Protein 9LFJ (pdb70)

Solvent-accessible surface area: 15894 Å² total; per-residue (Å²): 136,36,78,0,48,0,27,5,12,12,36,62,26,16,6,113,48,0,75,120,4,1,101,74,8,22,79,89,47,86,109,7,89,2,38,34,46,120,71,12,42,22,31,92,0,9,79,30,1,86,72,13,42,226,67,119,130,8,0,6,0,1,0,1,4,12,9,1,3,7,35,4,28,50,31,122,64,28,10,30,25,0,63,116,0,0,118,76,29,65,41,90,49,91,17,126,44,11,12,102,30,0,25,43,4,4,38,17,111,151,49,62,3,12,4,2,5,10,0,0,1,0,0,0,0,0,29,6,64,71,14,1,78,73,18,54,14,87,48,2,86,25,13,91,67,0,108,98,8,0,78,97,0,32,109,86,63,31,97,2,0,1,0,1,0,46,0,1,10,3,4,0,2,0,7,1,2,6,9,62,40,19,1,6,50,88,84,2,7,28,62,23,103,77,5,90,9,38,0,56,46,157,25,0,5,59,42,0,55,24,1,26,70,9,43,153,45,82,10,3,101,54,18,17,61,64,22,98,0,24,64,14,0,8,104,24,48,0,0,0,0,2,0,9,3,7,34,13,5,13,0,108,91,84,18,175,32,106,40,10,17,32,48,10,4,19,3,65,94,47,23,143,67,37,23,4,1,5,3,0,10,0,0,0,2,0,6,24,53,40,81,145,82,42,23,85,0,0,0,50,0,0,54,37,6,41,33,48,110,22,11,1,78,5,5,30,60,0,11,12,2,0,4,6,70,51,0,40,65,40,0,95,137,105,22,26,24,152,79,30,111,20,13,31,12,5,24,87,0,8,78,66,69,120,86,43,64,44,3,81,0,14,26,4,4,32,4,10,81,0,15,54,10,0,14,71,9,0,51,18,4,28,70,66,114,80,54,0,73,83,0,1,66,26,0,3,127,94,0,36,68,31,4,72,93,22,37,152,96,34,201

Radius of gyration: 20.93 Å; Cα contacts (8 Å, |Δi|>4): 834; chains: 1; bounding box: 36×60×50 Å

B-factor: mean 19.2, std 7.67, range [2.85, 53.82]

Structure (mmCIF, N/CA/C/O backbone):
data_9LFJ
#
_entry.id   9LFJ
#
_cell.length_a   74.450
_cell.length_b   115.080
_cell.length_c   46.300
_cell.angle_alpha   90.00
_cell.angle_beta   90.00
_cell.angle_gamma   90.00
#
_symmetry.space_group_name_H-M   'P 21 21 2'
#
loop_
_entity.id
_entity.type
_entity.pdbx_description
1 polymer 'SN-glycerol-3-phophate ABC transporter, periplasmic SN-glycerol-3-phosphate-binding protein'
2 non-polymer SN-GLYCEROL-3-PHOSPHATE
3 water water
#
loop_
_atom_site.group_PDB
_atom_site.id
_atom_site.type_symbol
_atom_site.label_atom_id
_atom_site.label_alt_id
_atom_site.label_comp_id
_atom_site.label_asym_id
_atom_site.label_entity_id
_atom_site.label_seq_id
_atom_site.pdbx_PDB_ins_code
_atom_site.Cartn_x
_atom_site.Cartn_y
_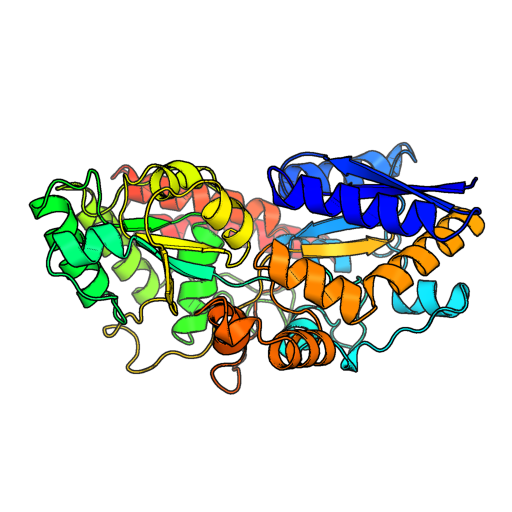atom_site.Cartn_z
_atom_site.occupancy
_atom_site.B_iso_or_equiv
_atom_site.auth_seq_id
_atom_site.auth_comp_id
_atom_site.auth_asym_id
_atom_site.auth_atom_id
_atom_site.pdbx_PDB_model_num
ATOM 1 N N . GLU A 1 43 ? 0.563 27.161 9.339 1.00 28.96 23 GLU A N 1
ATOM 2 C CA . GLU A 1 43 ? 1.686 26.314 9.759 1.00 27.16 23 GLU A CA 1
ATOM 3 C C . GLU A 1 43 ? 2.289 25.486 8.638 1.00 26.16 23 GLU A C 1
ATOM 4 O O . GLU A 1 43 ? 1.591 25.004 7.745 1.00 31.36 23 GLU A O 1
ATOM 10 N N . THR A 1 44 ? 3.602 25.308 8.715 1.00 22.40 24 THR A N 1
ATOM 11 C CA . THR A 1 44 ? 4.329 24.463 7.783 1.00 19.38 24 THR A CA 1
ATOM 12 C C . THR A 1 44 ? 4.398 23.049 8.343 1.00 18.69 24 THR A C 1
ATOM 13 O O . THR A 1 44 ? 4.803 22.844 9.496 1.00 18.26 24 THR A O 1
ATOM 17 N N . GLU A 1 45 ? 3.971 22.085 7.536 1.00 18.33 25 GLU A N 1
ATOM 18 C CA . GLU A 1 45 ? 3.923 20.694 7.961 1.00 17.11 25 GLU A CA 1
ATOM 19 C C . GLU A 1 45 ? 5.247 19.993 7.702 1.00 16.44 25 GLU A C 1
ATOM 20 O O . GLU A 1 45 ? 5.916 20.233 6.690 1.00 16.96 25 GLU A O 1
ATOM 26 N N . VAL A 1 46 ? 5.620 19.131 8.643 1.00 14.13 26 VAL A N 1
ATOM 27 C CA . VAL A 1 46 ? 6.808 18.299 8.547 1.00 13.90 26 VAL A CA 1
ATOM 28 C C . VAL A 1 46 ? 6.308 16.865 8.595 1.00 12.45 26 VAL A C 1
ATOM 29 O O . VAL A 1 46 ? 5.862 16.396 9.649 1.00 13.84 26 VAL A O 1
ATOM 33 N N . GLN A 1 47 ? 6.342 16.183 7.452 1.00 12.71 27 GLN A N 1
ATOM 34 C CA . GLN A 1 47 ? 5.913 14.789 7.388 1.00 13.22 27 GLN A CA 1
ATOM 35 C C . GLN A 1 47 ? 7.025 13.865 7.854 1.00 10.90 27 GLN A C 1
ATOM 36 O O . GLN A 1 47 ? 8.159 13.956 7.376 1.00 12.69 27 GLN A O 1
ATOM 42 N N . TRP A 1 48 ? 6.683 12.960 8.765 1.00 10.89 28 TRP A N 1
ATOM 43 C CA . TRP A 1 48 ? 7.625 12.002 9.335 1.00 10.39 28 TRP A CA 1
ATOM 44 C C . TRP A 1 48 ? 7.054 10.608 9.126 1.00 10.60 28 TRP A C 1
ATOM 45 O O . TRP A 1 48 ? 6.108 10.211 9.812 1.00 11.82 28 TRP A O 1
ATOM 56 N N . TRP A 1 49 ? 7.628 9.862 8.182 1.00 10.69 29 TRP A N 1
ATOM 57 C CA . TRP A 1 49 ? 7.191 8.500 7.917 1.00 10.00 29 TRP A CA 1
ATOM 58 C C . TRP A 1 49 ? 8.007 7.549 8.775 1.00 10.50 29 TRP A C 1
ATOM 59 O O . TRP A 1 49 ? 9.243 7.626 8.800 1.00 11.64 29 TRP A O 1
ATOM 70 N N . HIS A 1 50 ? 7.317 6.662 9.479 1.00 10.10 30 HIS A N 1
ATOM 71 C CA . HIS A 1 50 ? 7.993 5.809 10.442 1.00 10.69 30 HIS A CA 1
ATOM 72 C C . HIS A 1 50 ? 7.332 4.441 10.491 1.00 11.40 30 HIS A C 1
ATOM 73 O O . HIS A 1 50 ? 6.248 4.216 9.938 1.00 10.71 30 HIS A O 1
ATOM 80 N N . ALA A 1 51 ? 8.009 3.521 11.172 1.00 11.94 31 ALA A N 1
ATOM 81 C CA . ALA A 1 51 ? 7.606 2.122 11.230 1.00 11.50 31 ALA A CA 1
ATOM 82 C C . ALA A 1 51 ? 7.263 1.685 12.644 1.00 12.29 31 ALA A C 1
ATOM 83 O O . ALA A 1 51 ? 7.290 0.484 12.943 1.00 13.77 31 ALA A O 1
ATOM 85 N N . MET A 1 52 ? 6.981 2.631 13.535 1.00 12.10 32 MET A N 1
ATOM 86 C CA . MET A 1 52 ? 6.697 2.314 14.929 1.00 11.49 32 MET A CA 1
ATOM 87 C C . MET A 1 52 ? 5.226 1.968 15.067 1.00 12.26 32 MET A C 1
ATOM 88 O O . MET A 1 52 ? 4.361 2.836 14.927 1.00 13.51 32 MET A O 1
ATOM 93 N N . GLY A 1 53 ? 4.943 0.699 15.362 1.00 13.85 33 GLY A N 1
ATOM 94 C CA . GLY A 1 53 ? 3.590 0.250 15.588 1.00 15.35 33 GLY A CA 1
ATOM 95 C C . GLY A 1 53 ? 3.319 0.025 17.070 1.00 17.52 33 GLY A C 1
ATOM 96 O O . GLY A 1 53 ? 4.169 0.238 17.928 1.00 15.14 33 GLY A O 1
ATOM 97 N N . GLY A 1 54 ? 2.097 -0.428 17.347 1.00 18.34 34 GLY A N 1
ATOM 98 C CA . GLY A 1 54 ? 1.729 -0.821 18.700 1.00 17.83 34 GLY A CA 1
ATOM 99 C C . GLY A 1 54 ? 1.951 0.292 19.702 1.00 17.24 34 GLY A C 1
ATOM 100 O O . GLY A 1 54 ? 1.749 1.478 19.414 1.00 18.65 34 GLY A O 1
ATOM 101 N N . ALA A 1 55 ? 2.413 -0.099 20.895 1.00 18.59 35 ALA A N 1
ATOM 102 C CA . ALA A 1 55 ? 2.613 0.861 21.975 1.00 19.58 35 ALA A CA 1
ATOM 103 C C . ALA A 1 55 ? 3.636 1.925 21.599 1.00 18.02 35 ALA A C 1
ATOM 104 O O . ALA A 1 55 ? 3.416 3.115 21.846 1.00 17.31 35 ALA A O 1
ATOM 106 N N . ASN A 1 56 ? 4.762 1.522 20.996 1.00 15.94 36 ASN A N 1
ATOM 107 C CA . ASN A 1 56 ? 5.787 2.506 20.661 1.00 15.24 36 ASN A CA 1
ATOM 108 C C . ASN A 1 56 ? 5.285 3.522 19.641 1.00 14.32 36 ASN A C 1
ATOM 109 O O . ASN A 1 56 ? 5.721 4.675 19.653 1.00 13.79 36 ASN A O 1
ATOM 114 N N . GLY A 1 57 ? 4.393 3.147 18.763 1.00 14.19 37 GLY A N 1
ATOM 115 C CA . GLY A 1 57 ? 3.809 4.078 17.810 1.00 13.97 37 GLY A CA 1
ATOM 116 C C . GLY A 1 57 ? 2.949 5.141 18.458 1.00 14.83 37 GLY A C 1
ATOM 117 O O . GLY A 1 57 ? 2.950 6.277 18.043 1.00 15.28 37 GLY A O 1
ATOM 118 N N . GLU A 1 58 ? 2.260 4.758 19.514 1.00 14.42 38 GLU A N 1
ATOM 119 C CA . GLU A 1 58 ? 1.483 5.748 20.251 1.00 16.12 38 GLU A CA 1
ATOM 120 C C . GLU A 1 58 ? 2.428 6.751 20.907 1.00 15.03 38 GLU A C 1
ATOM 121 O O . GLU A 1 58 ? 2.107 7.904 20.992 1.00 15.51 38 GLU A O 1
ATOM 127 N N . ARG A 1 59 ? 3.585 6.309 21.320 1.00 15.40 39 ARG A N 1
ATOM 128 C CA . ARG A 1 59 ? 4.561 7.211 21.882 1.00 14.49 39 ARG A CA 1
ATOM 129 C C . ARG A 1 59 ? 5.118 8.175 20.825 1.00 13.52 39 ARG A C 1
ATOM 130 O O . ARG A 1 59 ? 5.347 9.308 21.125 1.00 14.22 39 ARG A O 1
ATOM 138 N N . VAL A 1 60 ? 5.337 7.688 19.594 1.00 14.00 40 VAL A N 1
ATOM 139 C CA . VAL A 1 60 ? 5.757 8.587 18.517 1.00 12.53 40 VAL A CA 1
ATOM 140 C C . VAL A 1 60 ? 4.744 9.716 18.352 1.00 12.84 40 VAL A C 1
ATOM 141 O O . VAL A 1 60 ? 5.105 10.892 18.221 1.00 13.49 40 VAL A O 1
ATOM 145 N N . ASN A 1 61 ? 3.458 9.369 18.350 1.00 13.67 41 ASN A N 1
ATOM 146 C CA . ASN A 1 61 ? 2.435 10.391 18.162 1.00 13.98 41 ASN A CA 1
ATOM 147 C C . ASN A 1 61 ? 2.405 11.372 19.328 1.00 14.35 41 ASN A C 1
ATOM 148 O O . ASN A 1 61 ? 2.143 12.563 19.126 1.00 13.88 41 ASN A O 1
ATOM 153 N N . LYS A 1 62 ? 2.683 10.898 20.542 1.00 14.01 42 LYS A N 1
ATOM 154 C CA . LYS A 1 62 ? 2.755 11.801 21.687 1.00 13.47 42 LYS A CA 1
ATOM 155 C C . LYS A 1 62 ? 3.928 12.766 21.565 1.00 14.73 42 LYS A C 1
ATOM 156 O O . LYS A 1 62 ? 3.785 13.962 21.844 1.00 14.36 42 LYS A O 1
ATOM 162 N N . ILE A 1 63 ? 5.090 12.274 21.119 1.00 14.29 43 ILE A N 1
ATOM 163 C CA . ILE A 1 63 ? 6.264 13.130 20.944 1.00 14.73 43 ILE A CA 1
ATOM 164 C C . ILE A 1 63 ? 6.000 14.213 19.900 1.00 14.40 43 ILE A C 1
ATOM 165 O O . ILE A 1 63 ? 6.305 15.395 20.110 1.00 15.35 43 ILE A O 1
ATOM 170 N N . ALA A 1 64 ? 5.461 13.822 18.742 1.00 14.05 44 ALA A N 1
ATOM 171 C CA . ALA A 1 64 ? 5.187 14.799 17.693 1.00 13.98 44 ALA A CA 1
ATOM 172 C C . ALA A 1 64 ? 4.217 15.858 18.189 1.00 14.03 44 ALA A C 1
ATOM 173 O O . ALA A 1 64 ? 4.420 17.057 17.959 1.00 13.85 44 ALA A O 1
ATOM 175 N N . GLU A 1 65 ? 3.146 15.430 18.864 1.00 14.16 45 GLU A N 1
ATOM 176 C CA . GLU A 1 65 ? 2.138 16.394 19.312 1.00 13.85 45 GLU A CA 1
ATOM 177 C C . GLU A 1 65 ? 2.663 17.301 20.421 1.00 16.67 45 GLU A C 1
ATOM 178 O O . GLU A 1 65 ? 2.336 18.492 20.454 1.00 15.23 45 GLU A O 1
ATOM 184 N N . ASP A 1 66 ? 3.488 16.770 21.323 1.00 15.74 46 ASP A N 1
ATOM 185 C CA . ASP A 1 66 ? 4.127 17.628 22.318 1.00 15.50 46 ASP A CA 1
ATOM 186 C C . ASP A 1 66 ? 4.945 18.731 21.655 1.00 17.80 46 ASP A C 1
ATOM 187 O O . ASP A 1 66 ? 4.842 19.901 22.033 1.00 17.70 46 ASP A O 1
ATOM 192 N N . PHE A 1 67 ? 5.770 18.383 20.659 1.00 15.36 47 PHE A N 1
ATOM 193 C CA . PHE A 1 67 ? 6.480 19.419 19.910 1.00 14.05 47 PHE A CA 1
ATOM 194 C C . PHE A 1 67 ? 5.509 20.400 19.255 1.00 16.04 47 PHE A C 1
ATOM 195 O O . PHE A 1 67 ? 5.721 21.624 19.295 1.00 16.80 47 PHE A O 1
ATOM 203 N N . ASN A 1 68 ? 4.446 19.885 18.628 1.00 15.27 48 ASN A N 1
ATOM 204 C CA . ASN A 1 68 ? 3.464 20.763 17.992 1.00 16.18 48 ASN A CA 1
ATOM 205 C C . ASN A 1 68 ? 2.824 21.730 18.978 1.00 18.51 48 ASN A C 1
ATOM 206 O O . ASN A 1 68 ? 2.444 22.841 18.590 1.00 19.01 48 ASN A O 1
ATOM 211 N N . ALA A 1 69 ? 2.681 21.331 20.240 1.00 16.72 49 ALA A N 1
ATOM 212 C CA . ALA A 1 69 ? 2.043 22.205 21.213 1.00 19.21 49 ALA A CA 1
ATOM 213 C C . ALA A 1 69 ? 2.990 23.258 21.778 1.00 22.35 49 ALA A C 1
ATOM 214 O O . ALA A 1 69 ? 2.506 24.229 22.371 1.00 23.64 49 ALA A O 1
ATOM 216 N N . THR A 1 70 ? 4.312 23.117 21.585 1.00 20.89 50 THR A N 1
ATOM 217 C CA . THR A 1 70 ? 5.296 24.035 22.167 1.00 21.89 50 THR A CA 1
ATOM 218 C C . THR A 1 70 ? 5.548 25.284 21.335 1.00 23.76 50 THR A C 1
ATOM 219 O O . THR A 1 70 ? 6.165 26.227 21.842 1.00 28.16 50 THR A O 1
ATOM 223 N N . GLN A 1 71 ? 5.124 25.310 20.077 1.00 20.85 51 GLN A N 1
ATOM 224 C CA . GLN A 1 71 ? 5.342 26.451 19.204 1.00 22.01 51 GLN A CA 1
ATOM 225 C C . GLN A 1 71 ? 4.230 26.455 18.169 1.00 22.30 51 GLN A C 1
ATOM 226 O O . GLN A 1 71 ? 3.469 25.494 18.047 1.00 24.22 51 GLN A O 1
ATOM 232 N N . SER A 1 72 ? 4.133 27.547 17.417 1.00 22.96 52 SER A N 1
ATOM 233 C CA . SER A 1 72 ? 2.976 27.762 16.560 1.00 23.88 52 SER A CA 1
ATOM 234 C C . SER A 1 72 ? 3.346 27.886 15.084 1.00 25.95 52 SER A C 1
ATOM 235 O O . SER A 1 72 ? 2.525 28.355 14.289 1.00 28.11 52 SER A O 1
ATOM 238 N N . GLU A 1 73 ? 4.558 27.472 14.689 1.00 21.53 53 GLU A N 1
ATOM 239 C CA . GLU A 1 73 ? 5.025 27.645 13.314 1.00 22.49 53 GLU A CA 1
ATOM 240 C C . GLU A 1 73 ? 5.085 26.347 12.513 1.00 20.33 53 GLU A C 1
ATOM 241 O O . GLU A 1 73 ? 4.848 26.366 11.299 1.00 19.78 53 GLU A O 1
ATOM 247 N N . TYR A 1 74 ? 5.375 25.223 13.166 1.00 18.64 54 TYR A N 1
ATOM 248 C CA . TYR A 1 74 ? 5.602 23.943 12.505 1.00 17.73 54 TYR A CA 1
ATOM 249 C C . TYR A 1 74 ? 4.724 22.861 13.103 1.00 16.35 54 TYR A C 1
ATOM 250 O O . TYR A 1 74 ? 4.538 22.804 14.320 1.00 17.40 54 TYR A O 1
ATOM 259 N N . LYS A 1 75 ? 4.173 22.012 12.235 1.00 15.19 55 LYS A N 1
ATOM 260 C CA . LYS A 1 75 ? 3.346 20.885 12.643 1.00 16.54 55 LYS A CA 1
ATOM 261 C C . LYS A 1 75 ? 3.985 19.614 12.101 1.00 15.07 55 LYS A C 1
ATOM 262 O O . LYS A 1 75 ? 4.020 19.400 10.886 1.00 15.35 55 LYS A O 1
ATOM 268 N N . VAL A 1 76 ? 4.476 18.779 13.005 1.00 14.08 56 VAL A N 1
ATOM 269 C CA . VAL A 1 76 ? 4.980 17.462 12.633 1.00 13.09 56 VAL A CA 1
ATOM 270 C C . VAL A 1 76 ? 3.808 16.499 12.504 1.00 13.15 56 VAL A C 1
ATOM 271 O O . VAL A 1 76 ? 2.968 16.390 13.407 1.00 14.45 56 VAL A O 1
ATOM 275 N N . VAL A 1 77 ? 3.756 15.802 11.376 1.00 12.13 57 VAL A N 1
ATOM 276 C CA . VAL A 1 77 ? 2.706 14.842 11.071 1.00 13.38 57 VAL A CA 1
ATOM 277 C C . VAL A 1 77 ? 3.356 13.473 10.934 1.00 12.76 57 VAL A C 1
ATOM 278 O O . VAL A 1 77 ? 3.968 13.163 9.909 1.00 12.93 57 VAL A O 1
ATOM 282 N N . PRO A 1 78 ? 3.301 12.648 11.972 1.00 13.18 58 PRO A N 1
ATOM 283 C CA . PRO A 1 78 ? 3.820 11.282 11.857 1.00 11.56 58 PRO A CA 1
ATOM 284 C C . PRO A 1 78 ? 2.853 10.416 11.074 1.00 14.26 58 PRO A C 1
ATOM 285 O O . PRO A 1 78 ? 1.638 10.455 11.281 1.00 15.07 58 PRO A O 1
ATOM 289 N N . VAL A 1 79 ? 3.406 9.608 10.177 1.00 12.50 59 VAL A N 1
ATOM 290 C CA . VAL A 1 79 ? 2.611 8.722 9.330 1.00 12.85 59 VAL A CA 1
ATOM 291 C C . VAL A 1 79 ? 3.219 7.333 9.405 1.00 12.11 59 VAL A C 1
ATOM 292 O O . VAL A 1 79 ? 4.378 7.143 9.018 1.00 12.70 59 VAL A O 1
ATOM 296 N N . TYR A 1 80 ? 2.442 6.369 9.883 1.00 11.99 60 TYR A N 1
ATOM 297 C CA . TYR A 1 80 ? 2.885 4.981 9.950 1.00 12.56 60 TYR A CA 1
ATOM 298 C C . TYR A 1 80 ? 2.827 4.375 8.553 1.00 12.69 60 TYR A C 1
ATOM 299 O O . TYR A 1 80 ? 1.791 4.431 7.883 1.00 13.60 60 TYR A O 1
ATOM 308 N N . LYS A 1 81 ? 3.941 3.794 8.110 1.00 11.70 61 LYS A N 1
ATOM 309 C CA . LYS A 1 81 ? 4.035 3.262 6.755 1.00 12.64 61 LYS A CA 1
ATOM 310 C C . LYS A 1 81 ? 4.254 1.756 6.717 1.00 12.91 61 LYS A C 1
ATOM 311 O O . LYS A 1 81 ? 4.561 1.220 5.646 1.00 15.61 61 LYS A O 1
ATOM 317 N N . GLY A 1 82 ? 4.085 1.060 7.833 1.00 11.70 62 GLY A N 1
ATOM 318 C CA . GLY A 1 82 ? 4.261 -0.381 7.873 1.00 13.11 62 GLY A CA 1
ATOM 319 C C . GLY A 1 82 ? 5.502 -0.796 8.639 1.00 12.27 62 GLY A C 1
ATOM 320 O O . GLY A 1 82 ? 6.063 -0.038 9.439 1.00 14.15 62 GLY A O 1
ATOM 321 N N . ASN A 1 83 ? 5.946 -2.029 8.388 1.00 12.35 63 ASN A N 1
ATOM 322 C CA . ASN A 1 83 ? 7.180 -2.473 9.022 1.00 11.96 63 ASN A CA 1
ATOM 323 C C . ASN A 1 83 ? 8.365 -1.695 8.442 1.00 11.54 63 ASN A C 1
ATOM 324 O O . ASN A 1 83 ? 8.222 -0.853 7.542 1.00 10.89 63 ASN A O 1
ATOM 329 N N . TYR A 1 84 ? 9.562 -1.984 8.956 1.00 10.52 64 TYR A N 1
ATOM 330 C CA . TYR A 1 84 ? 10.723 -1.196 8.565 1.00 10.57 64 TYR A CA 1
ATOM 331 C C . TYR A 1 84 ? 10.973 -1.285 7.066 1.00 10.84 64 TYR A C 1
ATOM 332 O O . TYR A 1 84 ? 11.321 -0.287 6.429 1.00 9.21 64 TYR A O 1
ATOM 341 N N . THR A 1 85 ? 10.810 -2.474 6.491 1.00 11.38 65 THR A N 1
ATOM 342 C CA . THR A 1 85 ? 11.055 -2.615 5.059 1.00 11.15 65 THR A CA 1
ATOM 343 C C . THR A 1 85 ? 10.021 -1.851 4.252 1.00 10.84 65 THR A C 1
ATOM 344 O O . THR A 1 85 ? 10.375 -1.113 3.323 1.00 12.54 65 THR A O 1
ATOM 348 N N . GLU A 1 86 ? 8.744 -1.978 4.626 1.00 10.61 66 GLU A N 1
ATOM 349 C CA . GLU A 1 86 ? 7.683 -1.250 3.935 1.00 11.57 66 GLU A CA 1
ATOM 350 C C . GLU A 1 86 ? 7.880 0.261 4.038 1.00 11.55 66 GLU A C 1
ATOM 351 O O . GLU A 1 86 ? 7.640 0.999 3.072 1.00 12.05 66 GLU A O 1
ATOM 357 N N . THR A 1 87 ? 8.317 0.744 5.204 1.00 10.45 67 THR A N 1
ATOM 358 C CA . THR A 1 87 ? 8.479 2.180 5.410 1.00 10.92 67 THR A CA 1
ATOM 359 C C . THR A 1 87 ? 9.622 2.722 4.565 1.00 10.91 67 THR A C 1
ATOM 360 O O . THR A 1 87 ? 9.482 3.758 3.896 1.00 11.57 67 THR A O 1
ATOM 364 N N . MET A 1 88 ? 10.757 2.025 4.572 1.00 11.06 68 MET A N 1
ATOM 365 C CA . MET A 1 88 ? 11.876 2.472 3.752 1.00 11.69 68 MET A CA 1
ATOM 366 C C . MET A 1 88 ? 11.513 2.414 2.276 1.00 12.52 68 MET A C 1
ATOM 367 O O . MET A 1 88 ? 11.761 3.374 1.534 1.00 14.28 68 MET A O 1
ATOM 372 N N . THR A 1 89 ? 10.875 1.321 1.852 1.00 12.59 69 THR A N 1
ATOM 373 C CA . THR A 1 89 ? 10.464 1.185 0.453 1.00 12.61 69 THR A CA 1
ATOM 374 C C . THR A 1 89 ? 9.523 2.310 0.050 1.00 13.11 69 THR A C 1
ATOM 375 O O . THR A 1 89 ? 9.673 2.904 -1.027 1.00 13.46 69 THR A O 1
ATOM 379 N N . ALA A 1 90 ? 8.550 2.623 0.908 1.00 12.35 70 ALA A N 1
ATOM 380 C CA . ALA A 1 90 ? 7.580 3.660 0.576 1.00 12.87 70 ALA A CA 1
ATOM 381 C C . ALA A 1 90 ? 8.250 5.012 0.413 1.00 13.17 70 ALA A C 1
ATOM 382 O O . ALA A 1 90 ? 7.941 5.757 -0.522 1.00 14.28 70 ALA A O 1
ATOM 384 N N . ALA A 1 91 ? 9.175 5.352 1.308 1.00 12.94 71 ALA A N 1
ATOM 385 C CA . ALA A 1 91 ? 9.778 6.673 1.225 1.00 12.58 71 ALA A CA 1
ATOM 386 C C . ALA A 1 91 ? 10.621 6.808 -0.035 1.00 14.27 71 ALA A C 1
ATOM 387 O O . ALA A 1 91 ? 10.596 7.859 -0.696 1.00 16.52 71 ALA A O 1
ATOM 389 N N . ILE A 1 92 ? 11.377 5.761 -0.375 1.00 15.11 72 ILE A N 1
ATOM 390 C CA . ILE A 1 92 ? 12.208 5.807 -1.574 1.00 17.38 72 ILE A CA 1
ATOM 391 C C . ILE A 1 92 ? 11.341 5.863 -2.823 1.00 16.49 72 ILE A C 1
ATOM 392 O O . ILE A 1 92 ? 11.634 6.621 -3.756 1.00 18.42 72 ILE A O 1
ATOM 397 N N . ALA A 1 93 ? 10.241 5.100 -2.845 1.00 15.33 73 ALA A N 1
ATOM 398 C CA . ALA A 1 93 ? 9.358 5.096 -4.012 1.00 16.68 73 ALA A CA 1
ATOM 399 C C . ALA A 1 93 ? 8.660 6.436 -4.203 1.00 19.11 73 ALA A C 1
ATOM 400 O O . ALA A 1 93 ? 8.342 6.808 -5.340 1.00 21.00 73 ALA A O 1
ATOM 402 N N . ALA A 1 94 ? 8.404 7.166 -3.119 1.00 17.17 74 ALA A N 1
ATOM 403 C CA . ALA A 1 94 ? 7.700 8.435 -3.202 1.00 18.73 74 ALA A CA 1
ATOM 404 C C . ALA A 1 94 ? 8.566 9.552 -3.764 1.00 22.24 74 ALA A C 1
ATOM 405 O O . ALA A 1 94 ? 8.024 10.583 -4.181 1.00 24.06 74 ALA A O 1
ATOM 407 N N . PHE A 1 95 ? 9.887 9.355 -3.796 1.00 22.81 75 PHE A N 1
ATOM 408 C CA . PHE A 1 95 ? 10.823 10.412 -4.167 1.00 28.02 75 PHE A CA 1
ATOM 409 C C . PHE A 1 95 ? 10.656 10.830 -5.619 1.00 30.37 75 PHE A C 1
ATOM 410 O O . PHE A 1 95 ? 10.858 12.003 -5.952 1.00 33.39 75 PHE A O 1
ATOM 418 N N . ARG A 1 96 ? 10.279 9.895 -6.494 1.00 32.51 76 ARG A N 1
ATOM 419 C CA . ARG A 1 96 ? 10.056 10.229 -7.898 1.00 35.88 76 ARG A CA 1
ATOM 420 C C . ARG A 1 96 ? 8.871 11.175 -8.060 1.00 34.94 76 ARG A C 1
ATOM 421 O O . ARG A 1 96 ? 8.994 12.241 -8.674 1.00 38.14 76 ARG A O 1
ATOM 429 N N . ALA A 1 97 ? 7.712 10.802 -7.508 1.00 34.39 77 ALA A N 1
ATOM 430 C CA . ALA A 1 97 ? 6.511 11.628 -7.589 1.00 31.94 77 ALA A CA 1
ATOM 431 C C . ALA A 1 97 ? 6.565 12.869 -6.703 1.00 32.33 77 ALA A C 1
ATOM 432 O O . ALA A 1 97 ? 5.559 13.587 -6.625 1.00 33.32 77 ALA A O 1
ATOM 434 N N . LYS A 1 98 ? 7.697 13.137 -6.045 1.00 30.54 78 LYS A N 1
ATOM 435 C CA . LYS A 1 98 ? 7.830 14.278 -5.133 1.00 29.19 78 LYS A CA 1
ATOM 436 C C . LYS A 1 98 ? 6.744 14.279 -4.059 1.00 29.22 78 LYS A C 1
ATOM 437 O O . LYS A 1 98 ? 6.257 15.328 -3.624 1.00 29.70 78 LYS A O 1
ATOM 443 N N . GLU A 1 99 ? 6.373 13.081 -3.615 1.00 26.80 79 GLU A N 1
ATOM 444 C CA . GLU A 1 99 ? 5.414 12.888 -2.536 1.00 24.72 79 GLU A CA 1
ATOM 445 C C . GLU A 1 99 ? 6.093 12.359 -1.280 1.00 23.84 79 GLU A C 1
ATOM 446 O O . GLU A 1 99 ? 5.415 11.911 -0.352 1.00 23.21 79 GLU A O 1
ATOM 452 N N . HIS A 1 100 ? 7.408 12.412 -1.235 1.00 20.52 80 HIS A N 1
ATOM 453 C CA . HIS A 1 100 ? 8.225 11.876 -0.164 1.00 18.99 80 HIS A CA 1
ATOM 454 C C . HIS A 1 100 ? 8.218 12.784 1.070 1.00 16.20 80 HIS A C 1
ATOM 455 O O . HIS A 1 100 ? 8.031 14.002 0.970 1.00 17.08 80 HIS A O 1
ATOM 462 N N . PRO A 1 101 ? 8.398 12.205 2.246 1.00 15.09 81 PRO A N 1
ATOM 463 C CA . PRO A 1 101 ? 8.362 12.987 3.484 1.00 13.14 81 PRO A CA 1
ATOM 464 C C . PRO A 1 101 ? 9.629 13.812 3.691 1.00 12.35 81 PRO A C 1
ATOM 465 O O . PRO A 1 101 ? 10.623 13.687 2.974 1.00 14.44 81 PRO A O 1
ATOM 469 N N . GLN A 1 102 ? 9.573 14.660 4.721 1.00 11.86 82 GLN A N 1
ATOM 470 C CA . GLN A 1 102 ? 10.769 15.371 5.165 1.00 12.35 82 GLN A CA 1
ATOM 471 C C . GLN A 1 102 ? 11.693 14.433 5.930 1.00 11.32 82 GLN A C 1
ATOM 472 O O . GLN A 1 102 ? 12.917 14.484 5.760 1.00 11.81 82 GLN A O 1
ATOM 478 N N . ILE A 1 103 ? 11.128 13.577 6.779 1.00 10.88 83 ILE A N 1
ATOM 479 C CA . ILE A 1 103 ? 11.886 12.655 7.622 1.00 10.67 83 ILE A CA 1
ATOM 480 C C . ILE A 1 103 ? 11.379 11.248 7.373 1.00 9.56 83 ILE A C 1
ATOM 481 O O . ILE A 1 103 ? 10.166 11.012 7.351 1.00 11.97 83 ILE A O 1
ATOM 486 N N . VAL A 1 104 ? 12.299 10.290 7.244 1.00 10.41 84 VAL A N 1
ATOM 487 C CA . VAL A 1 104 ? 11.921 8.881 7.201 1.00 10.22 84 VAL A CA 1
ATOM 488 C C . VAL A 1 104 ? 12.766 8.098 8.200 1.00 10.70 84 VAL A C 1
ATOM 489 O O . VAL A 1 104 ? 13.991 8.256 8.251 1.00 10.20 84 VAL A O 1
ATOM 493 N N . GLN A 1 105 ? 12.110 7.254 8.988 1.00 10.09 85 GLN A N 1
ATOM 494 C CA . GLN A 1 105 ? 12.797 6.319 9.863 1.00 10.30 85 GLN A CA 1
ATOM 495 C C . GLN A 1 105 ? 13.259 5.114 9.052 1.00 10.66 85 GLN A C 1
ATOM 496 O O . GLN A 1 105 ? 12.428 4.373 8.517 1.00 11.05 85 GLN A O 1
ATOM 502 N N . VAL A 1 106 ? 14.575 4.905 8.969 1.00 10.19 86 VAL A N 1
ATOM 503 C CA . VAL A 1 106 ? 15.159 3.769 8.247 1.00 10.66 86 VAL A CA 1
ATOM 504 C C . VAL A 1 106 ? 15.909 2.877 9.231 1.00 10.64 86 VAL A C 1
ATOM 505 O O . VAL A 1 106 ? 16.835 3.335 9.919 1.00 12.44 86 VAL A O 1
ATOM 509 N N . PHE A 1 107 ? 15.534 1.607 9.275 1.00 10.36 87 PHE A N 1
ATOM 510 C CA . PHE A 1 107 ? 16.222 0.683 10.168 1.00 10.99 87 PHE A CA 1
ATOM 511 C C . PHE A 1 107 ? 17.713 0.539 9.870 1.00 10.25 87 PHE A C 1
ATOM 512 O O . PHE A 1 107 ? 18.208 0.874 8.787 1.00 11.90 87 PHE A O 1
ATOM 520 N N . GLU A 1 108 ? 18.426 0.062 10.902 1.00 10.53 88 GLU A N 1
ATOM 521 C CA . GLU A 1 108 ? 19.877 -0.092 10.846 1.00 10.63 88 GLU A CA 1
ATOM 522 C C . GLU A 1 108 ? 20.312 -0.852 9.596 1.00 11.04 88 GLU A C 1
ATOM 523 O O . GLU A 1 108 ? 21.303 -0.481 8.954 1.00 12.14 88 GLU A O 1
ATOM 529 N N . VAL A 1 109 ? 19.528 -1.865 9.214 1.00 11.49 89 VAL A N 1
ATOM 530 C CA . VAL A 1 109 ? 19.754 -2.685 8.023 1.00 12.22 89 VAL A CA 1
ATOM 531 C C . VAL A 1 109 ? 19.940 -1.849 6.764 1.00 11.14 89 VAL A C 1
ATOM 532 O O . VAL A 1 109 ? 20.741 -2.195 5.883 1.00 13.05 89 VAL A O 1
ATOM 536 N N . GLY A 1 110 ? 19.188 -0.755 6.645 1.00 10.95 90 GLY A N 1
ATOM 537 C CA . GLY A 1 110 ? 19.163 0.044 5.434 1.00 11.37 90 GLY A CA 1
ATOM 538 C C . GLY A 1 110 ? 20.242 1.096 5.329 1.00 10.64 90 GLY A C 1
ATOM 539 O O . GLY A 1 110 ? 20.263 1.859 4.358 1.00 11.92 90 GLY A O 1
ATOM 540 N N . THR A 1 111 ? 21.161 1.145 6.298 1.00 11.83 91 THR A N 1
ATOM 541 C CA . THR A 1 111 ? 22.080 2.278 6.407 1.00 10.93 91 THR A CA 1
ATOM 542 C C . THR A 1 111 ? 23.027 2.378 5.218 1.00 12.04 91 THR A C 1
ATOM 543 O O . THR A 1 111 ? 23.226 3.469 4.671 1.00 12.52 91 THR A O 1
ATOM 547 N N . ALA A 1 112 ? 23.639 1.259 4.810 1.00 12.05 92 ALA A N 1
ATOM 548 C CA . ALA A 1 112 ? 24.571 1.334 3.690 1.00 12.74 92 ALA A CA 1
ATOM 549 C C . ALA A 1 112 ? 23.864 1.817 2.428 1.00 12.76 92 ALA A C 1
ATOM 550 O O . ALA A 1 112 ? 24.397 2.643 1.675 1.00 13.71 92 ALA A O 1
ATOM 552 N N . THR A 1 113 ? 22.650 1.318 2.193 1.00 13.03 93 THR A N 1
ATOM 553 C CA . THR A 1 113 ? 21.878 1.771 1.042 1.00 13.15 93 THR A CA 1
ATOM 554 C C . THR A 1 113 ? 21.571 3.270 1.119 1.00 12.58 93 THR A C 1
ATOM 555 O O . THR A 1 113 ? 21.680 3.986 0.111 1.00 15.23 93 THR A O 1
ATOM 559 N N . MET A 1 114 ? 21.216 3.780 2.311 1.00 13.36 94 MET A N 1
ATOM 560 C CA . MET A 1 114 ? 20.928 5.210 2.417 1.00 13.34 94 MET A CA 1
ATOM 561 C C . MET A 1 114 ? 22.189 6.048 2.252 1.00 13.53 94 MET A C 1
ATOM 562 O O . MET A 1 114 ? 22.154 7.131 1.654 1.00 14.91 94 MET A O 1
ATOM 567 N N . MET A 1 115 ? 23.319 5.555 2.757 1.00 13.41 95 MET A N 1
ATOM 568 C CA . MET A 1 115 ? 24.571 6.282 2.590 1.00 14.82 95 MET A CA 1
ATOM 569 C C . MET A 1 115 ? 24.982 6.377 1.132 1.00 17.23 95 MET A C 1
ATOM 570 O O . MET A 1 115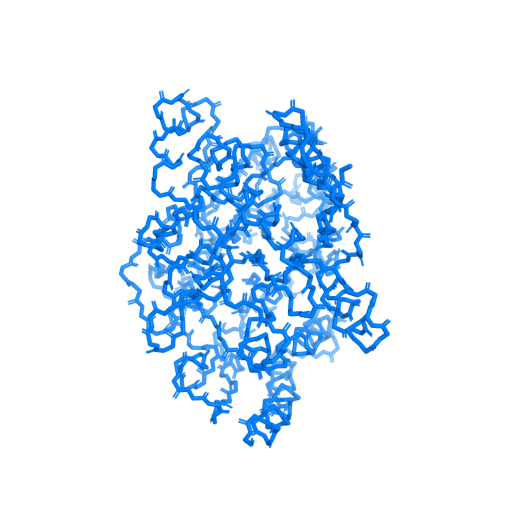 ? 25.592 7.375 0.731 1.00 18.95 95 MET A O 1
ATOM 575 N N . ALA A 1 116 ? 24.660 5.360 0.325 1.00 15.90 96 ALA A N 1
ATOM 576 C CA . ALA A 1 116 ? 24.977 5.385 -1.096 1.00 19.11 96 ALA A CA 1
ATOM 577 C C . ALA A 1 116 ? 23.993 6.216 -1.905 1.00 20.60 96 ALA A C 1
ATOM 578 O O . ALA A 1 116 ? 24.260 6.486 -3.082 1.00 23.15 96 ALA A O 1
ATOM 580 N N . ALA A 1 117 ? 22.881 6.630 -1.304 1.00 20.84 97 ALA A N 1
ATOM 581 C CA . ALA A 1 117 ? 21.842 7.411 -1.978 1.00 20.28 97 ALA A CA 1
ATOM 582 C C . ALA A 1 117 ? 22.135 8.900 -1.900 1.00 24.72 97 ALA A C 1
ATOM 583 O O . ALA A 1 117 ? 21.322 9.699 -1.429 1.00 24.93 97 ALA A O 1
ATOM 585 N N . LYS A 1 118 ? 23.330 9.271 -2.341 1.00 26.88 98 LYS A N 1
ATOM 586 C CA . LYS A 1 118 ? 23.708 10.673 -2.363 1.00 30.36 98 LYS A CA 1
ATOM 587 C C . LYS A 1 118 ? 22.846 11.401 -3.386 1.00 30.74 98 LYS A C 1
ATOM 588 O O . LYS A 1 118 ? 22.603 10.903 -4.491 1.00 34.03 98 LYS A O 1
ATOM 594 N N . GLY A 1 119 ? 22.360 12.570 -3.004 1.00 31.09 99 GLY A N 1
ATOM 595 C CA . GLY A 1 119 ? 21.380 13.283 -3.784 1.00 29.67 99 GLY A CA 1
ATOM 596 C C . GLY A 1 119 ? 19.950 13.063 -3.336 1.00 26.64 99 GLY A C 1
ATOM 597 O O . GLY A 1 119 ? 19.090 13.899 -3.629 1.00 31.19 99 GLY A O 1
ATOM 598 N N . ALA A 1 120 ? 19.671 11.964 -2.639 1.00 21.97 100 ALA A N 1
ATOM 599 C CA . ALA A 1 120 ? 18.353 11.759 -2.059 1.00 22.34 100 ALA A CA 1
ATOM 600 C C . ALA A 1 120 ? 18.257 12.260 -0.623 1.00 20.04 100 ALA A C 1
ATOM 601 O O . ALA A 1 120 ? 17.147 12.472 -0.123 1.00 20.59 100 ALA A O 1
ATOM 603 N N . ILE A 1 121 ? 19.382 12.464 0.052 1.00 17.81 101 ILE A N 1
ATOM 604 C CA . ILE A 1 121 ? 19.342 12.826 1.461 1.00 16.14 101 ILE A CA 1
ATOM 605 C C . ILE A 1 121 ? 19.962 14.197 1.684 1.00 16.80 101 ILE A C 1
ATOM 606 O O . ILE A 1 121 ? 20.807 14.672 0.917 1.00 17.46 101 ILE A O 1
ATOM 611 N N . TYR A 1 122 ? 19.516 14.835 2.758 1.00 15.65 102 TYR A N 1
ATOM 612 C CA . TYR A 1 122 ? 20.052 16.103 3.235 1.00 15.43 102 TYR A CA 1
ATOM 613 C C . TYR A 1 122 ? 20.834 15.735 4.488 1.00 14.58 102 TYR A C 1
ATOM 614 O O . TYR A 1 122 ? 20.215 15.401 5.515 1.00 14.90 102 TYR A O 1
ATOM 623 N N . PRO A 1 123 ? 22.169 15.735 4.458 1.00 14.32 103 PRO A N 1
ATOM 624 C CA . PRO A 1 123 ? 22.929 15.292 5.637 1.00 15.23 103 PRO A CA 1
ATOM 625 C C . PRO A 1 123 ? 22.575 16.126 6.863 1.00 14.47 103 PRO A C 1
ATOM 626 O O . PRO A 1 123 ? 22.515 17.360 6.796 1.00 13.61 103 PRO A O 1
ATOM 630 N N . VAL A 1 124 ? 22.337 15.440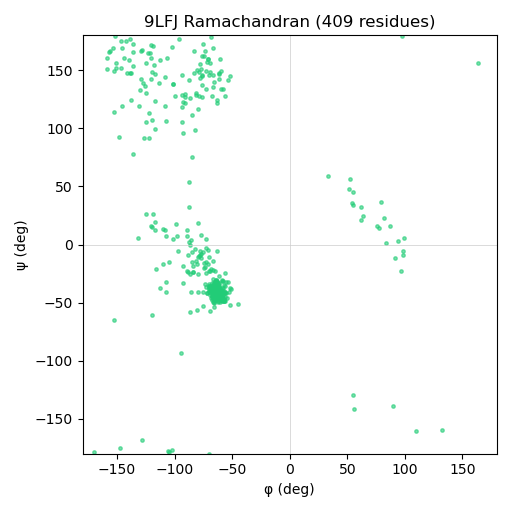 7.987 1.00 13.21 104 VAL A N 1
ATOM 631 C CA . VAL A 1 124 ? 21.760 16.095 9.161 1.00 14.78 104 VAL A CA 1
ATOM 632 C C . VAL A 1 124 ? 22.658 17.212 9.693 1.00 14.48 104 VAL A C 1
ATOM 633 O O . VAL A 1 124 ? 22.164 18.253 10.141 1.00 14.37 104 VAL A O 1
ATOM 637 N N . GLU A 1 125 ? 23.985 17.034 9.646 1.00 16.02 105 GLU A N 1
ATOM 638 C CA . GLU A 1 125 ? 24.861 18.091 10.147 1.00 15.06 105 GLU A CA 1
ATOM 639 C C . GLU A 1 125 ? 24.721 19.362 9.324 1.00 16.48 105 GLU A C 1
ATOM 640 O O . GLU A 1 125 ? 24.770 20.475 9.869 1.00 17.00 105 GLU A O 1
ATOM 646 N N . LYS A 1 126 ? 24.533 19.219 8.013 1.00 15.50 106 LYS A N 1
ATOM 647 C CA . LYS A 1 126 ? 24.345 20.379 7.151 1.00 16.17 106 LYS A CA 1
ATOM 648 C C . LYS A 1 126 ? 22.976 21.011 7.378 1.00 16.45 106 LYS A C 1
ATOM 649 O O . LYS A 1 126 ? 22.860 22.239 7.472 1.00 16.93 106 LYS A O 1
ATOM 655 N N . LEU A 1 127 ? 21.936 20.184 7.516 1.00 15.05 107 LEU A N 1
ATOM 656 C CA . LEU A 1 127 ? 20.602 20.698 7.807 1.00 13.92 107 LEU A CA 1
ATOM 657 C C . LEU A 1 127 ? 20.611 21.523 9.086 1.00 15.09 107 LEU A C 1
ATOM 658 O O . LEU A 1 127 ? 20.106 22.651 9.119 1.00 14.80 107 LEU A O 1
ATOM 663 N N . MET A 1 128 ? 21.198 20.978 10.152 1.00 14.78 108 MET A N 1
ATOM 664 C CA . MET A 1 128 ? 21.164 21.688 11.424 1.00 14.46 108 MET A CA 1
ATOM 665 C C . MET A 1 128 ? 21.942 23.001 11.350 1.00 15.90 108 MET A C 1
ATOM 666 O O . MET A 1 128 ? 21.452 24.042 11.804 1.00 15.98 108 MET A O 1
ATOM 671 N N . ASN A 1 129 ? 23.124 22.991 10.733 1.00 16.04 109 ASN A N 1
ATOM 672 C CA . ASN A 1 129 ? 23.870 24.242 10.595 1.00 16.56 109 ASN A CA 1
ATOM 673 C C . ASN A 1 129 ? 23.118 25.249 9.728 1.00 18.62 109 ASN A C 1
ATOM 674 O O . ASN A 1 129 ? 23.065 26.447 10.055 1.00 18.81 109 ASN A O 1
ATOM 679 N N . ASP A 1 130 ? 22.500 24.781 8.637 1.00 16.99 110 ASP A N 1
ATOM 680 C CA . ASP A 1 130 ? 21.760 25.681 7.748 1.00 19.25 110 ASP A CA 1
ATOM 681 C C . ASP A 1 130 ? 20.581 26.334 8.463 1.00 18.34 110 ASP A C 1
ATOM 682 O O . ASP A 1 130 ? 20.249 27.495 8.191 1.00 19.40 110 ASP A O 1
ATOM 687 N N . ALA A 1 131 ? 19.931 25.610 9.366 1.00 16.11 111 ALA A N 1
ATOM 688 C CA . ALA A 1 131 ? 18.765 26.118 10.069 1.00 17.22 111 ALA A CA 1
ATOM 689 C C . ALA A 1 131 ? 19.107 26.866 11.354 1.00 18.43 111 ALA A C 1
ATOM 690 O O . ALA A 1 131 ? 18.207 27.466 11.955 1.00 18.94 111 ALA A O 1
ATOM 692 N N . GLY A 1 132 ? 20.360 26.820 11.798 1.00 16.19 112 GLY A N 1
ATOM 693 C CA . GLY A 1 132 ? 20.729 27.424 13.070 1.00 17.22 112 GLY A CA 1
ATOM 694 C C . GLY A 1 132 ? 20.377 26.593 14.282 1.00 17.16 112 GLY A C 1
ATOM 695 O O . GLY A 1 132 ? 19.974 27.137 15.319 1.00 16.73 112 GLY A O 1
ATOM 696 N N . GLU A 1 133 ? 20.491 25.274 14.179 1.00 15.93 113 GLU A N 1
ATOM 697 C CA . GLU A 1 133 ? 20.267 24.371 15.293 1.00 14.47 113 GLU A CA 1
ATOM 698 C C . GLU A 1 133 ? 21.566 23.635 15.608 1.00 15.44 113 GLU A C 1
ATOM 699 O O . GLU A 1 133 ? 22.371 23.354 14.711 1.00 17.27 113 GLU A O 1
ATOM 705 N N . ALA A 1 134 ? 21.776 23.333 16.885 1.00 15.72 114 ALA A N 1
ATOM 706 C CA . ALA A 1 134 ? 22.998 22.657 17.291 1.00 16.81 114 ALA A CA 1
ATOM 707 C C . ALA A 1 134 ? 22.983 21.196 16.862 1.00 17.37 114 ALA A C 1
ATOM 708 O O . ALA A 1 134 ? 21.933 20.551 16.798 1.00 17.24 114 ALA A O 1
ATOM 710 N N . PHE A 1 135 ? 24.173 20.663 16.597 1.00 18.07 115 PHE A N 1
ATOM 711 C CA . PHE A 1 135 ? 24.339 19.226 16.400 1.00 17.07 115 PHE A CA 1
ATOM 712 C C . PHE A 1 135 ? 25.698 18.820 16.949 1.00 19.38 115 PHE A C 1
ATOM 713 O O . PHE A 1 135 ? 26.731 19.315 16.490 1.00 24.25 115 PHE A O 1
ATOM 721 N N . ASP A 1 136 ? 25.689 17.934 17.939 1.00 19.66 116 ASP A N 1
ATOM 722 C CA . ASP A 1 136 ? 26.898 17.438 18.600 1.00 21.59 116 ASP A CA 1
ATOM 723 C C . ASP A 1 136 ? 26.868 15.915 18.542 1.00 21.05 116 ASP A C 1
ATOM 724 O O . ASP A 1 136 ? 26.319 15.269 19.437 1.00 19.85 116 ASP A O 1
ATOM 729 N N . GLY A 1 137 ? 27.462 15.355 17.490 1.00 22.41 117 GLY A N 1
ATOM 730 C CA . GLY A 1 137 ? 27.481 13.908 17.345 1.00 24.97 117 GLY A CA 1
ATOM 731 C C . GLY A 1 137 ? 28.135 13.188 18.511 1.00 24.08 117 GLY A C 1
ATOM 732 O O . GLY A 1 137 ? 27.729 12.077 18.867 1.00 22.54 117 GLY A O 1
ATOM 733 N N . ASP A 1 138 ? 29.127 13.821 19.145 1.00 25.46 118 ASP A N 1
ATOM 734 C CA . ASP A 1 138 ? 29.859 13.172 20.224 1.00 24.77 118 ASP A CA 1
ATOM 735 C C . ASP A 1 138 ? 28.995 12.923 21.450 1.00 23.61 118 ASP A C 1
ATOM 736 O O . ASP A 1 138 ? 29.408 12.174 22.340 1.00 24.15 118 ASP A O 1
ATOM 741 N N . ALA A 1 139 ? 27.817 13.543 21.531 1.00 20.29 119 ALA A N 1
ATOM 742 C CA . ALA A 1 139 ? 26.936 13.304 22.667 1.00 21.07 119 ALA A CA 1
ATOM 743 C C . ALA A 1 139 ? 26.290 11.929 22.627 1.00 17.76 119 ALA A C 1
ATOM 744 O O . ALA A 1 139 ? 25.903 11.416 23.676 1.00 19.94 119 ALA A O 1
ATOM 746 N N . PHE A 1 140 ? 26.156 11.329 21.444 1.00 17.61 120 PHE A N 1
ATOM 747 C CA . PHE A 1 140 ? 25.508 10.033 21.315 1.00 15.14 120 PHE A CA 1
ATOM 748 C C . PHE A 1 140 ? 26.418 8.949 21.885 1.00 18.64 120 PHE A C 1
ATOM 749 O O . PHE A 1 140 ? 27.633 9.132 22.002 1.00 17.72 120 PHE A O 1
ATOM 757 N N . LEU A 1 141 ? 25.817 7.829 22.264 1.00 17.28 121 LEU A N 1
ATOM 758 C CA . LEU A 1 141 ? 26.616 6.721 22.779 1.00 16.54 121 LEU A CA 1
ATOM 759 C C . LEU A 1 141 ? 27.722 6.356 21.792 1.00 18.77 121 LEU A C 1
ATOM 760 O O . LEU A 1 141 ? 27.502 6.377 20.575 1.00 18.06 121 LEU A O 1
ATOM 765 N N . PRO A 1 142 ? 28.914 6.014 22.276 1.00 18.24 122 PRO A N 1
ATOM 766 C CA . PRO A 1 142 ? 30.000 5.634 21.360 1.00 18.74 122 PRO A CA 1
ATOM 767 C C . PRO A 1 142 ? 29.612 4.543 20.376 1.00 16.93 122 PRO A C 1
ATOM 768 O O . PRO A 1 142 ? 29.988 4.640 19.204 1.00 18.61 122 PRO A O 1
ATOM 772 N N . ALA A 1 143 ? 28.867 3.523 20.820 1.00 19.37 123 ALA A N 1
ATOM 773 C CA . ALA A 1 143 ? 28.452 2.446 19.922 1.00 19.84 123 ALA A CA 1
ATOM 774 C C . ALA A 1 143 ? 27.580 2.977 18.792 1.00 18.91 123 ALA A C 1
ATOM 775 O O . ALA A 1 143 ? 27.699 2.532 17.644 1.00 19.05 123 ALA A O 1
ATOM 777 N N . VAL A 1 144 ? 26.692 3.930 19.106 1.00 16.70 124 VAL A N 1
ATOM 778 C CA . VAL A 1 144 ? 25.840 4.549 18.090 1.00 16.14 124 VAL A CA 1
ATOM 779 C C . VAL A 1 144 ? 26.691 5.317 17.086 1.00 16.22 124 VAL A C 1
ATOM 780 O O . VAL A 1 144 ? 26.513 5.191 15.869 1.00 15.65 124 VAL A O 1
ATOM 784 N N . VAL A 1 145 ? 27.634 6.123 17.580 1.00 15.84 125 VAL A N 1
ATOM 785 C CA . VAL A 1 145 ? 28.504 6.901 16.699 1.00 15.27 125 VAL A CA 1
ATOM 786 C C . VAL A 1 145 ? 29.322 5.997 15.782 1.00 16.26 125 VAL A C 1
ATOM 787 O O . VAL A 1 145 ? 29.416 6.241 14.572 1.00 16.45 125 VAL A O 1
ATOM 791 N N . SER A 1 146 ? 29.980 4.979 16.358 1.00 17.42 126 SER A N 1
ATOM 792 C CA . SER A 1 146 ? 30.820 4.087 15.562 1.00 18.51 126 SER A CA 1
ATOM 793 C C . SER A 1 146 ? 30.003 3.313 14.537 1.00 16.99 126 SER A C 1
ATOM 794 O O . SER A 1 146 ? 30.511 3.000 13.453 1.00 19.00 126 SER A O 1
ATOM 797 N N . TYR A 1 147 ? 28.745 3.000 14.865 1.00 15.45 127 TYR A N 1
ATOM 798 C CA . TYR A 1 147 ? 27.896 2.230 13.959 1.00 15.48 127 TYR A CA 1
ATOM 799 C C . TYR A 1 147 ? 27.481 3.059 12.755 1.00 16.56 127 TYR A C 1
ATOM 800 O O . TYR A 1 147 ? 27.465 2.562 11.621 1.00 15.95 127 TYR A O 1
ATOM 809 N N . TYR A 1 148 ? 27.139 4.331 12.979 1.00 15.48 128 TYR A N 1
ATOM 810 C CA . TYR A 1 148 ? 26.456 5.126 11.968 1.00 14.99 128 TYR A CA 1
ATOM 811 C C . TYR A 1 148 ? 27.340 6.150 11.272 1.00 15.46 128 TYR A C 1
ATOM 812 O O . TYR A 1 148 ? 26.936 6.677 10.232 1.00 16.68 128 TYR A O 1
ATOM 821 N N . GLU A 1 149 ? 28.517 6.466 11.810 1.00 16.32 129 GLU A N 1
ATOM 822 C CA . GLU A 1 149 ? 29.336 7.494 11.178 1.00 16.72 129 GLU A CA 1
ATOM 823 C C . GLU A 1 149 ? 29.912 7.022 9.845 1.00 16.95 129 GLU A C 1
ATOM 824 O O . GLU A 1 149 ? 30.267 5.850 9.666 1.00 16.72 129 GLU A O 1
ATOM 830 N N . THR A 1 150 ? 30.027 7.960 8.910 1.00 16.27 130 THR A N 1
ATOM 831 C CA . THR A 1 150 ? 30.671 7.685 7.641 1.00 17.32 130 THR A CA 1
ATOM 832 C C . THR A 1 150 ? 32.154 7.428 7.897 1.00 18.16 130 THR A C 1
ATOM 833 O O . THR A 1 150 ? 32.662 7.695 8.984 1.00 18.87 130 THR A O 1
ATOM 837 N N . PRO A 1 151 ? 32.890 6.929 6.895 1.00 18.45 131 PRO A N 1
ATOM 838 C CA . PRO A 1 151 ? 34.336 6.725 7.080 1.00 20.47 131 PRO A CA 1
ATOM 839 C C . PRO A 1 151 ? 35.115 8.005 7.334 1.00 22.05 131 PRO A C 1
ATOM 840 O O . PRO A 1 151 ? 36.319 7.936 7.613 1.00 21.13 131 PRO A O 1
ATOM 844 N N . GLU A 1 152 ? 34.467 9.168 7.258 1.00 21.44 132 GLU A N 1
ATOM 845 C CA . GLU A 1 152 ? 35.097 10.448 7.549 1.00 22.16 132 GLU A CA 1
ATOM 846 C C . GLU A 1 152 ? 34.611 11.033 8.868 1.00 21.99 132 GLU A C 1
ATOM 847 O O . GLU A 1 152 ? 34.940 12.182 9.187 1.00 26.80 132 GLU A O 1
ATOM 853 N N . GLY A 1 153 ? 33.826 10.280 9.632 1.00 21.52 133 GLY A N 1
ATOM 854 C CA . GLY A 1 153 ? 33.403 10.689 10.954 1.00 22.37 133 GLY A CA 1
ATOM 855 C C . GLY A 1 153 ? 32.144 11.526 11.019 1.00 21.44 133 GLY A C 1
ATOM 856 O O . GLY A 1 153 ? 31.891 12.144 12.062 1.00 25.78 133 GLY A O 1
ATOM 857 N N . GLU A 1 154 ? 31.344 11.562 9.958 1.00 21.25 134 GLU A N 1
ATOM 858 C CA . GLU A 1 154 ? 30.139 12.384 9.921 1.00 20.40 134 GLU A CA 1
ATOM 859 C C . GLU A 1 154 ? 28.924 11.499 10.177 1.00 19.86 134 GLU A C 1
ATOM 860 O O . GLU A 1 154 ? 28.855 10.371 9.686 1.00 17.84 134 GLU A O 1
ATOM 866 N N . LEU A 1 155 ? 27.976 11.988 10.975 1.00 18.21 135 LEU A N 1
ATOM 867 C CA . LEU A 1 155 ? 26.667 11.350 11.067 1.00 16.30 135 LEU A CA 1
ATOM 868 C C . LEU A 1 155 ? 25.753 11.997 10.035 1.00 16.45 135 LEU A C 1
ATOM 869 O O . LEU A 1 155 ? 25.544 13.215 10.072 1.00 17.37 135 LEU A O 1
ATOM 874 N N . LEU A 1 156 ? 25.210 11.191 9.114 1.00 14.25 136 LEU A N 1
ATOM 875 C CA . LEU A 1 156 ? 24.316 11.709 8.077 1.00 13.55 136 LEU A CA 1
ATOM 876 C C . LEU A 1 156 ? 22.861 11.719 8.516 1.00 13.53 136 LEU A C 1
ATOM 877 O O . LEU A 1 156 ? 22.060 12.493 7.970 1.00 14.16 136 LEU A O 1
ATOM 882 N N . SER A 1 157 ? 22.511 10.895 9.488 1.00 12.92 137 SER A N 1
ATOM 883 C CA . SER A 1 157 ? 21.150 10.753 9.961 1.00 12.40 137 SER A CA 1
ATOM 884 C C . SER A 1 157 ? 21.118 11.035 11.456 1.00 13.72 137 SER A C 1
ATOM 885 O O . SER A 1 157 ? 22.160 11.051 12.124 1.00 14.35 137 SER A O 1
ATOM 888 N N . MET A 1 158 ? 19.906 11.257 11.976 1.00 12.23 138 MET A N 1
ATOM 889 C CA . MET A 1 158 ? 19.704 11.598 13.379 1.00 12.63 138 MET A CA 1
ATOM 890 C C . MET A 1 158 ? 19.418 10.344 14.183 1.00 12.79 138 MET A C 1
ATOM 891 O O . MET A 1 158 ? 18.411 9.673 13.927 1.00 11.58 138 MET A O 1
ATOM 896 N N . PRO A 1 159 ? 20.248 9.996 15.162 1.00 12.79 139 PRO A N 1
ATOM 897 C CA . PRO A 1 159 ? 19.909 8.879 16.045 1.00 12.84 139 PRO A CA 1
ATOM 898 C C . PRO A 1 159 ? 18.613 9.167 16.798 1.00 12.59 139 PRO A C 1
ATOM 899 O O . PRO A 1 159 ? 18.295 10.318 17.121 1.00 13.59 139 PRO A O 1
ATOM 903 N N . PHE A 1 160 ? 17.859 8.107 17.073 1.00 12.22 140 PHE A N 1
ATOM 904 C CA . PHE A 1 160 ? 16.566 8.209 17.734 1.00 11.02 140 PHE A CA 1
ATOM 905 C C . PHE A 1 160 ? 16.232 6.935 18.507 1.00 11.88 140 PHE A C 1
ATOM 906 O O . PHE A 1 160 ? 16.141 6.943 19.741 1.00 12.98 140 PHE A O 1
ATOM 914 N N . ASN A 1 161 ? 16.057 5.822 17.809 1.00 11.81 141 ASN A N 1
ATOM 915 C CA . ASN A 1 161 ? 15.636 4.566 18.433 1.00 11.25 141 ASN A CA 1
ATOM 916 C C . ASN A 1 161 ? 16.667 3.476 18.155 1.00 11.57 141 ASN A C 1
ATOM 917 O O . ASN A 1 161 ? 16.593 2.776 17.142 1.00 11.88 141 ASN A O 1
ATOM 922 N N . SER A 1 162 ? 17.640 3.332 19.057 1.00 11.30 142 SER A N 1
ATOM 923 C CA . SER A 1 162 ? 18.621 2.260 18.961 1.00 11.43 142 SER A CA 1
ATOM 924 C C . SER A 1 162 ? 18.345 1.233 20.040 1.00 12.16 142 SER A C 1
ATOM 925 O O . SER A 1 162 ? 17.941 1.578 21.156 1.00 13.31 142 SER A O 1
ATOM 928 N N . SER A 1 163 ? 18.573 -0.027 19.694 1.00 11.29 143 SER A N 1
ATOM 929 C CA . SER A 1 163 ? 18.253 -1.142 20.559 1.00 11.56 143 SER A CA 1
ATOM 930 C C . SER A 1 163 ? 19.371 -2.162 20.493 1.00 10.09 143 SER A C 1
ATOM 931 O O . SER A 1 163 ? 20.329 -2.023 19.728 1.00 12.25 143 SER A O 1
ATOM 934 N N . THR A 1 164 ? 19.218 -3.204 21.302 1.00 10.96 144 THR A N 1
ATOM 935 C CA . THR A 1 164 ? 19.986 -4.431 21.143 1.00 11.03 144 THR A CA 1
ATOM 936 C C . THR A 1 164 ? 19.108 -5.561 21.679 1.00 10.94 144 THR A C 1
ATOM 937 O O . THR A 1 164 ? 18.184 -5.311 22.453 1.00 12.34 144 THR A O 1
ATOM 941 N N . PRO A 1 165 ? 19.326 -6.802 21.243 1.00 11.36 145 PRO A N 1
ATOM 942 C CA . PRO A 1 165 ? 18.455 -7.874 21.744 1.00 12.63 145 PRO A CA 1
ATOM 943 C C . PRO A 1 165 ? 18.820 -8.268 23.167 1.00 11.51 145 PRO A C 1
ATOM 944 O O . PRO A 1 165 ? 19.983 -8.233 23.565 1.00 13.52 145 PRO A O 1
ATOM 948 N N . VAL A 1 166 ? 17.795 -8.634 23.937 1.00 11.24 146 VAL A N 1
ATOM 949 C CA . VAL A 1 166 ? 17.976 -9.142 25.297 1.00 11.75 146 VAL A CA 1
ATOM 950 C C . VAL A 1 166 ? 17.210 -10.454 25.426 1.00 13.99 146 VAL A C 1
ATOM 951 O O . VAL A 1 166 ? 16.379 -10.807 24.581 1.00 12.29 146 VAL A O 1
ATOM 955 N N . MET A 1 167 ? 17.500 -11.186 26.510 1.00 13.98 147 MET A N 1
ATOM 956 C CA . MET A 1 167 ? 16.750 -12.389 26.852 1.00 14.30 147 MET A CA 1
ATOM 957 C C . MET A 1 167 ? 15.640 -11.976 27.818 1.00 14.51 147 MET A C 1
ATOM 958 O O . MET A 1 167 ? 15.910 -11.657 28.985 1.00 15.49 147 MET A O 1
ATOM 963 N N . TRP A 1 168 ? 14.402 -11.935 27.327 1.00 13.64 148 TRP A N 1
ATOM 964 C CA . TRP A 1 168 ? 13.240 -11.694 28.170 1.00 12.84 148 TRP A CA 1
ATOM 965 C C . TRP A 1 168 ? 12.825 -13.008 28.815 1.00 14.59 148 TRP A C 1
ATOM 966 O O . TRP A 1 168 ? 12.969 -14.078 28.225 1.00 14.93 148 TRP A O 1
ATOM 977 N N . TYR A 1 169 ? 12.297 -12.929 30.034 1.00 14.72 149 TYR A N 1
ATOM 978 C CA . TYR A 1 169 ? 11.887 -14.157 30.700 1.00 14.59 149 TYR A CA 1
ATOM 979 C C . TYR A 1 169 ? 10.673 -13.912 31.583 1.00 13.78 149 TYR A C 1
ATOM 980 O O . TYR A 1 169 ? 10.445 -12.804 32.077 1.00 15.71 149 TYR A O 1
ATOM 989 N N . ASN A 1 170 ? 9.892 -14.968 31.744 1.00 15.50 150 ASN A N 1
ATOM 990 C CA . ASN A 1 170 ? 8.709 -14.993 32.598 1.00 15.65 150 ASN A CA 1
ATOM 991 C C . ASN A 1 170 ? 9.171 -15.514 33.957 1.00 16.59 150 ASN A C 1
ATOM 992 O O . ASN A 1 170 ? 9.271 -16.728 34.172 1.00 17.31 150 ASN A O 1
ATOM 997 N N . LYS A 1 171 ? 9.465 -14.583 34.871 1.00 17.99 151 LYS A N 1
ATOM 998 C CA . LYS A 1 171 ? 9.976 -14.952 36.190 1.00 18.18 151 LYS A CA 1
ATOM 999 C C . LYS A 1 171 ? 8.973 -15.799 36.958 1.00 21.84 151 LYS A C 1
ATOM 1000 O O . LYS A 1 171 ? 9.358 -16.737 37.665 1.00 20.92 151 LYS A O 1
ATOM 1006 N N . THR A 1 172 ? 7.682 -15.491 36.828 1.00 18.70 152 THR A N 1
ATOM 1007 C CA . THR A 1 172 ? 6.658 -16.298 37.487 1.00 19.99 152 THR A CA 1
ATOM 1008 C C . THR A 1 172 ? 6.740 -17.752 37.042 1.00 21.51 152 THR A C 1
ATOM 1009 O O . THR A 1 172 ? 6.715 -18.674 37.869 1.00 21.99 152 THR A O 1
ATOM 1013 N N . ALA A 1 173 ? 6.873 -17.976 35.735 1.00 19.42 153 ALA A N 1
ATOM 1014 C CA . ALA A 1 173 ? 6.919 -19.336 35.212 1.00 20.34 153 ALA A CA 1
ATOM 1015 C C . ALA A 1 173 ? 8.217 -20.034 35.597 1.00 20.42 153 ALA A C 1
ATOM 1016 O O . ALA A 1 173 ? 8.213 -21.229 35.921 1.00 20.54 153 ALA A O 1
ATOM 1018 N N . LEU A 1 174 ? 9.339 -19.311 35.562 1.00 20.29 154 LEU A N 1
ATOM 1019 C CA . LEU A 1 174 ? 10.605 -19.899 35.991 1.00 21.54 154 LEU A CA 1
ATOM 1020 C C . LEU A 1 174 ? 10.517 -20.371 37.433 1.00 22.39 154 LEU A C 1
ATOM 1021 O O . LEU A 1 174 ? 10.905 -21.501 37.752 1.00 21.84 154 LEU A O 1
ATOM 1026 N N . ASP A 1 175 ? 10.013 -19.506 38.318 1.00 21.64 155 ASP A N 1
ATOM 1027 C CA . ASP A 1 175 ? 9.868 -19.864 39.730 1.00 22.99 155 ASP A CA 1
ATOM 1028 C C . ASP A 1 175 ? 9.015 -21.111 39.909 1.00 25.37 155 ASP A C 1
ATOM 1029 O O . ASP A 1 175 ? 9.372 -22.015 40.675 1.00 26.75 155 ASP A O 1
ATOM 1034 N N . ALA A 1 176 ? 7.872 -21.173 39.224 1.00 24.34 156 ALA A N 1
ATOM 1035 C CA . ALA A 1 176 ? 6.994 -22.329 39.366 1.00 22.83 156 ALA A CA 1
ATOM 1036 C C . ALA A 1 176 ? 7.653 -23.607 38.868 1.00 24.66 156 ALA A C 1
ATOM 1037 O O . ALA A 1 176 ? 7.360 -24.695 39.379 1.00 26.62 156 ALA A O 1
ATOM 1039 N N . ALA A 1 177 ? 8.541 -23.504 37.884 1.00 22.76 157 ALA A N 1
ATOM 1040 C CA . ALA A 1 177 ? 9.235 -24.659 37.336 1.00 23.33 157 ALA A CA 1
ATOM 1041 C C . ALA A 1 177 ? 10.496 -25.009 38.112 1.00 23.78 157 ALA A C 1
ATOM 1042 O O . ALA A 1 177 ? 11.173 -25.980 37.756 1.00 26.45 157 ALA A O 1
ATOM 1044 N N . GLY A 1 178 ? 10.818 -24.252 39.159 1.00 24.12 158 GLY A N 1
ATOM 1045 C CA . GLY A 1 178 ? 12.075 -24.440 39.863 1.00 24.85 158 GLY A CA 1
ATOM 1046 C C . GLY A 1 178 ? 13.289 -24.191 39.000 1.00 26.30 158 GLY A C 1
ATOM 1047 O O . GLY A 1 178 ? 14.325 -24.835 39.189 1.00 25.94 158 GLY A O 1
ATOM 1048 N N . ALA A 1 179 ? 13.184 -23.272 38.042 1.00 24.72 159 ALA A N 1
ATOM 1049 C CA . ALA A 1 179 ? 14.261 -22.969 37.114 1.00 21.91 159 ALA A CA 1
ATOM 1050 C C . ALA A 1 179 ? 14.892 -21.630 37.466 1.00 23.25 159 ALA A C 1
ATOM 1051 O O . ALA A 1 179 ? 14.307 -20.813 38.181 1.00 26.06 159 ALA A O 1
ATOM 1053 N N . SER A 1 180 ? 16.108 -21.424 36.970 1.00 22.88 160 SER A N 1
ATOM 1054 C CA . SER A 1 180 ? 16.859 -20.196 37.183 1.00 23.72 160 SER A CA 1
ATOM 1055 C C . SER A 1 180 ? 17.011 -19.446 35.866 1.00 22.70 160 SER A C 1
ATOM 1056 O O . SER A 1 180 ? 16.908 -20.022 34.782 1.00 22.55 160 SER A O 1
ATOM 1059 N N . VAL A 1 181 ? 17.263 -18.144 35.977 1.00 21.07 161 VAL A N 1
ATOM 1060 C CA . VAL A 1 181 ? 17.533 -17.298 34.815 1.00 18.93 161 VAL A CA 1
ATOM 1061 C C . VAL A 1 181 ? 18.816 -17.765 34.134 1.00 20.26 161 VAL A C 1
ATOM 1062 O O . VAL A 1 181 ? 19.875 -17.822 34.776 1.00 20.80 161 VAL A O 1
ATOM 1066 N N . PRO A 1 182 ? 18.785 -18.085 32.845 1.00 18.58 162 PRO A N 1
ATOM 1067 C CA . PRO A 1 182 ? 19.968 -18.658 32.199 1.00 18.49 162 PRO A CA 1
ATOM 1068 C C . PRO A 1 182 ? 20.995 -17.607 31.814 1.00 19.60 162 PRO A C 1
ATOM 1069 O O . PRO A 1 182 ? 20.662 -16.457 31.513 1.00 18.66 162 PRO A O 1
ATOM 1073 N N . THR A 1 183 ? 22.268 -18.029 31.822 1.00 18.77 163 THR A N 1
ATOM 1074 C CA . THR A 1 183 ? 23.376 -17.250 31.285 1.00 18.95 163 THR A CA 1
ATOM 1075 C C . THR A 1 183 ? 24.046 -17.915 30.090 1.00 16.77 163 THR A C 1
ATOM 1076 O O . THR A 1 183 ? 24.730 -17.226 29.326 1.00 16.53 163 THR A O 1
ATOM 1080 N N . THR A 1 184 ? 23.898 -19.229 29.925 1.00 16.08 164 THR A N 1
ATOM 1081 C CA . THR A 1 184 ? 24.513 -19.969 28.835 1.00 16.72 164 THR A CA 1
ATOM 1082 C C . THR A 1 184 ? 23.439 -20.668 28.017 1.00 14.44 164 THR A C 1
ATOM 1083 O O . THR A 1 184 ? 22.297 -20.834 28.461 1.00 15.53 164 THR A O 1
ATOM 1087 N N . TRP A 1 185 ? 23.841 -21.103 26.822 1.00 14.94 165 TRP A N 1
ATOM 1088 C CA . TRP A 1 185 ? 22.934 -21.859 25.968 1.00 14.37 165 TRP A CA 1
ATOM 1089 C C . TRP A 1 185 ? 22.569 -23.212 26.569 1.00 15.92 165 TRP A C 1
ATOM 1090 O O . TRP A 1 185 ? 21.422 -23.646 26.433 1.00 15.57 165 TRP A O 1
ATOM 1101 N N . ASP A 1 186 ? 23.506 -23.881 27.262 1.00 16.19 166 ASP A N 1
ATOM 1102 C CA . ASP A 1 186 ? 23.135 -25.108 27.969 1.00 17.02 166 ASP A CA 1
ATOM 1103 C C . ASP A 1 186 ? 22.047 -24.820 28.987 1.00 15.23 166 ASP A C 1
ATOM 1104 O O . ASP A 1 186 ? 21.080 -25.576 29.105 1.00 14.98 166 ASP A O 1
ATOM 1109 N N . GLU A 1 187 ? 22.173 -23.706 29.707 1.00 16.09 167 GLU A N 1
ATOM 1110 C CA . GLU A 1 187 ? 21.153 -23.333 30.675 1.00 14.98 167 GLU A CA 1
ATOM 1111 C C . GLU A 1 187 ? 19.832 -22.967 30.003 1.00 15.76 167 GLU A C 1
ATOM 1112 O O . GLU A 1 187 ? 18.767 -23.214 30.574 1.00 15.71 167 GLU A O 1
ATOM 1118 N N . VAL A 1 188 ? 19.870 -22.374 28.805 1.00 15.76 168 VAL A N 1
ATOM 1119 C CA . VAL A 1 188 ? 18.620 -22.109 28.095 1.00 16.00 168 VAL A CA 1
ATOM 1120 C C . VAL A 1 188 ? 17.868 -23.410 27.850 1.00 13.96 168 VAL A C 1
ATOM 1121 O O . VAL A 1 188 ? 16.660 -23.506 28.096 1.00 14.67 168 VAL A O 1
ATOM 1125 N N . LYS A 1 189 ? 18.576 -24.433 27.364 1.00 14.58 169 LYS A N 1
ATOM 1126 C CA . LYS A 1 189 ? 17.925 -25.702 27.057 1.00 15.97 169 LYS A CA 1
ATOM 1127 C C . LYS A 1 189 ? 17.400 -26.373 28.320 1.00 14.41 169 LYS A C 1
ATOM 1128 O O . LYS A 1 189 ? 16.269 -26.869 28.337 1.00 15.24 169 LYS A O 1
ATOM 1134 N N . GLU A 1 190 ? 18.188 -26.342 29.400 1.00 14.28 170 GLU A N 1
ATOM 1135 C CA . GLU A 1 190 ? 17.764 -26.953 30.657 1.00 15.57 170 GLU A CA 1
ATOM 1136 C C . GLU A 1 190 ? 16.552 -26.234 31.238 1.00 16.69 170 GLU A C 1
ATOM 1137 O O . GLU A 1 190 ? 15.603 -26.873 31.712 1.00 16.05 170 GLU A O 1
ATOM 1143 N N . THR A 1 191 ? 16.569 -24.901 31.203 1.00 16.32 171 THR A N 1
ATOM 1144 C CA . THR A 1 191 ? 15.424 -24.129 31.678 1.00 17.65 171 THR A CA 1
ATOM 1145 C C . THR A 1 191 ? 14.190 -24.385 30.819 1.00 15.45 171 THR A C 1
ATOM 1146 O O . THR A 1 191 ? 13.074 -24.507 31.337 1.00 16.04 171 THR A O 1
ATOM 1150 N N . ALA A 1 192 ? 14.373 -24.469 29.501 1.00 14.86 172 ALA A N 1
ATOM 1151 C CA . ALA A 1 192 ? 13.245 -24.780 28.629 1.00 16.41 172 ALA A CA 1
ATOM 1152 C C . ALA A 1 192 ? 12.649 -26.134 28.980 1.00 16.39 172 ALA A C 1
ATOM 1153 O O . ALA A 1 192 ? 11.423 -26.303 29.000 1.00 16.01 172 ALA A O 1
ATOM 1155 N N . GLN A 1 193 ? 13.511 -27.111 29.279 1.00 17.04 173 GLN A N 1
ATOM 1156 C CA . GLN A 1 193 ? 13.026 -28.430 29.659 1.00 17.45 173 GLN A CA 1
ATOM 1157 C C . GLN A 1 193 ? 12.200 -28.363 30.937 1.00 15.68 173 GLN A C 1
ATOM 1158 O O . GLN A 1 193 ? 11.119 -28.955 31.017 1.00 17.25 173 GLN A O 1
ATOM 1164 N N . LYS A 1 194 ? 12.680 -27.622 31.933 1.00 16.44 174 LYS A N 1
ATOM 1165 C CA . LYS A 1 194 ? 11.937 -27.492 33.184 1.00 18.35 174 LYS A CA 1
ATOM 1166 C C . LYS A 1 194 ? 10.595 -26.805 32.969 1.00 19.27 174 LYS A C 1
ATOM 1167 O O . LYS A 1 194 ? 9.586 -27.195 33.564 1.00 19.29 174 LYS A O 1
ATOM 1173 N N . LEU A 1 195 ? 10.566 -25.762 32.136 1.00 18.24 175 LEU A N 1
ATOM 1174 C CA . LEU A 1 195 ? 9.313 -25.057 31.881 1.00 18.91 175 LEU A CA 1
ATOM 1175 C C . LEU A 1 195 ? 8.285 -25.980 31.238 1.00 17.16 175 LEU A C 1
ATOM 1176 O O . LEU A 1 195 ? 7.136 -26.063 31.686 1.00 18.53 175 LEU A O 1
ATOM 1181 N N . VAL A 1 196 ? 8.684 -26.695 30.188 1.00 18.13 176 VAL A N 1
ATOM 1182 C CA . VAL A 1 196 ? 7.740 -27.566 29.500 1.00 19.19 176 VAL A CA 1
ATOM 1183 C C . VAL A 1 196 ? 7.331 -28.741 30.384 1.00 21.39 176 VAL A C 1
ATOM 1184 O O . VAL A 1 196 ? 6.171 -29.171 30.358 1.00 21.86 176 VAL A O 1
ATOM 1188 N N . ASP A 1 197 ? 8.271 -29.281 31.176 1.00 20.50 177 ASP A N 1
ATOM 1189 C CA . ASP A 1 197 ? 7.916 -30.333 32.133 1.00 19.60 177 ASP A CA 1
ATOM 1190 C C . ASP A 1 197 ? 6.854 -29.856 33.117 1.00 21.32 177 ASP A C 1
ATOM 1191 O O . ASP A 1 197 ? 6.041 -30.660 33.596 1.00 21.88 177 ASP A O 1
ATOM 1196 N N . ASN A 1 198 ? 6.847 -28.564 33.434 1.00 17.72 178 ASN A N 1
ATOM 1197 C CA . ASN A 1 198 ? 5.874 -27.962 34.336 1.00 20.61 178 ASN A CA 1
ATOM 1198 C C . ASN A 1 198 ? 4.626 -27.462 33.610 1.00 19.09 178 ASN A C 1
ATOM 1199 O O . ASN A 1 198 ? 3.833 -26.722 34.205 1.00 24.63 178 ASN A O 1
ATOM 1204 N N . GLY A 1 199 ? 4.447 -27.833 32.346 1.00 20.26 179 GLY A N 1
ATOM 1205 C CA . GLY A 1 199 ? 3.234 -27.538 31.610 1.00 20.75 179 GLY A CA 1
ATOM 1206 C C . GLY A 1 199 ? 3.239 -26.275 30.770 1.00 21.08 179 GLY A C 1
ATOM 1207 O O . GLY A 1 199 ? 2.193 -25.944 30.197 1.00 25.14 179 GLY A O 1
ATOM 1208 N N . MET A 1 200 ? 4.353 -25.542 30.697 1.00 19.79 180 MET A N 1
ATOM 1209 C CA . MET A 1 200 ? 4.428 -24.420 29.759 1.00 18.53 180 MET A CA 1
ATOM 1210 C C . MET A 1 200 ? 4.261 -24.919 28.330 1.00 21.12 180 MET A C 1
ATOM 1211 O O . MET A 1 200 ? 4.759 -25.985 27.964 1.00 21.10 180 MET A O 1
ATOM 1216 N N . ASP A 1 201 ? 3.567 -24.127 27.505 1.00 19.58 181 ASP A N 1
ATOM 1217 C CA . ASP A 1 201 ? 3.375 -24.521 26.114 1.00 19.43 181 ASP A CA 1
ATOM 1218 C C . ASP A 1 201 ? 4.708 -24.704 25.404 1.00 18.86 181 ASP A C 1
ATOM 1219 O O . ASP A 1 201 ? 4.873 -25.631 24.602 1.00 21.66 181 ASP A O 1
ATOM 1224 N N . CYS A 1 202 ? 5.671 -23.831 25.684 1.00 17.51 182 CYS A N 1
ATOM 1225 C CA . CYS A 1 202 ? 6.983 -23.953 25.070 1.00 18.95 182 CYS A CA 1
ATOM 1226 C C . CYS A 1 202 ? 8.015 -23.205 25.901 1.00 15.64 182 CYS A C 1
ATOM 1227 O O . CYS A 1 202 ? 7.684 -22.347 26.721 1.00 17.81 182 CYS A O 1
ATOM 1230 N N . GLY A 1 203 ? 9.278 -23.560 25.686 1.00 16.78 183 GLY A N 1
ATOM 1231 C CA . GLY A 1 203 ? 10.345 -23.047 26.519 1.00 15.81 183 GLY A CA 1
ATOM 1232 C C . GLY A 1 203 ? 10.902 -21.715 26.054 1.00 16.00 183 GLY A C 1
ATOM 1233 O O . GLY A 1 203 ? 10.905 -20.749 26.817 1.00 15.90 183 GLY A O 1
ATOM 1234 N N . VAL A 1 204 ? 11.405 -21.655 24.824 1.00 14.95 184 VAL A N 1
ATOM 1235 C CA . VAL A 1 204 ? 12.077 -20.465 24.312 1.00 15.03 184 VAL A CA 1
ATOM 1236 C C . VAL A 1 204 ? 11.656 -20.209 22.875 1.00 13.90 184 VAL A C 1
ATOM 1237 O O . VAL A 1 204 ? 11.359 -21.135 22.112 1.00 15.18 184 VAL A O 1
ATOM 1241 N N . SER A 1 205 ? 11.617 -18.925 22.513 1.00 13.78 185 SER A N 1
ATOM 1242 C CA . SER A 1 205 ? 11.508 -18.518 21.121 1.00 13.99 185 SER A CA 1
ATOM 1243 C C . SER A 1 205 ? 12.272 -17.210 20.963 1.00 13.53 185 SER A C 1
ATOM 1244 O O . SER A 1 205 ? 12.900 -16.719 21.908 1.00 14.07 185 SER A O 1
ATOM 1247 N N . PHE A 1 206 ? 12.201 -16.631 19.763 1.00 13.35 186 PHE A N 1
ATOM 1248 C CA . PHE A 1 206 ? 12.884 -15.369 19.505 1.00 12.90 186 PHE A CA 1
ATOM 1249 C C . PHE A 1 206 ? 12.236 -14.690 18.312 1.00 13.03 186 PHE A C 1
ATOM 1250 O O . PHE A 1 206 ? 11.682 -15.346 17.429 1.00 14.42 186 PHE A O 1
ATOM 1258 N N . GLY A 1 207 ? 12.297 -13.363 18.313 1.00 12.86 187 GLY A N 1
ATOM 1259 C CA . GLY A 1 207 ? 11.908 -12.579 17.165 1.00 12.73 187 GLY A CA 1
ATOM 1260 C C . GLY A 1 207 ? 13.133 -12.098 16.410 1.00 13.14 187 GLY A C 1
ATOM 1261 O O . GLY A 1 207 ? 14.268 -12.404 16.762 1.00 13.25 187 GLY A O 1
ATOM 1262 N N . TRP A 1 208 ? 12.881 -11.307 15.359 1.00 11.13 188 TRP A N 1
ATOM 1263 C CA . TRP A 1 208 ? 13.950 -10.760 14.521 1.00 12.39 188 TRP A CA 1
ATOM 1264 C C . TRP A 1 208 ? 15.129 -11.727 14.401 1.00 10.72 188 TRP A C 1
ATOM 1265 O O . TRP A 1 208 ? 16.267 -11.380 14.735 1.00 12.07 188 TRP A O 1
ATOM 1276 N N . GLN A 1 209 ? 14.862 -12.927 13.881 1.00 11.67 189 GLN A N 1
ATOM 1277 C CA . GLN A 1 209 ? 15.777 -14.049 14.085 1.00 11.49 189 GLN A CA 1
ATOM 1278 C C . GLN A 1 209 ? 17.145 -13.825 13.454 1.00 12.10 189 GLN A C 1
ATOM 1279 O O . GLN A 1 209 ? 18.150 -14.304 13.988 1.00 12.64 189 GLN A O 1
ATOM 1285 N N . SER A 1 210 ? 17.219 -13.154 12.302 1.00 11.04 190 SER A N 1
ATOM 1286 C CA . SER A 1 210 ? 18.542 -12.883 11.748 1.00 10.55 190 SER A CA 1
ATOM 1287 C C . SER A 1 210 ? 19.298 -11.926 12.656 1.00 11.83 190 SER A C 1
ATOM 1288 O O . SER A 1 210 ? 20.462 -12.163 13.008 1.00 11.62 190 SER A O 1
ATOM 1291 N N . TRP A 1 211 ? 18.628 -10.861 13.095 1.00 11.29 191 TRP A N 1
ATOM 1292 C CA . TRP A 1 211 ? 19.274 -9.907 13.989 1.00 11.22 191 TRP A CA 1
ATOM 1293 C C . TRP A 1 211 ? 19.713 -10.575 15.284 1.00 10.49 191 TRP A C 1
ATOM 1294 O O . TRP A 1 211 ? 20.799 -10.284 15.795 1.00 11.85 191 TRP A O 1
ATOM 1305 N N . VAL A 1 212 ? 18.885 -11.471 15.822 1.00 10.39 192 VAL A N 1
ATOM 1306 C CA . VAL A 1 212 ? 19.177 -12.099 17.112 1.00 11.44 192 VAL A CA 1
ATOM 1307 C C . VAL A 1 212 ? 20.176 -13.244 16.959 1.00 13.06 192 VAL A C 1
ATOM 1308 O O . VAL A 1 212 ? 21.234 -13.260 17.606 1.00 13.08 192 VAL A O 1
ATOM 1312 N N . MET A 1 213 ? 19.851 -14.217 16.101 1.00 11.70 193 MET A N 1
ATOM 1313 C CA . MET A 1 213 ? 20.545 -15.500 16.116 1.00 11.99 193 MET A CA 1
ATOM 1314 C C . MET A 1 213 ? 21.664 -15.602 15.090 1.00 13.70 193 MET A C 1
ATOM 1315 O O . MET A 1 213 ? 22.387 -16.605 15.089 1.00 14.84 193 MET A O 1
ATOM 1320 N N . VAL A 1 214 ? 21.839 -14.603 14.230 1.00 11.65 194 VAL A N 1
ATOM 1321 C CA . VAL A 1 214 ? 22.947 -14.584 13.281 1.00 11.61 194 VAL A CA 1
ATOM 1322 C C . VAL A 1 214 ? 23.828 -13.363 13.532 1.00 13.02 194 VAL A C 1
ATOM 1323 O O . VAL A 1 214 ? 25.027 -13.491 13.815 1.00 13.42 194 VAL A O 1
ATOM 1327 N N . GLU A 1 215 ? 23.246 -12.167 13.415 1.00 11.73 195 GLU A N 1
ATOM 1328 C CA . GLU A 1 215 ? 24.025 -10.936 13.517 1.00 11.93 195 GLU A CA 1
ATOM 1329 C C . GLU A 1 215 ? 24.529 -10.724 14.940 1.00 12.85 195 GLU A C 1
ATOM 1330 O O . GLU A 1 215 ? 25.742 -10.613 15.174 1.00 13.49 195 GLU A O 1
ATOM 1336 N N . ASN A 1 216 ? 23.613 -10.679 15.907 1.00 11.91 196 ASN A N 1
ATOM 1337 C CA . ASN A 1 216 ? 24.035 -10.509 17.293 1.00 12.41 196 ASN A CA 1
ATOM 1338 C C . ASN A 1 216 ? 24.744 -11.739 17.825 1.00 12.48 196 ASN A C 1
ATOM 1339 O O . ASN A 1 216 ? 25.713 -11.607 18.579 1.00 13.45 196 ASN A O 1
ATOM 1344 N N . PHE A 1 217 ? 24.296 -12.938 17.453 1.00 12.25 197 PHE A N 1
ATOM 1345 C CA . PHE A 1 217 ? 25.006 -14.125 17.913 1.00 12.25 197 PHE A CA 1
ATOM 1346 C C . PHE A 1 217 ? 26.475 -14.060 17.499 1.00 13.10 197 PHE A C 1
ATOM 1347 O O . PHE A 1 217 ? 27.372 -14.379 18.294 1.00 14.04 197 PHE A O 1
ATOM 1355 N N . SER A 1 218 ? 26.749 -13.611 16.278 1.00 12.60 198 SER A N 1
ATOM 1356 C CA . SER A 1 218 ? 28.131 -13.523 15.814 1.00 12.76 198 SER A CA 1
ATOM 1357 C C . SER A 1 218 ? 28.923 -12.483 16.601 1.00 14.29 198 SER A C 1
ATOM 1358 O O . SER A 1 218 ? 30.038 -12.759 17.053 1.00 15.51 198 SER A O 1
ATOM 1361 N N . ALA A 1 219 ? 28.371 -11.277 16.782 1.00 12.86 199 ALA A N 1
ATOM 1362 C CA . ALA A 1 219 ? 29.102 -10.248 17.514 1.00 12.49 199 ALA A CA 1
ATOM 1363 C C . ALA A 1 219 ? 29.353 -10.681 18.948 1.00 14.41 199 ALA A C 1
ATOM 1364 O O . ALA A 1 219 ? 30.450 -10.473 19.482 1.00 14.85 199 ALA A O 1
ATOM 1366 N N . TRP A 1 220 ? 28.345 -11.291 19.579 1.00 12.92 200 TRP A N 1
ATOM 1367 C CA . TRP A 1 220 ? 28.427 -11.696 20.979 1.00 13.22 200 TRP A CA 1
ATOM 1368 C C . TRP A 1 220 ? 29.545 -12.705 21.207 1.00 14.74 200 TRP A C 1
ATOM 1369 O O . TRP A 1 220 ? 30.092 -12.779 22.314 1.00 15.75 200 TRP A O 1
ATOM 1380 N N . HIS A 1 221 ? 29.888 -13.481 20.182 1.00 14.80 201 HIS A N 1
ATOM 1381 C CA . HIS A 1 221 ? 30.921 -14.505 20.256 1.00 14.10 201 HIS A CA 1
ATOM 1382 C C . HIS A 1 221 ? 32.172 -14.114 19.482 1.00 16.37 201 HIS A C 1
ATOM 1383 O O . HIS A 1 221 ? 33.047 -14.956 19.260 1.00 18.09 201 HIS A O 1
ATOM 1390 N N . ASN A 1 222 ? 32.274 -12.849 19.073 1.00 16.27 202 ASN A N 1
ATOM 1391 C CA . ASN A 1 222 ? 33.430 -12.306 18.366 1.00 16.31 202 ASN A CA 1
ATOM 1392 C C . ASN A 1 222 ? 33.780 -13.091 17.102 1.00 17.86 202 ASN A C 1
ATOM 1393 O O . ASN A 1 222 ? 34.948 -13.365 16.815 1.00 16.75 202 ASN A O 1
ATOM 1398 N N . ILE A 1 223 ? 32.762 -13.419 16.305 1.00 16.50 203 ILE A N 1
ATOM 1399 C CA . ILE A 1 223 ? 32.995 -14.029 15.000 1.00 16.76 203 ILE A CA 1
ATOM 1400 C C . ILE A 1 223 ? 32.411 -13.132 13.914 1.00 16.33 203 ILE A C 1
ATOM 1401 O O . ILE A 1 223 ? 31.416 -12.432 14.130 1.00 17.51 203 ILE A O 1
ATOM 1406 N N . GLY A 1 224 ? 33.040 -13.149 12.747 1.00 16.94 204 GLY A N 1
ATOM 1407 C CA . GLY A 1 224 ? 32.681 -12.214 11.700 1.00 18.09 204 GLY A CA 1
ATOM 1408 C C . GLY A 1 224 ? 31.389 -12.577 10.989 1.00 15.85 204 GLY A C 1
ATOM 1409 O O . GLY A 1 224 ? 31.050 -13.748 10.795 1.00 17.37 204 GLY A O 1
ATOM 1410 N N . MET A 1 225 ? 30.658 -11.533 10.604 1.00 14.18 205 MET A N 1
ATOM 1411 C CA . MET A 1 225 ? 29.439 -11.670 9.820 1.00 15.23 205 MET A CA 1
ATOM 1412 C C . MET A 1 225 ? 29.748 -11.572 8.332 1.00 14.45 205 MET A C 1
ATOM 1413 O O . MET A 1 225 ? 29.103 -12.244 7.521 1.00 14.72 205 MET A O 1
ATOM 1418 N N . GLY A 1 226 ? 30.739 -10.765 7.957 1.00 14.25 206 GLY A N 1
ATOM 1419 C CA . GLY A 1 226 ? 31.206 -10.720 6.585 1.00 13.16 206 GLY A CA 1
ATOM 1420 C C . GLY A 1 226 ? 32.629 -10.214 6.556 1.00 13.24 206 GLY A C 1
ATOM 1421 O O . GLY A 1 226 ? 33.132 -9.675 7.544 1.00 15.14 206 GLY A O 1
ATOM 1422 N N . THR A 1 227 ? 33.275 -10.389 5.407 1.00 14.14 207 THR A N 1
ATOM 1423 C CA . THR A 1 227 ? 34.642 -9.918 5.246 1.00 16.88 207 THR A CA 1
ATOM 1424 C C . THR A 1 227 ? 34.661 -8.391 5.213 1.00 16.52 207 THR A C 1
ATOM 1425 O O . THR A 1 227 ? 33.628 -7.719 5.319 1.00 15.39 207 THR A O 1
ATOM 1429 N N . LYS A 1 228 ? 35.858 -7.825 5.066 1.00 16.87 208 LYS A N 1
ATOM 1430 C CA . LYS A 1 228 ? 36.028 -6.377 5.102 1.00 18.06 208 LYS A CA 1
ATOM 1431 C C . LYS A 1 228 ? 35.367 -5.772 6.343 1.00 15.47 208 LYS A C 1
ATOM 1432 O O . LYS A 1 228 ? 34.618 -4.797 6.260 1.00 15.85 208 LYS A O 1
ATOM 1438 N N . GLU A 1 229 ? 35.639 -6.370 7.504 1.00 15.37 209 GLU A N 1
ATOM 1439 C CA . GLU A 1 229 ? 35.150 -5.877 8.794 1.00 15.57 209 GLU A CA 1
ATOM 1440 C C . GLU A 1 229 ? 33.634 -5.652 8.786 1.00 14.50 209 GLU A C 1
ATOM 1441 O O . GLU A 1 229 ? 33.128 -4.569 9.093 1.00 15.34 209 GLU A O 1
ATOM 1447 N N . ASN A 1 230 ? 32.909 -6.723 8.456 1.00 14.18 210 ASN A N 1
ATOM 1448 C CA . ASN A 1 230 ? 31.442 -6.695 8.379 1.00 14.33 210 ASN A CA 1
ATOM 1449 C C . ASN A 1 230 ? 30.934 -5.602 7.444 1.00 13.09 210 ASN A C 1
ATOM 1450 O O . ASN A 1 230 ? 29.882 -4.998 7.698 1.00 14.14 210 ASN A O 1
ATOM 1455 N N . GLY A 1 231 ? 31.676 -5.322 6.378 1.00 13.76 211 GLY A N 1
ATOM 1456 C CA . GLY A 1 231 ? 31.279 -4.338 5.402 1.00 13.94 211 GLY A CA 1
ATOM 1457 C C . GLY A 1 231 ? 31.784 -2.935 5.661 1.00 14.60 211 GLY A C 1
ATOM 1458 O O . GLY A 1 231 ? 31.681 -2.083 4.767 1.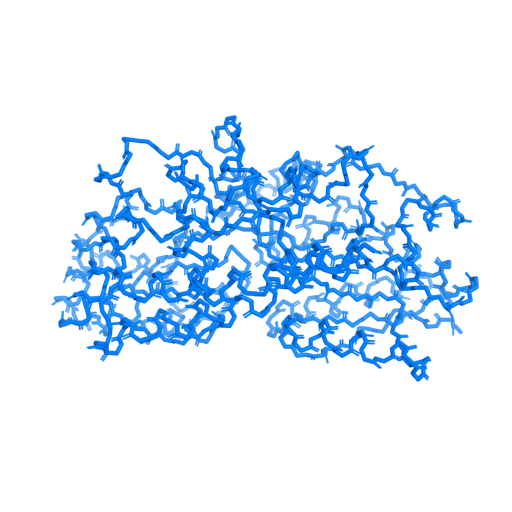00 16.94 211 GLY A O 1
ATOM 1459 N N . PHE A 1 232 ? 32.333 -2.660 6.840 1.00 14.44 212 PHE A N 1
ATOM 1460 C CA . PHE A 1 232 ? 32.796 -1.305 7.110 1.00 15.62 212 PHE A CA 1
ATOM 1461 C C . PHE A 1 232 ? 34.033 -0.947 6.303 1.00 18.78 212 PHE A C 1
ATOM 1462 O O . PHE A 1 232 ? 34.290 0.242 6.084 1.00 21.46 212 PHE A O 1
ATOM 1470 N N . ALA A 1 233 ? 34.801 -1.934 5.846 1.00 18.19 213 ALA A N 1
ATOM 1471 C CA . ALA A 1 233 ? 36.062 -1.659 5.174 1.00 18.44 213 ALA A CA 1
ATOM 1472 C C . ALA A 1 233 ? 35.986 -1.765 3.657 1.00 22.73 213 ALA A C 1
ATOM 1473 O O . ALA A 1 233 ? 37.019 -1.637 2.993 1.00 27.99 213 ALA A O 1
ATOM 1475 N N . GLY A 1 234 ? 34.812 -1.983 3.084 1.00 20.63 214 GLY A N 1
ATOM 1476 C CA . GLY A 1 234 ? 34.743 -2.023 1.639 1.00 20.69 214 GLY A CA 1
ATOM 1477 C C . GLY A 1 234 ? 33.472 -2.651 1.126 1.00 19.52 214 GLY A C 1
ATOM 1478 O O . GLY A 1 234 ? 32.817 -3.455 1.789 1.00 21.36 214 GLY A O 1
ATOM 1479 N N . PHE A 1 235 ? 33.137 -2.281 -0.106 1.00 19.83 215 PHE A N 1
ATOM 1480 C CA . PHE A 1 235 ? 32.014 -2.868 -0.822 1.00 21.71 215 PHE A CA 1
ATOM 1481 C C . PHE A 1 235 ? 32.333 -4.253 -1.370 1.00 19.30 215 PHE A C 1
ATOM 1482 O O . PHE A 1 235 ? 31.418 -4.947 -1.826 1.00 19.34 215 PHE A O 1
ATOM 1490 N N . ASP A 1 236 ? 33.605 -4.663 -1.362 1.00 19.43 216 ASP A N 1
ATOM 1491 C CA . ASP A 1 236 ? 33.988 -5.970 -1.883 1.00 20.47 216 ASP A CA 1
ATOM 1492 C C . ASP A 1 236 ? 33.881 -7.041 -0.806 1.00 21.79 216 ASP A C 1
ATOM 1493 O O . ASP A 1 236 ? 34.640 -8.012 -0.800 1.00 25.26 216 ASP A O 1
ATOM 1498 N N . THR A 1 237 ? 32.933 -6.868 0.104 1.00 18.56 217 THR A N 1
ATOM 1499 C CA . THR A 1 237 ? 32.675 -7.793 1.193 1.00 17.36 217 THR A CA 1
ATOM 1500 C C . THR A 1 237 ? 31.891 -9.016 0.706 1.00 17.58 217 THR A C 1
ATOM 1501 O O . THR A 1 237 ? 31.200 -8.988 -0.318 1.00 17.58 217 THR A O 1
ATOM 1505 N N . GLU A 1 238 ? 32.048 -10.116 1.436 1.00 16.52 218 GLU A N 1
ATOM 1506 C CA . GLU A 1 238 ? 31.239 -11.311 1.238 1.00 15.11 218 GLU A CA 1
ATOM 1507 C C . GLU A 1 238 ? 30.901 -11.892 2.603 1.00 15.70 218 GLU A C 1
ATOM 1508 O O . GLU A 1 238 ? 31.568 -11.611 3.598 1.00 15.95 218 GLU A O 1
ATOM 1514 N N . PHE A 1 239 ? 29.842 -12.698 2.651 1.00 15.04 219 PHE A N 1
ATOM 1515 C CA . PHE A 1 239 ? 29.331 -13.148 3.932 1.00 14.22 219 PHE A CA 1
ATOM 1516 C C . PHE A 1 239 ? 30.165 -14.284 4.516 1.00 14.48 219 PHE A C 1
ATOM 1517 O O . PHE A 1 239 ? 30.748 -15.100 3.792 1.00 17.97 219 PHE A O 1
ATOM 1525 N N . SER A 1 240 ? 30.223 -14.324 5.850 1.00 14.66 220 SER A N 1
ATOM 1526 C CA . SER A 1 240 ? 31.056 -15.269 6.588 1.00 14.81 220 SER A CA 1
ATOM 1527 C C . SER A 1 240 ? 30.288 -15.958 7.704 1.00 15.47 220 SER A C 1
ATOM 1528 O O . SER A 1 240 ? 30.891 -16.687 8.505 1.00 17.00 220 SER A O 1
ATOM 1531 N N . PHE A 1 241 ? 28.979 -15.729 7.800 1.00 13.55 221 PHE A N 1
ATOM 1532 C CA . PHE A 1 241 ? 28.194 -16.314 8.873 1.00 13.58 221 PHE A CA 1
ATOM 1533 C C . PHE A 1 241 ? 27.894 -17.784 8.640 1.00 13.67 221 PHE A C 1
ATOM 1534 O O . PHE A 1 241 ? 27.366 -18.439 9.543 1.00 13.90 221 PHE A O 1
ATOM 1542 N N . ASN A 1 242 ? 28.214 -18.305 7.456 1.00 14.29 222 ASN A N 1
ATOM 1543 C CA . ASN A 1 242 ? 27.985 -19.715 7.142 1.00 14.91 222 ASN A CA 1
ATOM 1544 C C . ASN A 1 242 ? 29.181 -20.506 7.665 1.00 16.78 222 ASN A C 1
ATOM 1545 O O . ASN A 1 242 ? 30.067 -20.934 6.922 1.00 18.09 222 ASN A O 1
ATOM 1550 N N . ASN A 1 243 ? 29.211 -20.671 8.982 1.00 14.86 223 ASN A N 1
ATOM 1551 C CA . ASN A 1 243 ? 30.327 -21.313 9.665 1.00 15.85 223 ASN A CA 1
ATOM 1552 C C . ASN A 1 243 ? 29.785 -22.274 10.713 1.00 16.55 223 ASN A C 1
ATOM 1553 O O . ASN A 1 243 ? 28.605 -22.238 11.080 1.00 16.83 223 ASN A O 1
ATOM 1558 N N . GLU A 1 244 ? 30.672 -23.148 11.204 1.00 16.44 224 GLU A N 1
ATOM 1559 C CA . GLU A 1 244 ? 30.250 -24.220 12.105 1.00 18.14 224 GLU A CA 1
ATOM 1560 C C . GLU A 1 244 ? 29.667 -23.702 13.410 1.00 16.99 224 GLU A C 1
ATOM 1561 O O . GLU A 1 244 ? 28.795 -24.355 14.001 1.00 17.22 224 GLU A O 1
ATOM 1567 N N . ALA A 1 245 ? 30.162 -22.568 13.908 1.00 15.61 225 ALA A N 1
ATOM 1568 C CA . ALA A 1 245 ? 29.664 -22.062 15.180 1.00 17.39 225 ALA A CA 1
ATOM 1569 C C . ALA A 1 245 ? 28.199 -21.655 15.069 1.00 14.65 225 ALA A C 1
ATOM 1570 O O . ALA A 1 245 ? 27.370 -22.050 15.897 1.00 16.60 225 ALA A O 1
ATOM 1572 N N . VAL A 1 246 ? 27.866 -20.854 14.054 1.00 15.26 226 VAL A N 1
ATOM 1573 C CA . VAL A 1 246 ? 26.476 -20.458 13.856 1.00 16.09 226 VAL A CA 1
ATOM 1574 C C . VAL A 1 246 ? 25.624 -21.672 13.521 1.00 15.17 226 VAL A C 1
ATOM 1575 O O . VAL A 1 246 ? 24.538 -21.852 14.074 1.00 15.43 226 VAL A O 1
ATOM 1579 N N . ALA A 1 247 ? 26.119 -22.544 12.634 1.00 15.30 227 ALA A N 1
ATOM 1580 C CA . ALA A 1 247 ? 25.306 -23.671 12.187 1.00 15.33 227 ALA A CA 1
ATOM 1581 C C . ALA A 1 247 ? 24.984 -24.608 13.342 1.00 16.24 227 ALA A C 1
ATOM 1582 O O . ALA A 1 247 ? 23.842 -25.066 13.486 1.00 15.65 227 ALA A O 1
ATOM 1584 N N . ALA A 1 248 ? 25.978 -24.913 14.177 1.00 15.60 228 ALA A N 1
ATOM 1585 C CA . ALA A 1 248 ? 25.738 -25.838 15.277 1.00 16.68 228 ALA A CA 1
ATOM 1586 C C . ALA A 1 248 ? 24.682 -25.297 16.234 1.00 16.44 228 ALA A C 1
ATOM 1587 O O . ALA A 1 248 ? 23.855 -26.057 16.750 1.00 15.80 228 ALA A O 1
ATOM 1589 N N . ARG A 1 249 ? 24.671 -23.980 16.470 1.00 15.06 229 ARG A N 1
ATOM 1590 C CA . ARG A 1 249 ? 23.656 -23.437 17.371 1.00 16.43 229 ARG A CA 1
ATOM 1591 C C . ARG A 1 249 ? 22.265 -23.514 16.762 1.00 15.42 229 ARG A C 1
ATOM 1592 O O . ARG A 1 249 ? 21.299 -23.863 17.453 1.00 15.15 229 ARG A O 1
ATOM 1600 N N . LEU A 1 250 ? 22.142 -23.169 15.481 1.00 13.71 230 LEU A N 1
ATOM 1601 C CA . LEU A 1 250 ? 20.841 -23.246 14.826 1.00 14.32 230 LEU A CA 1
ATOM 1602 C C . LEU A 1 250 ? 20.340 -24.681 14.779 1.00 14.59 230 LEU A C 1
ATOM 1603 O O . LEU A 1 250 ? 19.148 -24.934 14.985 1.00 13.37 230 LEU A O 1
ATOM 1608 N N . ASP A 1 251 ? 21.246 -25.639 14.548 1.00 15.08 231 ASP A N 1
ATOM 1609 C CA . ASP A 1 251 ? 20.831 -27.035 14.548 1.00 15.07 231 ASP A CA 1
ATOM 1610 C C . ASP A 1 251 ? 20.384 -27.450 15.940 1.00 14.52 231 ASP A C 1
ATOM 1611 O O . ASP A 1 251 ? 19.420 -28.213 16.089 1.00 15.09 231 ASP A O 1
ATOM 1616 N N . GLY A 1 252 ? 21.059 -26.937 16.971 1.00 14.65 232 GLY A N 1
ATOM 1617 C CA . GLY A 1 252 ? 20.665 -27.254 18.330 1.00 15.92 232 GLY A CA 1
ATOM 1618 C C . GLY A 1 252 ? 19.296 -26.700 18.675 1.00 15.82 232 GLY A C 1
ATOM 1619 O O . GLY A 1 252 ? 18.499 -27.356 19.351 1.00 16.08 232 GLY A O 1
ATOM 1620 N N . ILE A 1 253 ? 18.993 -25.490 18.196 1.00 15.47 233 ILE A N 1
ATOM 1621 C CA . ILE A 1 253 ? 17.671 -24.927 18.436 1.00 16.01 233 ILE A CA 1
ATOM 1622 C C . ILE A 1 253 ? 16.608 -25.727 17.688 1.00 14.00 233 ILE A C 1
ATOM 1623 O O . ILE A 1 253 ? 15.534 -26.021 18.224 1.00 15.08 233 ILE A O 1
ATOM 1628 N N . ALA A 1 254 ? 16.887 -26.088 16.438 1.00 15.10 234 ALA A N 1
ATOM 1629 C CA . ALA A 1 254 ? 15.916 -26.862 15.672 1.00 14.87 234 ALA A CA 1
ATOM 1630 C C . ALA A 1 254 ? 15.609 -28.186 16.362 1.00 17.16 234 ALA A C 1
ATOM 1631 O O . ALA A 1 254 ? 14.449 -28.611 16.420 1.00 16.53 234 ALA A O 1
ATOM 1633 N N . ALA A 1 255 ? 16.628 -28.822 16.945 1.00 16.66 235 ALA A N 1
ATOM 1634 C CA . ALA A 1 255 ? 16.409 -30.076 17.659 1.00 17.94 235 ALA A CA 1
ATOM 1635 C C . ALA A 1 255 ? 15.534 -29.897 18.892 1.00 19.07 235 ALA A C 1
ATOM 1636 O O . ALA A 1 255 ? 14.913 -30.867 19.350 1.00 19.30 235 ALA A O 1
ATOM 1638 N N . MET A 1 256 ? 15.469 -28.686 19.436 1.00 16.44 236 MET A N 1
ATOM 1639 C CA . MET A 1 256 ? 14.592 -28.406 20.562 1.00 16.36 236 MET A CA 1
ATOM 1640 C C . MET A 1 256 ? 13.121 -28.297 20.180 1.00 16.67 236 MET A C 1
ATOM 1641 O O . MET A 1 256 ? 12.280 -28.192 21.079 1.00 16.39 236 MET A O 1
ATOM 1646 N N . SER A 1 257 ? 12.786 -28.337 18.887 1.00 17.56 237 SER A N 1
ATOM 1647 C CA . SER A 1 257 ? 11.380 -28.287 18.503 1.00 20.24 237 SER A CA 1
ATOM 1648 C C . SER A 1 257 ? 10.639 -29.518 18.998 1.00 22.65 237 SER A C 1
ATOM 1649 O O . SER A 1 257 ? 9.468 -29.432 19.388 1.00 20.96 237 SER A O 1
ATOM 1652 N N . GLU A 1 258 ? 11.304 -30.669 18.992 1.00 24.37 238 GLU A N 1
ATOM 1653 C CA . GLU A 1 258 ? 10.716 -31.872 19.563 1.00 27.96 238 GLU A CA 1
ATOM 1654 C C . GLU A 1 258 ? 10.591 -31.706 21.070 1.00 24.26 238 GLU A C 1
ATOM 1655 O O . GLU A 1 258 ? 11.557 -31.358 21.759 1.00 27.31 238 GLU A O 1
ATOM 1661 N N . GLY A 1 259 ? 9.397 -31.941 21.582 1.00 26.80 239 GLY A N 1
ATOM 1662 C CA . GLY A 1 259 ? 9.150 -31.671 22.975 1.00 24.11 239 GLY A CA 1
ATOM 1663 C C . GLY A 1 259 ? 8.800 -30.233 23.274 1.00 20.69 239 GLY A C 1
ATOM 1664 O O . GLY A 1 259 ? 8.606 -29.892 24.449 1.00 21.90 239 GLY A O 1
ATOM 1665 N N . ASN A 1 260 ? 8.732 -29.383 22.249 1.00 19.31 240 ASN A N 1
ATOM 1666 C CA . ASN A 1 260 ? 8.303 -27.987 22.352 1.00 20.61 240 ASN A CA 1
ATOM 1667 C C . ASN A 1 260 ? 9.227 -27.130 23.213 1.00 18.33 240 ASN A C 1
ATOM 1668 O O . ASN A 1 260 ? 8.803 -26.106 23.757 1.00 19.41 240 ASN A O 1
ATOM 1673 N N . LEU A 1 261 ? 10.496 -27.518 23.357 1.00 15.95 241 LEU A N 1
ATOM 1674 C CA . LEU A 1 261 ? 11.430 -26.657 24.071 1.00 14.81 241 LEU A CA 1
ATOM 1675 C C . LEU A 1 261 ? 11.613 -25.341 23.327 1.00 15.89 241 LEU A C 1
ATOM 1676 O O . LEU A 1 261 ? 11.722 -24.272 23.945 1.00 16.75 241 LEU A O 1
ATOM 1681 N N . PHE A 1 262 ? 11.624 -25.412 22.004 1.00 14.28 242 PHE A N 1
ATOM 1682 C CA . PHE A 1 262 ? 11.638 -24.267 21.104 1.00 14.58 242 PHE A CA 1
ATOM 1683 C C . PHE A 1 262 ? 10.398 -24.331 20.225 1.00 14.78 242 PHE A C 1
ATOM 1684 O O . PHE A 1 262 ? 9.977 -25.419 19.809 1.00 16.46 242 PHE A O 1
ATOM 1692 N N . LYS A 1 263 ? 9.813 -23.166 19.948 1.00 14.10 243 LYS A N 1
ATOM 1693 C CA . LYS A 1 263 ? 8.758 -23.045 18.945 1.00 15.59 243 LYS A CA 1
ATOM 1694 C C . LYS A 1 263 ? 9.019 -21.788 18.139 1.00 14.33 243 LYS A C 1
ATOM 1695 O O . LYS A 1 263 ? 9.136 -20.700 18.709 1.00 15.24 243 LYS A O 1
ATOM 1701 N N . TYR A 1 264 ? 9.114 -21.935 16.824 1.00 15.43 244 TYR A N 1
ATOM 1702 C CA . TYR A 1 264 ? 9.238 -20.774 15.956 1.00 14.29 244 TYR A CA 1
ATOM 1703 C C . TYR A 1 264 ? 7.899 -20.052 15.882 1.00 15.90 244 TYR A C 1
ATOM 1704 O O . TYR A 1 264 ? 6.851 -20.686 15.714 1.00 17.48 244 TYR A O 1
ATOM 1713 N N . GLY A 1 265 ? 7.931 -18.731 16.029 1.00 15.73 245 GLY A N 1
ATOM 1714 C CA . GLY A 1 265 ? 6.710 -17.949 15.985 1.00 16.04 245 GLY A CA 1
ATOM 1715 C C . GLY A 1 265 ? 6.716 -16.827 14.965 1.00 15.44 245 GLY A C 1
ATOM 1716 O O . GLY A 1 265 ? 6.024 -15.819 15.143 1.00 17.11 245 GLY A O 1
ATOM 1717 N N . GLY A 1 266 ? 7.497 -16.973 13.907 1.00 14.98 246 GLY A N 1
ATOM 1718 C CA . GLY A 1 266 ? 7.450 -16.020 12.815 1.00 13.46 246 GLY A CA 1
ATOM 1719 C C . GLY A 1 266 ? 8.539 -14.968 12.888 1.00 14.08 246 GLY A C 1
ATOM 1720 O O . GLY A 1 266 ? 9.368 -14.915 13.804 1.00 14.21 246 GLY A O 1
ATOM 1721 N N . ARG A 1 267 ? 8.506 -14.102 11.882 1.00 14.03 247 ARG A N 1
ATOM 1722 C CA . ARG A 1 267 ? 9.512 -13.070 11.707 1.00 12.99 247 ARG A CA 1
ATOM 1723 C C . ARG A 1 267 ? 9.206 -11.838 12.559 1.00 13.36 247 ARG A C 1
ATOM 1724 O O . ARG A 1 267 ? 8.107 -11.675 13.100 1.00 12.89 247 ARG A O 1
ATOM 1732 N N . ARG A 1 268 ? 10.208 -10.964 12.680 1.00 12.80 248 ARG A N 1
ATOM 1733 C CA . ARG A 1 268 ? 10.057 -9.634 13.296 1.00 11.68 248 ARG A CA 1
ATOM 1734 C C . ARG A 1 268 ? 9.475 -9.803 14.692 1.00 13.62 248 ARG A C 1
ATOM 1735 O O . ARG A 1 268 ? 10.006 -10.609 15.470 1.00 13.35 248 ARG A O 1
ATOM 1743 N N . GLY A 1 269 ? 8.413 -9.086 15.047 1.00 13.41 249 GLY A N 1
ATOM 1744 C CA . GLY A 1 269 ? 7.807 -9.226 16.353 1.00 12.85 249 GLY A CA 1
ATOM 1745 C C . GLY A 1 269 ? 6.577 -10.113 16.358 1.00 12.57 249 GLY A C 1
ATOM 1746 O O . GLY A 1 269 ? 5.796 -10.059 17.314 1.00 14.02 249 GLY A O 1
ATOM 1747 N N . ASP A 1 270 ? 6.380 -10.940 15.323 1.00 13.89 250 ASP A N 1
ATOM 1748 C CA . ASP A 1 270 ? 5.186 -11.787 15.287 1.00 14.28 250 ASP A CA 1
ATOM 1749 C C . ASP A 1 270 ? 5.037 -12.655 16.532 1.00 14.71 250 ASP A C 1
ATOM 1750 O O . ASP A 1 270 ? 3.910 -12.916 16.972 1.00 13.94 250 ASP A O 1
ATOM 1755 N N . SER A 1 271 ? 6.151 -13.076 17.135 1.00 13.39 251 SER A N 1
ATOM 1756 C CA . SER A 1 271 ? 6.109 -13.967 18.289 1.00 14.33 251 SER A CA 1
ATOM 1757 C C . SER A 1 271 ? 5.863 -13.250 19.613 1.00 14.03 251 SER A C 1
ATOM 1758 O O . SER A 1 271 ? 5.749 -13.931 20.641 1.00 13.79 251 SER A O 1
ATOM 1761 N N . LEU A 1 272 ? 5.786 -11.915 19.626 1.00 12.06 252 LEU A N 1
ATOM 1762 C CA . LEU A 1 272 ? 5.506 -11.173 20.860 1.00 12.24 252 LEU A CA 1
ATOM 1763 C C . LEU A 1 272 ? 4.375 -11.756 21.698 1.00 14.61 252 LEU A C 1
ATOM 1764 O O . LEU A 1 272 ? 4.594 -11.983 22.899 1.00 14.63 252 LEU A O 1
ATOM 1769 N N . PRO A 1 273 ? 3.181 -12.038 21.170 1.00 14.84 253 PRO A N 1
ATOM 1770 C CA . PRO A 1 273 ? 2.125 -12.577 22.035 1.00 14.48 253 PRO A CA 1
ATOM 1771 C C . PRO A 1 273 ? 2.416 -13.968 22.579 1.00 15.86 253 PRO A C 1
ATOM 1772 O O . PRO A 1 273 ? 1.831 -14.338 23.599 1.00 14.95 253 PRO A O 1
ATOM 1776 N N . MET A 1 274 ? 3.293 -14.752 21.953 1.00 14.54 254 MET A N 1
ATOM 1777 C CA . MET A 1 274 ? 3.715 -15.993 22.598 1.00 14.51 254 MET A CA 1
ATOM 1778 C C . MET A 1 274 ? 4.310 -15.701 23.970 1.00 15.17 254 MET A C 1
ATOM 1779 O O . MET A 1 274 ? 4.043 -16.421 24.941 1.00 16.10 254 MET A O 1
ATOM 1784 N N . PHE A 1 275 ? 5.117 -14.648 24.070 1.00 14.39 255 PHE A N 1
ATOM 1785 C CA . PHE A 1 275 ? 5.695 -14.270 25.354 1.00 14.47 255 PHE A CA 1
ATOM 1786 C C . PHE A 1 275 ? 4.669 -13.599 26.266 1.00 16.82 255 PHE A C 1
ATOM 1787 O O . PHE A 1 275 ? 4.487 -14.021 27.415 1.00 15.77 255 PHE A O 1
ATOM 1795 N N . THR A 1 276 ? 3.985 -12.549 25.793 1.00 14.52 256 THR A N 1
ATOM 1796 C CA . THR A 1 276 ? 3.078 -11.839 26.694 1.00 14.85 256 THR A CA 1
ATOM 1797 C C . THR A 1 276 ? 1.849 -12.654 27.084 1.00 15.35 256 THR A C 1
ATOM 1798 O O . THR A 1 276 ? 1.255 -12.367 28.127 1.00 16.94 256 THR A O 1
ATOM 1802 N N . ASN A 1 277 ? 1.442 -13.654 26.291 1.00 14.82 257 ASN A N 1
ATOM 1803 C CA . ASN A 1 277 ? 0.348 -14.524 26.714 1.00 16.06 257 ASN A CA 1
ATOM 1804 C C . ASN A 1 277 ? 0.781 -15.565 27.741 1.00 17.80 257 ASN A C 1
ATOM 1805 O O . ASN A 1 277 ? -0.080 -16.280 28.259 1.00 17.96 257 ASN A O 1
ATOM 1810 N N . GLY A 1 278 ? 2.080 -15.701 28.010 1.00 16.95 258 GLY A N 1
ATOM 1811 C CA . GLY A 1 278 ? 2.543 -16.751 28.897 1.00 15.94 258 GLY A CA 1
ATOM 1812 C C . GLY A 1 278 ? 2.700 -18.102 28.245 1.00 19.16 258 GLY A C 1
ATOM 1813 O O . GLY A 1 278 ? 2.666 -19.122 28.947 1.00 19.43 258 GLY A O 1
ATOM 1814 N N . GLU A 1 279 ? 2.868 -18.157 26.924 1.00 17.21 259 GLU A N 1
ATOM 1815 C CA . GLU A 1 279 ? 3.065 -19.436 26.248 1.00 16.58 259 GLU A CA 1
ATOM 1816 C C . GLU A 1 279 ? 4.518 -19.888 26.241 1.00 16.66 259 GLU A C 1
ATOM 1817 O O . GLU A 1 279 ? 4.780 -21.083 26.431 1.00 18.18 259 GLU A O 1
ATOM 1823 N N . CYS A 1 280 ? 5.470 -18.983 26.015 1.00 16.57 260 CYS A N 1
ATOM 1824 C CA . CYS A 1 280 ? 6.885 -19.327 26.084 1.00 17.11 260 CYS A CA 1
ATOM 1825 C C . CYS A 1 280 ? 7.513 -18.594 27.256 1.00 17.86 260 CYS A C 1
ATOM 1826 O O . CYS A 1 280 ? 7.230 -17.412 27.489 1.00 18.32 260 CYS A O 1
ATOM 1829 N N . GLY A 1 281 ? 8.387 -19.296 27.986 1.00 15.90 261 GLY A N 1
ATOM 1830 C CA . GLY A 1 281 ? 8.952 -18.728 29.191 1.00 15.98 261 GLY A CA 1
ATOM 1831 C C . GLY A 1 281 ? 10.146 -17.836 28.963 1.00 15.18 261 GLY A C 1
ATOM 1832 O O . GLY A 1 281 ? 10.440 -16.982 29.803 1.00 16.09 261 GLY A O 1
ATOM 1833 N N . MET A 1 282 ? 10.839 -18.020 27.846 1.00 13.92 262 MET A N 1
ATOM 1834 C CA . MET A 1 282 ? 12.005 -17.233 27.491 1.00 14.14 262 MET A CA 1
ATOM 1835 C C . MET A 1 282 ? 11.822 -16.725 26.074 1.00 13.87 262 MET A C 1
ATOM 1836 O O . MET A 1 282 ? 11.307 -17.443 25.210 1.00 14.20 262 MET A O 1
ATOM 1841 N N . TRP A 1 283 ? 12.266 -15.499 25.834 1.00 13.31 263 TRP A N 1
ATOM 1842 C CA . TRP A 1 283 ? 12.025 -14.871 24.540 1.00 12.70 263 TRP A CA 1
ATOM 1843 C C . TRP A 1 283 ? 13.130 -13.866 24.276 1.00 11.68 263 TRP A C 1
ATOM 1844 O O . TRP A 1 283 ? 13.237 -12.865 24.988 1.00 12.87 263 TRP A O 1
ATOM 1855 N N . MET A 1 284 ? 13.947 -14.124 23.261 1.00 12.31 264 MET A N 1
ATOM 1856 C CA . MET A 1 284 ? 14.994 -13.193 22.863 1.00 12.61 264 MET A CA 1
ATOM 1857 C C . MET A 1 284 ? 14.491 -12.257 21.776 1.00 12.54 264 MET A C 1
ATOM 1858 O O . MET A 1 284 ? 14.034 -12.703 20.716 1.00 12.87 264 MET A O 1
ATOM 1863 N N . ASN A 1 285 ? 14.570 -10.963 22.042 1.00 12.06 265 ASN A N 1
ATOM 1864 C CA . ASN A 1 285 ? 14.183 -9.969 21.048 1.00 11.75 265 ASN A CA 1
ATOM 1865 C C . ASN A 1 285 ? 14.624 -8.614 21.565 1.00 12.02 265 ASN A C 1
ATOM 1866 O O . ASN A 1 285 ? 15.195 -8.491 22.654 1.00 12.18 265 ASN A O 1
ATOM 1871 N N . SER A 1 286 ? 14.317 -7.586 20.774 1.00 11.91 266 SER A N 1
ATOM 1872 C CA . SER A 1 286 ? 14.774 -6.237 21.057 1.00 11.49 266 SER A CA 1
ATOM 1873 C C . SER A 1 286 ? 14.445 -5.792 22.472 1.00 11.75 266 SER A C 1
ATOM 1874 O O . SER A 1 286 ? 13.373 -6.091 23.008 1.00 12.64 266 SER A O 1
ATOM 1877 N N . SER A 1 287 ? 15.370 -5.006 23.040 1.00 11.67 267 SER A N 1
ATOM 1878 C CA . SER A 1 287 ? 15.084 -4.288 24.274 1.00 12.41 267 SER A CA 1
ATOM 1879 C C . SER A 1 287 ? 13.852 -3.407 24.119 1.00 13.00 267 SER A C 1
ATOM 1880 O O . SER A 1 287 ? 13.193 -3.101 25.118 1.00 13.36 267 SER A O 1
ATOM 1883 N N . ALA A 1 288 ? 13.519 -3.010 22.884 1.00 12.00 268 ALA A N 1
ATOM 1884 C CA . ALA A 1 288 ? 12.411 -2.097 22.632 1.00 12.76 268 ALA A CA 1
ATOM 1885 C C . ALA A 1 288 ? 11.040 -2.756 22.711 1.00 12.10 268 ALA A C 1
ATOM 1886 O O . ALA A 1 288 ? 10.032 -2.107 22.389 1.00 13.17 268 ALA A O 1
ATOM 1888 N N . TYR A 1 289 ? 10.948 -4.007 23.152 1.00 12.70 269 TYR A N 1
ATOM 1889 C CA . TYR A 1 289 ? 9.652 -4.588 23.470 1.00 12.79 269 TYR A CA 1
ATOM 1890 C C . TYR A 1 289 ? 9.230 -4.312 24.915 1.00 13.18 269 TYR A C 1
ATOM 1891 O O . TYR A 1 289 ? 8.158 -4.760 25.328 1.00 15.20 269 TYR A O 1
ATOM 1900 N N . TYR A 1 290 ? 10.040 -3.565 25.668 1.00 13.50 270 TYR A N 1
ATOM 1901 C CA . TYR A 1 290 ? 9.741 -3.289 27.079 1.00 14.63 270 TYR A CA 1
ATOM 1902 C C . TYR A 1 290 ? 8.368 -2.650 27.264 1.00 16.77 270 TYR A C 1
ATOM 1903 O O . TYR A 1 290 ? 7.597 -3.055 28.141 1.00 18.27 270 TYR A O 1
ATOM 1912 N N . GLY A 1 291 ? 8.061 -1.618 26.480 1.00 17.09 271 GLY A N 1
ATOM 1913 C CA . GLY A 1 291 ? 6.769 -0.958 26.622 1.00 19.71 271 GLY A CA 1
ATOM 1914 C C . GLY A 1 291 ? 5.607 -1.908 26.402 1.00 21.30 271 GLY A C 1
ATOM 1915 O O . GLY A 1 291 ? 4.666 -1.960 27.201 1.00 20.74 271 GLY A O 1
ATOM 1916 N N . SER A 1 292 ? 5.671 -2.699 25.326 1.00 17.53 272 SER A N 1
ATOM 1917 C CA . SER A 1 292 ? 4.601 -3.646 25.054 1.00 18.40 272 SER A CA 1
ATOM 1918 C C . SER A 1 292 ? 4.513 -4.702 26.146 1.00 17.74 272 SER A C 1
ATOM 1919 O O . SER A 1 292 ? 3.416 -5.054 26.592 1.00 19.83 272 SER A O 1
ATOM 1922 N N . ILE A 1 293 ? 5.661 -5.222 26.587 1.00 17.27 273 ILE A N 1
ATOM 1923 C CA . ILE A 1 293 ? 5.664 -6.287 27.586 1.00 17.85 273 ILE A CA 1
ATOM 1924 C C . ILE A 1 293 ? 5.108 -5.775 28.912 1.00 18.99 273 ILE A C 1
ATOM 1925 O O . ILE A 1 293 ? 4.263 -6.422 29.540 1.00 19.10 273 ILE A O 1
ATOM 1930 N N . LYS A 1 294 ? 5.554 -4.590 29.335 1.00 17.52 274 LYS A N 1
ATOM 1931 C CA . LYS A 1 294 ? 5.079 -4.013 30.591 1.00 19.62 274 LYS A CA 1
ATOM 1932 C C . LYS A 1 294 ? 3.565 -3.854 30.614 1.00 21.36 274 LYS A C 1
ATOM 1933 O O . LYS A 1 294 ? 2.938 -4.032 31.664 1.00 26.70 274 LYS A O 1
ATOM 1939 N N . SER A 1 295 ? 2.978 -3.545 29.485 1.00 21.47 275 SER A N 1
ATOM 1940 C CA . SER A 1 295 ? 1.549 -3.339 29.411 1.00 21.40 275 SER A CA 1
ATOM 1941 C C . SER A 1 295 ? 0.724 -4.584 29.182 1.00 24.75 275 SER A C 1
ATOM 1942 O O . SER A 1 295 ? -0.418 -4.616 29.578 1.00 27.70 275 SER A O 1
ATOM 1945 N N . GLN A 1 296 ? 1.297 -5.616 28.575 1.00 21.60 276 GLN A N 1
ATOM 1946 C CA . GLN A 1 296 ? 0.515 -6.787 28.189 1.00 24.02 276 GLN A CA 1
ATOM 1947 C C . GLN A 1 296 ? 0.768 -8.065 28.967 1.00 23.59 276 GLN A C 1
ATOM 1948 O O . GLN A 1 296 ? -0.018 -8.976 28.884 1.00 26.41 276 GLN A O 1
ATOM 1954 N N . ALA A 1 297 ? 1.878 -8.138 29.688 1.00 22.33 277 ALA A N 1
ATOM 1955 C CA . ALA A 1 297 ? 2.212 -9.359 30.415 1.00 22.06 277 ALA A CA 1
ATOM 1956 C C . ALA A 1 297 ? 1.548 -9.344 31.788 1.00 23.37 277 ALA A C 1
ATOM 1957 O O . ALA A 1 297 ? 1.715 -8.385 32.552 1.00 27.48 277 ALA A O 1
ATOM 1959 N N . GLU A 1 298 ? 0.800 -10.405 32.097 1.00 24.89 278 GLU A N 1
ATOM 1960 C CA . GLU A 1 298 ? 0.120 -10.553 33.380 1.00 27.02 278 GLU A CA 1
ATOM 1961 C C . GLU A 1 298 ? 0.986 -11.234 34.428 1.00 27.38 278 GLU A C 1
ATOM 1962 O O . GLU A 1 298 ? 0.493 -11.553 35.516 1.00 34.94 278 GLU A O 1
ATOM 1968 N N . PHE A 1 299 ? 2.252 -11.465 34.128 1.00 22.13 279 PHE A N 1
ATOM 1969 C CA . PHE A 1 299 ? 3.162 -12.171 35.010 1.00 20.90 279 PHE A CA 1
ATOM 1970 C C . PHE A 1 299 ? 4.321 -11.246 35.351 1.00 22.64 279 PHE A C 1
ATOM 1971 O O . PHE A 1 299 ? 4.463 -10.155 34.788 1.00 22.95 279 PHE A O 1
ATOM 1979 N N . GLU A 1 300 ? 5.155 -11.674 36.294 1.00 21.71 280 GLU A N 1
ATOM 1980 C CA . GLU A 1 300 ? 6.366 -10.928 36.588 1.00 19.36 280 GLU A CA 1
ATOM 1981 C C . GLU A 1 300 ? 7.397 -11.266 35.524 1.00 18.48 280 GLU A C 1
ATOM 1982 O O . GLU A 1 300 ? 7.638 -12.443 35.244 1.00 18.94 280 GLU A O 1
ATOM 1988 N N . PHE A 1 301 ? 7.964 -10.238 34.895 1.00 19.02 281 PHE A N 1
ATOM 1989 C CA . PHE A 1 301 ? 8.904 -10.441 33.806 1.00 18.30 281 PHE A CA 1
ATOM 1990 C C . PHE A 1 301 ? 10.248 -9.817 34.141 1.00 18.13 281 PHE A C 1
ATOM 1991 O O . PHE A 1 301 ? 10.359 -8.950 35.012 1.00 20.92 281 PHE A O 1
ATOM 1999 N N . GLY A 1 302 ? 11.278 -10.278 33.437 1.00 16.19 282 GLY A N 1
ATOM 2000 C CA . GLY A 1 302 ? 12.592 -9.687 33.559 1.00 17.45 282 GLY A CA 1
ATOM 2001 C C . GLY A 1 302 ? 13.312 -9.750 32.232 1.00 15.24 282 GLY A C 1
ATOM 2002 O O . GLY A 1 302 ? 12.837 -10.357 31.267 1.00 16.00 282 GLY A O 1
ATOM 2003 N N . GLN A 1 303 ? 14.482 -9.141 32.204 1.00 14.64 283 GLN A N 1
ATOM 2004 C CA . GLN A 1 303 ? 15.367 -9.237 31.058 1.00 15.54 283 GLN A CA 1
ATOM 2005 C C . GLN A 1 303 ? 16.788 -9.428 31.553 1.00 17.77 283 GLN A C 1
ATOM 2006 O O . GLN A 1 303 ? 17.158 -8.932 32.621 1.00 18.31 283 GLN A O 1
ATOM 2012 N N . THR A 1 304 ? 17.575 -10.167 30.782 1.00 16.07 284 THR A N 1
ATOM 2013 C CA . THR A 1 304 ? 18.974 -10.406 31.093 1.00 17.30 284 THR A CA 1
ATOM 2014 C C . THR A 1 304 ? 19.771 -10.407 29.797 1.00 17.09 284 THR A C 1
ATOM 2015 O O . THR A 1 304 ? 19.214 -10.292 28.697 1.00 16.37 284 THR A O 1
ATOM 2019 N N . MET A 1 305 ? 21.087 -10.519 29.926 1.00 14.82 285 MET A N 1
ATOM 2020 C CA . MET A 1 305 ? 21.936 -10.497 28.751 1.00 14.00 285 MET A CA 1
ATOM 2021 C C . MET A 1 305 ? 21.785 -11.782 27.941 1.00 15.65 285 MET A C 1
ATOM 2022 O O . MET A 1 305 ? 21.336 -12.816 28.441 1.00 15.87 285 MET A O 1
ATOM 2027 N N . LEU A 1 306 ? 22.163 -11.700 26.664 1.00 15.00 286 LEU A N 1
ATOM 2028 C CA . LEU A 1 306 ? 21.991 -12.826 25.755 1.00 14.39 286 LEU A CA 1
ATOM 2029 C C . LEU A 1 306 ? 22.788 -14.038 26.242 1.00 14.44 286 LEU A C 1
ATOM 2030 O O . LEU A 1 306 ? 23.872 -13.888 26.815 1.00 15.25 286 LEU A O 1
ATOM 2035 N N . PRO A 1 307 ? 22.283 -15.245 26.013 1.00 14.47 287 PRO A N 1
ATOM 2036 C CA . PRO A 1 307 ? 22.999 -16.432 26.484 1.00 13.90 287 PRO A CA 1
ATOM 2037 C C . PRO A 1 307 ? 24.316 -16.601 25.753 1.00 14.91 287 PRO A C 1
ATOM 2038 O O . PRO A 1 307 ? 24.452 -16.283 24.571 1.00 15.84 287 PRO A O 1
ATOM 2042 N N . LEU A 1 308 ? 25.301 -17.112 26.489 1.00 14.53 288 LEU A N 1
ATOM 2043 C CA . LEU A 1 308 ? 26.622 -17.377 25.947 1.00 15.29 288 LEU A CA 1
ATOM 2044 C C . LEU A 1 308 ? 26.673 -18.825 25.472 1.00 15.02 288 LEU A C 1
ATOM 2045 O O . LEU A 1 308 ? 26.323 -19.741 26.224 1.00 16.33 288 LEU A O 1
ATOM 2050 N N . ASP A 1 309 ? 27.097 -19.029 24.232 1.00 14.36 289 ASP A N 1
ATOM 2051 C CA . ASP A 1 309 ? 27.350 -20.383 23.735 1.00 15.76 289 ASP A CA 1
ATOM 2052 C C . ASP A 1 309 ? 28.742 -20.785 24.199 1.00 16.66 289 ASP A C 1
ATOM 2053 O O . ASP A 1 309 ? 29.744 -20.419 23.582 1.00 17.29 289 ASP A O 1
ATOM 2058 N N . THR A 1 310 ? 28.802 -21.546 25.294 1.00 17.84 290 THR A N 1
ATOM 2059 C CA . THR A 1 310 ? 30.091 -21.929 25.857 1.00 19.92 290 THR A CA 1
ATOM 2060 C C . THR A 1 310 ? 30.850 -22.923 24.988 1.00 23.38 290 THR A C 1
ATOM 2061 O O . THR A 1 310 ? 32.031 -23.169 25.258 1.00 24.25 290 THR A O 1
ATOM 2065 N N . SER A 1 311 ? 30.218 -23.507 23.966 1.00 19.14 291 SER A N 1
ATOM 2066 C CA . SER A 1 311 ? 30.976 -24.300 23.006 1.00 21.19 291 SER A CA 1
ATOM 2067 C C . SER A 1 311 ? 31.713 -23.435 21.998 1.00 23.76 291 SER A C 1
ATOM 2068 O O . SER A 1 311 ? 32.530 -23.958 21.234 1.00 26.21 291 SER A O 1
ATOM 2071 N N . VAL A 1 312 ? 31.431 -22.133 21.972 1.00 20.19 292 VAL A N 1
ATOM 2072 C CA . VAL A 1 312 ? 32.050 -21.205 21.039 1.00 20.45 292 VAL A CA 1
ATOM 2073 C C . VAL A 1 312 ? 33.050 -20.291 21.734 1.00 21.35 292 VAL A C 1
ATOM 2074 O O . VAL A 1 312 ? 34.121 -20.009 21.190 1.00 25.10 292 VAL A O 1
ATOM 2078 N N . ALA A 1 313 ? 32.713 -19.812 22.930 1.00 20.77 293 ALA A N 1
ATOM 2079 C CA . ALA A 1 313 ? 33.538 -18.835 23.620 1.00 21.03 293 ALA A CA 1
ATOM 2080 C C . ALA A 1 313 ? 33.362 -19.007 25.118 1.00 19.81 293 ALA A C 1
ATOM 2081 O O . ALA A 1 313 ? 32.304 -19.430 25.588 1.00 21.52 293 ALA A O 1
ATOM 2083 N N . ASP A 1 314 ? 34.408 -18.645 25.867 1.00 21.88 294 ASP A N 1
ATOM 2084 C CA . ASP A 1 314 ? 34.373 -18.709 27.321 1.00 23.08 294 ASP A CA 1
ATOM 2085 C C . ASP A 1 314 ? 33.746 -17.471 27.939 1.00 20.42 294 ASP A C 1
ATOM 2086 O O . ASP A 1 314 ? 33.344 -17.510 29.107 1.00 21.72 294 ASP A O 1
ATOM 2091 N N . ALA A 1 315 ? 33.663 -16.376 27.188 1.00 20.74 295 ALA A N 1
ATOM 2092 C CA . ALA A 1 315 ? 33.120 -15.118 27.678 1.00 19.48 295 ALA A CA 1
ATOM 2093 C C . ALA A 1 315 ? 32.550 -14.350 26.494 1.00 16.93 295 ALA A C 1
ATOM 2094 O O . ALA A 1 315 ? 33.050 -14.488 25.373 1.00 20.29 295 ALA A O 1
ATOM 2096 N N . PRO A 1 316 ? 31.515 -13.544 26.712 1.00 17.27 296 PRO A N 1
ATOM 2097 C CA . PRO A 1 316 ? 30.935 -12.765 25.611 1.00 17.67 296 PRO A CA 1
ATOM 2098 C C . PRO A 1 316 ? 31.786 -11.558 25.242 1.00 17.24 296 PRO A C 1
ATOM 2099 O O . PRO A 1 316 ? 32.644 -11.103 25.998 1.00 19.31 296 PRO A O 1
ATOM 2103 N N . GLN A 1 317 ? 31.527 -11.038 24.041 1.00 16.24 297 GLN A N 1
ATOM 2104 C CA . GLN A 1 317 ? 32.189 -9.841 23.527 1.00 15.72 297 GLN A CA 1
ATOM 2105 C C . GLN A 1 317 ? 31.328 -8.616 23.825 1.00 16.27 297 GLN A C 1
ATOM 2106 O O . GLN A 1 317 ? 31.441 -8.019 24.902 1.00 16.20 297 GLN A O 1
ATOM 2112 N N . ASN A 1 318 ? 30.472 -8.229 22.881 1.00 14.84 298 ASN A N 1
ATOM 2113 C CA . ASN A 1 318 ? 29.410 -7.256 23.116 1.00 14.89 298 ASN A CA 1
ATOM 2114 C C . ASN A 1 318 ? 28.330 -7.487 22.071 1.00 13.00 298 ASN A C 1
ATOM 2115 O O . ASN A 1 318 ? 28.547 -8.179 21.077 1.00 13.91 298 ASN A O 1
ATOM 2120 N N . SER A 1 319 ? 27.151 -6.898 22.307 1.00 12.83 299 SER A N 1
ATOM 2121 C CA . SER A 1 319 ? 26.077 -6.978 21.323 1.00 12.17 299 SER A CA 1
ATOM 2122 C C . SER A 1 319 ? 26.093 -5.727 20.458 1.00 12.57 299 SER A C 1
ATOM 2123 O O . SER A 1 319 ? 26.892 -4.809 20.664 1.00 13.77 299 SER A O 1
ATOM 2126 N N . ILE A 1 320 ? 25.204 -5.699 19.460 1.00 12.66 300 ILE A N 1
ATOM 2127 C CA . ILE A 1 320 ? 25.248 -4.671 18.430 1.00 13.55 300 ILE A CA 1
ATOM 2128 C C . ILE A 1 320 ? 23.896 -3.989 18.260 1.00 10.92 300 ILE A C 1
ATOM 2129 O O . ILE A 1 320 ? 22.854 -4.462 18.719 1.00 12.51 300 ILE A O 1
ATOM 2134 N N . ILE A 1 321 ? 23.954 -2.871 17.536 1.00 12.10 301 ILE A N 1
ATOM 2135 C CA . ILE A 1 321 ? 22.813 -1.988 17.342 1.00 12.71 301 ILE A CA 1
ATOM 2136 C C . ILE A 1 321 ? 21.702 -2.656 16.545 1.00 11.24 301 ILE A C 1
ATOM 2137 O O . ILE A 1 321 ? 21.938 -3.378 15.562 1.00 11.61 301 ILE A O 1
ATOM 2142 N N . GLY A 1 322 ? 20.474 -2.396 16.971 1.00 12.03 302 GLY A N 1
ATOM 2143 C CA . GLY A 1 322 ? 19.307 -2.534 16.124 1.00 10.74 302 GLY A CA 1
ATOM 2144 C C . GLY A 1 322 ? 18.475 -1.260 16.161 1.00 10.78 302 GLY A C 1
ATOM 2145 O O . GLY A 1 322 ? 18.912 -0.214 16.665 1.00 11.83 302 GLY A O 1
ATOM 2146 N N . GLY A 1 323 ? 17.264 -1.337 15.620 1.00 10.50 303 GLY A N 1
ATOM 2147 C CA . GLY A 1 323 ? 16.401 -0.168 15.581 1.00 10.18 303 GLY A CA 1
ATOM 2148 C C . GLY A 1 323 ? 16.605 0.633 14.314 1.00 10.14 303 GLY A C 1
ATOM 2149 O O . GLY A 1 323 ? 16.793 0.055 13.239 1.00 11.74 303 GLY A O 1
ATOM 2150 N N . ALA A 1 324 ? 16.630 1.959 14.414 1.00 10.24 304 ALA A N 1
ATOM 2151 C CA . ALA A 1 324 ? 16.671 2.789 13.220 1.00 10.72 304 ALA A CA 1
ATOM 2152 C C . ALA A 1 324 ? 17.363 4.105 13.526 1.00 10.85 304 ALA A C 1
ATOM 2153 O O . ALA A 1 324 ? 17.788 4.352 14.662 1.00 11.67 304 ALA A O 1
ATOM 2155 N N . THR A 1 325 ? 17.469 4.953 12.492 1.00 10.59 305 THR A N 1
ATOM 2156 C CA . THR A 1 325 ? 17.802 6.366 12.644 1.00 10.64 305 THR A CA 1
ATOM 2157 C C . THR A 1 325 ? 16.873 7.147 11.724 1.00 10.62 305 THR A C 1
ATOM 2158 O O . THR A 1 325 ? 16.146 6.569 10.911 1.00 11.49 305 THR A O 1
ATOM 2162 N N . LEU A 1 326 ? 16.910 8.467 11.835 1.00 11.08 306 LEU A N 1
ATOM 2163 C CA . LEU A 1 326 ? 16.011 9.335 11.083 1.00 10.07 306 LEU A CA 1
ATOM 2164 C C . LEU A 1 326 ? 16.782 10.056 9.990 1.00 11.54 306 LEU A C 1
ATOM 2165 O O . LEU A 1 326 ? 17.714 10.809 10.283 1.00 12.27 306 LEU A O 1
ATOM 2170 N N . TRP A 1 327 ? 16.389 9.822 8.735 1.00 9.94 307 TRP A N 1
ATOM 2171 C CA . TRP A 1 327 ? 17.015 10.438 7.574 1.00 10.40 307 TRP A CA 1
ATOM 2172 C C . TRP A 1 327 ? 16.151 11.582 7.070 1.00 10.70 307 TRP A C 1
ATOM 2173 O O . TRP A 1 327 ? 14.919 11.481 7.035 1.00 12.55 307 TRP A O 1
ATOM 2184 N N . VAL A 1 328 ? 16.796 12.678 6.709 1.00 11.24 308 VAL A N 1
ATOM 2185 C CA . VAL A 1 328 ? 16.116 13.838 6.149 1.00 11.91 308 VAL A CA 1
ATOM 2186 C C . VAL A 1 328 ? 16.274 13.786 4.638 1.00 13.02 308 VAL A C 1
ATOM 2187 O O . VAL A 1 328 ? 17.386 13.634 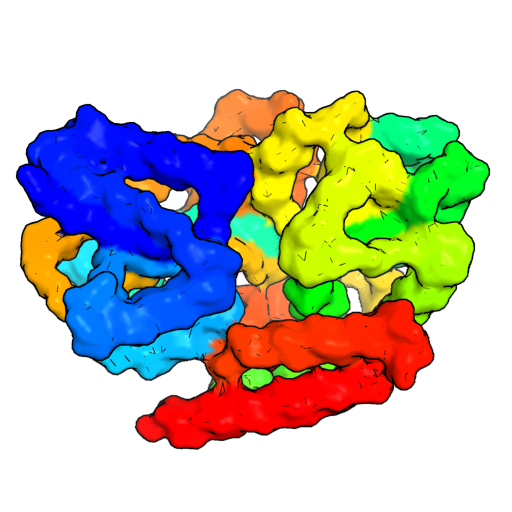4.126 1.00 13.63 308 VAL A O 1
ATOM 2191 N N . LEU A 1 329 ? 15.165 13.877 3.917 1.00 12.99 309 LEU A N 1
ATOM 2192 C CA . LEU A 1 329 ? 15.188 13.701 2.477 1.00 13.48 309 LEU A CA 1
ATOM 2193 C C . LEU A 1 329 ? 15.336 15.038 1.768 1.00 15.33 309 LEU A C 1
ATOM 2194 O O . LEU A 1 329 ? 14.860 16.074 2.244 1.00 16.27 309 LEU A O 1
ATOM 2199 N N . ALA A 1 330 ? 16.039 14.996 0.639 1.00 14.96 310 ALA A N 1
ATOM 2200 C CA . ALA A 1 330 ? 16.261 16.165 -0.197 1.00 15.99 310 ALA A CA 1
ATOM 2201 C C . ALA A 1 330 ? 14.983 16.525 -0.951 1.00 17.38 310 ALA A C 1
ATOM 2202 O O . ALA A 1 330 ? 14.021 15.753 -1.014 1.00 18.43 310 ALA A O 1
ATOM 2204 N N . GLY A 1 331 ? 14.986 17.726 -1.525 1.00 18.47 311 GLY A N 1
ATOM 2205 C CA . GLY A 1 331 ? 13.946 18.138 -2.443 1.00 19.75 311 GLY A CA 1
ATOM 2206 C C . GLY A 1 331 ? 12.857 19.013 -1.871 1.00 19.81 311 GLY A C 1
ATOM 2207 O O . GLY A 1 331 ? 11.890 19.306 -2.586 1.00 22.93 311 GLY A O 1
ATOM 2208 N N . HIS A 1 332 ? 12.973 19.446 -0.622 1.00 16.56 312 HIS A N 1
ATOM 2209 C CA . HIS A 1 332 ? 11.934 20.222 0.036 1.00 17.46 312 HIS A CA 1
ATOM 2210 C C . HIS A 1 332 ? 12.362 21.684 0.128 1.00 17.16 312 HIS A C 1
ATOM 2211 O O . HIS A 1 332 ? 13.427 22.072 -0.359 1.00 19.54 312 HIS A O 1
ATOM 2218 N N . ASP A 1 333 ? 11.524 22.500 0.759 1.00 18.31 313 ASP A N 1
ATOM 2219 C CA . ASP A 1 333 ? 11.774 23.933 0.810 1.00 19.42 313 ASP A CA 1
ATOM 2220 C C . ASP A 1 333 ? 12.333 24.355 2.167 1.00 20.12 313 ASP A C 1
ATOM 2221 O O . ASP A 1 333 ? 12.365 23.577 3.127 1.00 19.01 313 ASP A O 1
ATOM 2226 N N . GLU A 1 334 ? 12.786 25.612 2.229 1.00 19.36 314 GLU A N 1
ATOM 2227 C CA . GLU A 1 334 ? 13.539 26.088 3.387 1.00 19.90 314 GLU A CA 1
ATOM 2228 C C . GLU A 1 334 ? 12.721 26.028 4.671 1.00 19.26 314 GLU A C 1
ATOM 2229 O O . GLU A 1 334 ? 13.251 25.672 5.732 1.00 18.06 314 GLU A O 1
ATOM 2235 N N . GLU A 1 335 ? 11.441 26.407 4.613 1.00 17.05 315 GLU A N 1
ATOM 2236 C CA . GLU A 1 335 ? 10.630 26.381 5.824 1.00 18.15 315 GLU A CA 1
ATOM 2237 C C . GLU A 1 335 ? 10.383 24.954 6.283 1.00 15.15 315 GLU A C 1
ATOM 2238 O O . GLU A 1 335 ? 10.380 24.680 7.487 1.00 16.69 315 GLU A O 1
ATOM 2244 N N . GLU A 1 336 ? 10.158 24.040 5.336 1.00 15.55 316 GLU A N 1
ATOM 2245 C CA . GLU A 1 336 ? 10.009 22.634 5.689 1.00 14.38 316 GLU A CA 1
ATOM 2246 C C . GLU A 1 336 ? 11.268 22.117 6.371 1.00 14.00 316 GLU A C 1
ATOM 2247 O O . GLU A 1 336 ? 11.184 21.406 7.377 1.00 14.48 316 GLU A O 1
ATOM 2253 N N . TYR A 1 337 ? 12.442 22.502 5.871 1.00 14.62 317 TYR A N 1
ATOM 2254 C CA . TYR A 1 337 ? 13.680 22.093 6.532 1.00 14.28 317 TYR A CA 1
ATOM 2255 C C . TYR A 1 337 ? 13.879 22.786 7.876 1.00 14.92 317 TYR A C 1
ATOM 2256 O O . TYR A 1 337 ? 14.428 22.182 8.808 1.00 14.45 317 TYR A O 1
ATOM 2265 N N . LYS A 1 338 ? 13.466 24.055 8.000 1.00 14.70 318 LYS A N 1
ATOM 2266 C CA . LYS A 1 338 ? 13.584 24.736 9.288 1.00 15.90 318 LYS A CA 1
ATOM 2267 C C . LYS A 1 338 ? 12.760 24.028 10.354 1.00 14.11 318 LYS A C 1
ATOM 2268 O O . LYS A 1 338 ? 13.240 23.786 11.466 1.00 14.25 318 LYS A O 1
ATOM 2274 N N . GLY A 1 339 ? 11.514 23.671 10.023 1.00 13.58 319 GLY A N 1
ATOM 2275 C CA . GLY A 1 339 ? 10.694 22.925 10.963 1.00 13.30 319 GLY A CA 1
ATOM 2276 C C . GLY A 1 339 ? 11.248 21.541 11.244 1.00 12.82 319 GLY A C 1
ATOM 2277 O O . GLY A 1 339 ? 11.179 21.056 12.382 1.00 13.55 319 GLY A O 1
ATOM 2278 N N . THR A 1 340 ? 11.785 20.881 10.211 1.00 12.68 320 THR A N 1
ATOM 2279 C CA . THR A 1 340 ? 12.436 19.588 10.421 1.00 12.61 320 THR A CA 1
ATOM 2280 C C . THR A 1 340 ? 13.575 19.728 11.421 1.00 12.44 320 THR A C 1
ATOM 2281 O O . THR A 1 340 ? 13.691 18.948 12.374 1.00 12.54 320 THR A O 1
ATOM 2285 N N . ALA A 1 341 ? 14.426 20.732 11.218 1.00 12.12 321 ALA A N 1
ATOM 2286 C CA . ALA A 1 341 ? 15.557 20.929 12.121 1.00 11.75 321 ALA A CA 1
ATOM 2287 C C . ALA A 1 341 ? 15.095 21.231 13.539 1.00 12.90 321 ALA A C 1
ATOM 2288 O O . ALA A 1 341 ? 15.672 20.723 14.504 1.00 13.42 321 ALA A O 1
ATOM 2290 N N . GLN A 1 342 ? 14.060 22.061 13.692 1.00 12.60 322 GLN A N 1
ATOM 2291 C CA . GLN A 1 342 ? 13.575 22.366 15.036 1.00 13.68 322 GLN A CA 1
ATOM 2292 C C . GLN A 1 342 ? 12.999 21.131 15.712 1.00 12.97 322 GLN A C 1
ATOM 2293 O O . GLN A 1 342 ? 13.159 20.951 16.926 1.00 13.96 322 GLN A O 1
ATOM 2299 N N . PHE A 1 343 ? 12.317 20.271 14.949 1.00 12.36 323 PHE A N 1
ATOM 2300 C CA . PHE A 1 343 ? 11.844 19.024 15.534 1.00 12.41 323 PHE A CA 1
ATOM 2301 C C . PHE A 1 343 ? 13.009 18.132 15.942 1.00 11.90 323 PHE A C 1
ATOM 2302 O O . PHE A 1 343 ? 12.968 17.509 17.010 1.00 13.30 323 PHE A O 1
ATOM 2310 N N . LEU A 1 344 ? 14.060 18.068 15.122 1.00 12.69 324 LEU A N 1
ATOM 2311 C CA . LEU A 1 344 ? 15.217 17.270 15.523 1.00 12.99 324 LEU A CA 1
ATOM 2312 C C . LEU A 1 344 ? 15.859 17.815 16.793 1.00 13.94 324 LEU A C 1
ATOM 2313 O O . LEU A 1 344 ? 16.329 17.039 17.632 1.00 14.14 324 LEU A O 1
ATOM 2318 N N . THR A 1 345 ? 15.854 19.136 16.974 1.00 13.53 325 THR A N 1
ATOM 2319 C CA . THR A 1 345 ? 16.338 19.700 18.230 1.00 14.11 325 THR A CA 1
ATOM 2320 C C . THR A 1 345 ? 15.477 19.240 19.392 1.00 14.36 325 THR A C 1
ATOM 2321 O O . THR A 1 345 ? 15.998 18.857 20.448 1.00 15.81 325 THR A O 1
ATOM 2325 N N . TYR A 1 346 ? 14.154 19.253 19.216 1.00 13.80 326 TYR A N 1
ATOM 2326 C CA . TYR A 1 346 ? 13.270 18.755 20.262 1.00 14.58 326 TYR A CA 1
ATOM 2327 C C . TYR A 1 346 ? 13.605 17.308 20.616 1.00 14.59 326 TYR A C 1
ATOM 2328 O O . TYR A 1 346 ? 13.610 16.935 21.791 1.00 15.26 326 TYR A O 1
ATOM 2337 N N . LEU A 1 347 ? 13.909 16.484 19.611 1.00 14.49 327 LEU A N 1
ATOM 2338 C CA . LEU A 1 347 ? 14.299 15.100 19.861 1.00 16.64 327 LEU A CA 1
ATOM 2339 C C . LEU A 1 347 ? 15.679 14.981 20.489 1.00 18.29 327 LEU A C 1
ATOM 2340 O O . LEU A 1 347 ? 16.007 13.913 21.019 1.00 21.84 327 LEU A O 1
ATOM 2345 N N . SER A 1 348 ? 16.498 16.034 20.438 1.00 18.68 328 SER A N 1
ATOM 2346 C CA . SER A 1 348 ? 17.869 15.984 20.938 1.00 21.01 328 SER A CA 1
ATOM 2347 C C . SER A 1 348 ? 17.976 16.249 22.425 1.00 21.58 328 SER A C 1
ATOM 2348 O O . SER A 1 348 ? 19.080 16.163 22.976 1.00 21.45 328 SER A O 1
ATOM 2351 N N . SER A 1 349 ? 16.910 16.600 23.058 1.00 17.73 329 SER A N 1
ATOM 2352 C CA . SER A 1 349 ? 17.049 16.960 24.453 1.00 19.45 329 SER A CA 1
ATOM 2353 C C . SER A 1 349 ? 17.181 15.706 25.316 1.00 18.04 329 SER A C 1
ATOM 2354 O O . SER A 1 349 ? 16.567 14.678 25.017 1.00 17.71 329 SER A O 1
ATOM 2357 N N . PRO A 1 350 ? 17.997 15.759 26.373 1.00 17.19 330 PRO A N 1
ATOM 2358 C CA . PRO A 1 350 ? 18.107 14.610 27.281 1.00 18.33 330 PRO A CA 1
ATOM 2359 C C . PRO A 1 350 ? 16.776 14.173 27.859 1.00 16.23 330 PRO A C 1
ATOM 2360 O O . PRO A 1 350 ? 16.558 12.973 28.056 1.00 17.50 330 PRO A O 1
ATOM 2364 N N . GLU A 1 351 ? 15.876 15.116 28.139 1.00 15.76 331 GLU A N 1
ATOM 2365 C CA . GLU A 1 351 ? 14.589 14.773 28.724 1.00 17.03 331 GLU A CA 1
ATOM 2366 C C . GLU A 1 351 ? 13.727 13.972 27.751 1.00 15.93 331 GLU A C 1
ATOM 2367 O O . GLU A 1 351 ? 13.095 12.984 28.144 1.00 16.08 331 GLU A O 1
ATOM 2373 N N . VAL A 1 352 ? 13.678 14.385 26.480 1.00 15.91 332 VAL A N 1
ATOM 2374 C CA . VAL A 1 352 ? 12.896 13.631 25.501 1.00 14.95 332 VAL A CA 1
ATOM 2375 C C . VAL A 1 352 ? 13.542 12.275 25.226 1.00 13.53 332 VAL A C 1
ATOM 2376 O O . VAL A 1 352 ? 12.856 11.252 25.139 1.00 14.26 332 VAL A O 1
ATOM 2380 N N . GLN A 1 353 ? 14.868 12.248 25.123 1.00 13.73 333 GLN A N 1
ATOM 2381 C CA . GLN A 1 353 ? 15.570 10.987 24.898 1.00 13.36 333 GLN A CA 1
ATOM 2382 C C . GLN A 1 353 ? 15.376 10.020 26.061 1.00 13.80 333 GLN A C 1
ATOM 2383 O O . GLN A 1 353 ? 15.178 8.816 25.851 1.00 14.34 333 GLN A O 1
ATOM 2389 N N . ALA A 1 354 ? 15.412 10.528 27.297 1.00 15.06 334 ALA A N 1
ATOM 2390 C CA . ALA A 1 354 ? 15.202 9.670 28.458 1.00 14.09 334 ALA A CA 1
ATOM 2391 C C . ALA A 1 354 ? 13.770 9.153 28.507 1.00 14.05 334 ALA A C 1
ATOM 2392 O O . ALA A 1 354 ? 13.536 7.980 28.811 1.00 14.47 334 ALA A O 1
ATOM 2394 N N . TRP A 1 355 ? 12.792 10.023 28.243 1.00 14.18 335 TRP A N 1
ATOM 2395 C CA . TRP A 1 355 ? 11.402 9.589 28.210 1.00 14.84 335 TRP A CA 1
ATOM 2396 C C . TRP A 1 355 ? 11.199 8.493 27.173 1.00 12.90 335 TRP A C 1
ATOM 2397 O O . TRP A 1 355 ? 10.575 7.465 27.457 1.00 13.91 335 TRP A O 1
ATOM 2408 N N . TRP A 1 356 ? 11.725 8.704 25.954 1.00 12.88 336 TRP A N 1
ATOM 2409 C CA . TRP A 1 356 ? 11.589 7.693 24.910 1.00 12.95 336 TRP A CA 1
ATOM 2410 C C . TRP A 1 356 ? 12.176 6.355 25.357 1.00 12.00 336 TRP A C 1
ATOM 2411 O O . TRP A 1 356 ? 11.520 5.317 25.245 1.00 13.56 336 TRP A O 1
ATOM 2422 N N . HIS A 1 357 ? 13.398 6.378 25.898 1.00 13.48 337 HIS A N 1
ATOM 2423 C CA . HIS A 1 357 ? 14.032 5.154 26.398 1.00 12.70 337 HIS A CA 1
ATOM 2424 C C . HIS A 1 357 ? 13.197 4.488 27.488 1.00 13.31 337 HIS A C 1
ATOM 2425 O O . HIS A 1 357 ? 12.981 3.271 27.465 1.00 13.50 337 HIS A O 1
ATOM 2432 N N . GLN A 1 358 ? 12.712 5.272 28.450 1.00 14.07 338 GLN A N 1
ATOM 2433 C CA . GLN A 1 358 ? 11.980 4.689 29.572 1.00 14.17 338 GLN A CA 1
ATOM 2434 C C . GLN A 1 358 ? 10.671 4.063 29.129 1.00 16.25 338 GLN A C 1
ATOM 2435 O O . GLN A 1 358 ? 10.283 3.002 29.630 1.00 15.58 338 GLN A O 1
ATOM 2441 N N . GLU A 1 359 ? 9.987 4.694 28.169 1.00 15.29 339 GLU A N 1
ATOM 2442 C CA . GLU A 1 359 ? 8.676 4.222 27.757 1.00 16.13 339 GLU A CA 1
ATOM 2443 C C . GLU A 1 359 ? 8.753 3.044 26.801 1.00 13.59 339 GLU A C 1
ATOM 2444 O O . GLU A 1 359 ? 7.805 2.255 26.740 1.00 17.47 339 GLU A O 1
ATOM 2450 N N . THR A 1 360 ? 9.852 2.907 26.057 1.00 14.93 340 THR A N 1
ATOM 2451 C CA . THR A 1 360 ? 9.908 1.927 24.974 1.00 13.93 340 THR A CA 1
ATOM 2452 C C . THR A 1 360 ? 10.868 0.777 25.219 1.00 13.23 340 THR A C 1
ATOM 2453 O O . THR A 1 360 ? 10.590 -0.343 24.791 1.00 14.80 340 THR A O 1
ATOM 2457 N N . GLY A 1 361 ? 12.021 1.035 25.830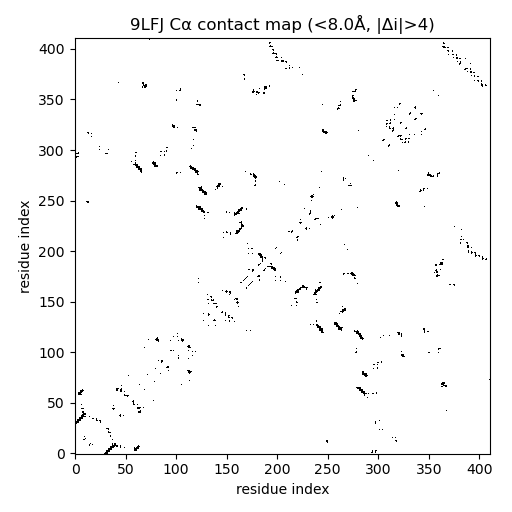 1.00 12.43 341 GLY A N 1
ATOM 2458 C CA . GLY A 1 361 ? 13.082 0.059 25.893 1.00 12.67 341 GLY A CA 1
ATOM 2459 C C . GLY A 1 361 ? 14.167 0.242 24.851 1.00 13.09 341 GLY A C 1
ATOM 2460 O O . GLY A 1 361 ? 15.163 -0.487 24.892 1.00 13.37 341 GLY A O 1
ATOM 2461 N N . TYR A 1 362 ? 14.013 1.185 23.912 1.00 11.94 342 TYR A N 1
ATOM 2462 C CA . TYR A 1 362 ? 15.175 1.639 23.168 1.00 11.62 342 TYR A CA 1
ATOM 2463 C C . TYR A 1 362 ? 16.172 2.211 24.169 1.00 12.47 342 TYR A C 1
ATOM 2464 O O . TYR A 1 362 ? 15.782 2.723 25.220 1.00 13.91 342 TYR A O 1
ATOM 2473 N N . VAL A 1 363 ? 17.461 2.106 23.863 1.00 12.07 343 VAL A N 1
ATOM 2474 C CA . VAL A 1 363 ? 18.490 2.555 24.807 1.00 14.63 343 VAL A CA 1
ATOM 2475 C C . VAL A 1 363 ? 18.471 4.072 24.939 1.00 14.04 343 VAL A C 1
ATOM 2476 O O . VAL A 1 363 ? 18.004 4.770 24.026 1.00 13.37 343 VAL A O 1
ATOM 2480 N N . PRO A 1 364 ? 18.956 4.641 26.040 1.00 14.29 344 PRO A N 1
ATOM 2481 C CA . PRO A 1 364 ? 19.139 6.097 26.051 1.00 14.52 344 PRO A CA 1
ATOM 2482 C C . PRO A 1 364 ? 20.171 6.450 24.991 1.00 15.20 344 PRO A C 1
ATOM 2483 O O . PRO A 1 364 ? 21.290 5.935 24.994 1.00 16.29 344 PRO A O 1
ATOM 2487 N N . ILE A 1 365 ? 19.762 7.292 24.034 1.00 14.20 345 ILE A N 1
ATOM 2488 C CA . ILE A 1 365 ? 20.569 7.495 22.838 1.00 15.53 345 ILE A CA 1
ATOM 2489 C C . ILE A 1 365 ? 21.815 8.324 23.113 1.00 15.51 345 ILE A C 1
ATOM 2490 O O . ILE A 1 365 ? 22.776 8.268 22.342 1.00 14.45 345 ILE A O 1
ATOM 2495 N N . THR A 1 366 ? 21.833 9.074 24.210 1.00 16.00 346 THR A N 1
ATOM 2496 C CA . THR A 1 366 ? 22.999 9.827 24.635 1.00 16.59 346 THR A CA 1
ATOM 2497 C C . THR A 1 366 ? 23.355 9.432 26.061 1.00 15.52 346 THR A C 1
ATOM 2498 O O . THR A 1 366 ? 22.507 8.982 26.838 1.00 16.23 346 THR A O 1
ATOM 2502 N N . THR A 1 367 ? 24.623 9.641 26.396 1.00 19.97 347 THR A N 1
ATOM 2503 C CA . THR A 1 367 ? 25.059 9.452 27.774 1.00 20.33 347 THR A CA 1
ATOM 2504 C C . THR A 1 367 ? 24.265 10.334 28.738 1.00 18.73 347 THR A C 1
ATOM 2505 O O . THR A 1 367 ? 23.889 9.893 29.831 1.00 19.58 347 THR A O 1
ATOM 2509 N N . ALA A 1 368 ? 23.940 11.562 28.320 1.00 19.61 348 ALA A N 1
ATOM 2510 C CA . ALA A 1 368 ? 23.164 12.452 29.181 1.00 19.46 348 ALA A CA 1
ATOM 2511 C C . ALA A 1 368 ? 21.792 11.870 29.497 1.00 18.38 348 ALA A C 1
ATOM 2512 O O . ALA A 1 368 ? 21.321 11.954 30.636 1.00 19.05 348 ALA A O 1
ATOM 2514 N N . ALA A 1 369 ? 21.133 11.262 28.499 1.00 16.73 349 ALA A N 1
ATOM 2515 C CA . ALA A 1 369 ? 19.840 10.652 28.771 1.00 15.26 349 ALA A CA 1
ATOM 2516 C C . ALA A 1 369 ? 19.962 9.466 29.719 1.00 14.29 349 ALA A C 1
ATOM 2517 O O . ALA A 1 369 ? 19.035 9.197 30.490 1.00 16.92 349 ALA A O 1
ATOM 2519 N N . TYR A 1 370 ? 21.059 8.702 29.623 1.00 16.68 350 TYR A N 1
ATOM 2520 C CA . TYR A 1 370 ? 21.276 7.612 30.568 1.00 16.94 350 TYR A CA 1
ATOM 2521 C C . TYR A 1 370 ? 21.447 8.158 31.982 1.00 17.01 350 TYR A C 1
ATOM 2522 O O . TYR A 1 370 ? 20.812 7.675 32.927 1.00 17.08 350 TYR A O 1
ATOM 2531 N N . GLU A 1 371 ? 22.295 9.178 32.133 1.00 18.21 351 GLU A N 1
ATOM 2532 C CA . GLU A 1 371 ? 22.545 9.766 33.447 1.00 20.86 351 GLU A CA 1
ATOM 2533 C C . GLU A 1 371 ? 21.279 10.376 34.035 1.00 22.96 351 GLU A C 1
ATOM 2534 O O . GLU A 1 371 ? 21.019 10.246 35.239 1.00 19.84 351 GLU A O 1
ATOM 2540 N N . LEU A 1 372 ? 20.469 11.034 33.202 1.00 18.87 352 LEU A N 1
ATOM 2541 C CA . LEU A 1 372 ? 19.191 11.549 33.678 1.00 18.69 352 LEU A CA 1
ATOM 2542 C C . LEU A 1 372 ? 18.292 10.424 34.179 1.00 20.03 352 LEU A C 1
ATOM 2543 O O . LEU A 1 372 ? 17.714 10.515 35.266 1.00 20.85 352 LEU A O 1
ATOM 2548 N N . SER A 1 373 ? 18.163 9.342 33.400 1.00 17.20 353 SER A N 1
ATOM 2549 C CA . SER A 1 373 ? 17.328 8.228 33.842 1.00 16.95 353 SER A CA 1
ATOM 2550 C C . SER A 1 373 ? 17.831 7.641 35.155 1.00 19.44 353 SER A C 1
ATOM 2551 O O . SER A 1 373 ? 17.032 7.259 36.020 1.00 19.38 353 SER A O 1
ATOM 2554 N N . LYS A 1 374 ? 19.150 7.525 35.301 1.00 18.02 354 LYS A N 1
ATOM 2555 C CA . LYS A 1 374 ? 19.709 6.963 36.525 1.00 20.66 354 LYS A CA 1
ATOM 2556 C C . LYS A 1 374 ? 19.396 7.859 37.718 1.00 22.92 354 LYS A C 1
ATOM 2557 O O . LYS A 1 374 ? 18.926 7.385 38.759 1.00 22.69 354 LYS A O 1
ATOM 2563 N N . GLU A 1 375 ? 19.624 9.167 37.565 1.00 22.51 355 GLU A N 1
ATOM 2564 C CA . GLU A 1 375 ? 19.342 10.115 38.639 1.00 24.83 355 GLU A CA 1
ATOM 2565 C C . GLU A 1 375 ? 17.866 10.116 39.010 1.00 24.32 355 GLU A C 1
ATOM 2566 O O . GLU A 1 375 ? 17.516 10.324 40.179 1.00 25.67 355 GLU A O 1
ATOM 2572 N N . GLN A 1 376 ? 16.984 9.881 38.035 1.00 23.22 356 GLN A N 1
ATOM 2573 C CA . GLN A 1 376 ? 15.559 9.761 38.306 1.00 19.40 356 GLN A CA 1
ATOM 2574 C C . GLN A 1 376 ? 15.194 8.465 39.007 1.00 21.91 356 GLN A C 1
ATOM 2575 O O . GLN A 1 376 ? 14.016 8.270 39.323 1.00 23.44 356 GLN A O 1
ATOM 2581 N N . GLY A 1 377 ? 16.161 7.578 39.244 1.00 20.21 357 GLY A N 1
ATOM 2582 C CA . GLY A 1 377 ? 15.894 6.305 39.884 1.00 22.57 357 GLY A CA 1
ATOM 2583 C C . GLY A 1 377 ? 15.279 5.257 38.987 1.00 21.72 357 GLY A C 1
ATOM 2584 O O . GLY A 1 377 ? 14.781 4.244 39.498 1.00 22.69 357 GLY A O 1
ATOM 2585 N N . PHE A 1 378 ? 15.300 5.464 37.663 1.00 20.27 358 PHE A N 1
ATOM 2586 C CA . PHE A 1 378 ? 14.591 4.563 36.759 1.00 18.38 358 PHE A CA 1
ATOM 2587 C C . PHE A 1 378 ? 15.151 3.146 36.803 1.00 16.64 358 PHE A C 1
ATOM 2588 O O . PHE A 1 378 ? 14.386 2.178 36.769 1.00 19.45 358 PHE A O 1
ATOM 2596 N N . TYR A 1 379 ? 16.475 3.001 36.879 1.00 19.76 359 TYR A N 1
ATOM 2597 C CA . TYR A 1 379 ? 17.055 1.658 36.916 1.00 18.52 359 TYR A CA 1
ATOM 2598 C C . TYR A 1 379 ? 16.869 0.990 38.268 1.00 21.09 359 TYR A C 1
ATOM 2599 O O . TYR A 1 379 ? 16.931 -0.240 38.352 1.00 23.63 359 TYR A O 1
ATOM 2608 N N . GLU A 1 380 ? 16.615 1.774 39.314 1.00 21.58 360 GLU A N 1
ATOM 2609 C CA . GLU A 1 380 ? 16.284 1.194 40.607 1.00 23.38 360 GLU A CA 1
ATOM 2610 C C . GLU A 1 380 ? 14.825 0.763 40.64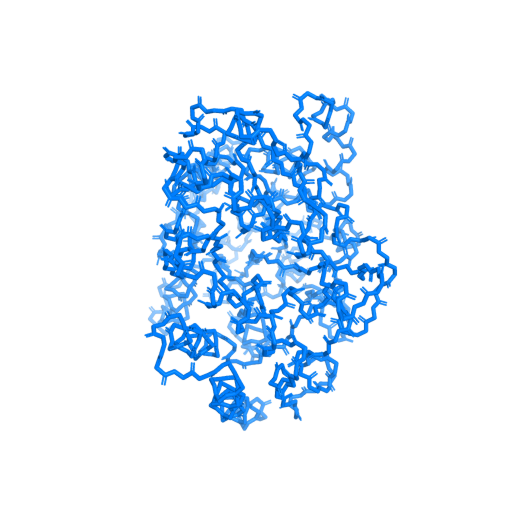9 1.00 21.98 360 GLU A C 1
ATOM 2611 O O . GLU A 1 380 ? 14.502 -0.305 41.182 1.00 24.56 360 GLU A O 1
ATOM 2617 N N . SER A 1 381 ? 13.932 1.583 40.082 1.00 20.62 361 SER A N 1
ATOM 2618 C CA . SER A 1 381 ? 12.501 1.307 40.136 1.00 21.29 361 SER A CA 1
ATOM 2619 C C . SER A 1 381 ? 12.054 0.296 39.090 1.00 23.12 361 SER A C 1
ATOM 2620 O O . SER A 1 381 ? 10.962 -0.272 39.211 1.00 23.64 361 SER A O 1
ATOM 2623 N N . ASN A 1 382 ? 12.875 0.057 38.072 1.00 23.56 362 ASN A N 1
ATOM 2624 C CA . ASN A 1 382 ? 12.527 -0.823 36.960 1.00 25.10 362 ASN A CA 1
ATOM 2625 C C . ASN A 1 382 ? 13.726 -1.703 36.673 1.00 24.12 362 ASN A C 1
ATOM 2626 O O . ASN A 1 382 ? 14.503 -1.463 35.733 1.00 21.42 362 ASN A O 1
ATOM 2631 N N . PRO A 1 383 ? 13.930 -2.732 37.490 1.00 24.50 363 PRO A N 1
ATOM 2632 C CA . PRO A 1 383 ? 15.170 -3.512 37.410 1.00 25.62 363 PRO A CA 1
ATOM 2633 C C . PRO A 1 383 ? 15.345 -4.141 36.033 1.00 23.17 363 PRO A C 1
ATOM 2634 O O . PRO A 1 383 ? 14.416 -4.720 35.461 1.00 27.01 363 PRO A O 1
ATOM 2638 N N . GLY A 1 384 ? 16.551 -4.006 35.501 1.00 21.88 364 GLY A N 1
ATOM 2639 C CA . GLY A 1 384 ? 16.936 -4.626 34.252 1.00 19.11 364 GLY A CA 1
ATOM 2640 C C . GLY A 1 384 ? 16.869 -3.726 33.040 1.00 19.24 364 GLY A C 1
ATOM 2641 O O . GLY A 1 384 ? 17.355 -4.127 31.981 1.00 17.04 364 GLY A O 1
ATOM 2642 N N . THR A 1 385 ? 16.301 -2.524 33.162 1.00 16.43 365 THR A N 1
ATOM 2643 C CA . THR A 1 385 ? 16.198 -1.616 32.023 1.00 15.64 365 THR A CA 1
ATOM 2644 C C . THR A 1 385 ? 17.536 -1.026 31.600 1.00 16.20 365 THR A C 1
ATOM 2645 O O . THR A 1 385 ? 17.595 -0.322 30.579 1.00 16.78 365 THR A O 1
ATOM 2649 N N . ASP A 1 386 ? 18.619 -1.291 32.329 1.00 16.98 366 ASP A N 1
ATOM 2650 C CA . ASP A 1 386 ? 19.951 -0.915 31.885 1.00 15.99 366 ASP A CA 1
ATOM 2651 C C . ASP A 1 386 ? 20.705 -2.071 31.230 1.00 13.52 366 ASP A C 1
ATOM 2652 O O . ASP A 1 386 ? 21.892 -1.925 30.924 1.00 14.64 366 ASP A O 1
ATOM 2657 N N . THR A 1 387 ? 20.034 -3.203 31.004 1.00 14.48 367 THR A N 1
ATOM 2658 C CA . THR A 1 387 ? 20.694 -4.357 30.394 1.00 15.55 367 THR A CA 1
ATOM 2659 C C . THR A 1 387 ? 21.210 -4.025 28.997 1.00 13.36 367 THR A C 1
ATOM 2660 O O . THR A 1 387 ? 22.355 -4.342 28.652 1.00 14.79 367 THR A O 1
ATOM 2664 N N . ALA A 1 388 ? 20.377 -3.371 28.178 1.00 14.54 368 ALA A N 1
ATOM 2665 C CA . ALA A 1 388 ? 20.730 -3.178 26.776 1.00 13.50 368 ALA A CA 1
ATOM 2666 C C . ALA A 1 388 ? 21.926 -2.246 26.621 1.00 12.77 368 ALA A C 1
ATOM 2667 O O . ALA A 1 388 ? 22.872 -2.553 25.886 1.00 14.47 368 ALA A O 1
ATOM 2669 N N . ILE A 1 389 ? 21.911 -1.095 27.313 1.00 13.19 369 ILE A N 1
ATOM 2670 C CA . ILE A 1 389 ? 23.046 -0.180 27.197 1.00 15.02 369 ILE A CA 1
ATOM 2671 C C . ILE A 1 389 ? 24.335 -0.830 27.701 1.00 13.74 369 ILE A C 1
ATOM 2672 O O . ILE A 1 389 ? 25.412 -0.624 27.127 1.00 15.47 369 ILE A O 1
ATOM 2677 N N . GLN A 1 390 ? 24.245 -1.630 28.773 1.00 14.46 370 GLN A N 1
ATOM 2678 C CA . GLN A 1 390 ? 25.434 -2.322 29.276 1.00 15.26 370 GLN A CA 1
ATOM 2679 C C . GLN A 1 390 ? 25.950 -3.343 28.268 1.00 14.84 370 GLN A C 1
ATOM 2680 O O . GLN A 1 390 ? 27.164 -3.455 28.045 1.00 15.82 370 GLN A O 1
ATOM 2686 N N . GLN A 1 391 ? 25.036 -4.067 27.618 1.00 14.78 371 GLN A N 1
ATOM 2687 C CA . GLN A 1 391 ? 25.437 -5.143 26.724 1.00 15.39 371 GLN A CA 1
ATOM 2688 C C . GLN A 1 391 ? 26.097 -4.610 25.464 1.00 14.29 371 GLN A C 1
ATOM 2689 O O . GLN A 1 391 ? 27.025 -5.237 24.940 1.00 14.97 371 GLN A O 1
ATOM 2695 N N . LEU A 1 392 ? 25.660 -3.440 24.981 1.00 13.76 372 LEU A N 1
ATOM 2696 C CA . LEU A 1 392 ? 26.277 -2.855 23.792 1.00 15.28 372 LEU A CA 1
ATOM 2697 C C . LEU A 1 392 ? 27.742 -2.515 24.025 1.00 15.55 372 LEU A C 1
ATOM 2698 O O . LEU A 1 392 ? 28.549 -2.543 23.087 1.00 19.17 372 LEU A O 1
ATOM 2703 N N . SER A 1 393 ? 28.101 -2.169 25.259 1.00 18.34 373 SER A N 1
ATOM 2704 C CA . SER A 1 393 ? 29.434 -1.671 25.578 1.00 18.61 373 SER A CA 1
ATOM 2705 C C . SER A 1 393 ? 30.153 -2.581 26.570 1.00 20.04 373 SER A C 1
ATOM 2706 O O . SER A 1 393 ? 31.041 -2.133 27.299 1.00 19.94 373 SER A O 1
ATOM 2709 N N . LEU A 1 394 ? 29.789 -3.867 26.588 1.00 17.40 374 LEU A N 1
ATOM 2710 C CA . LEU A 1 394 ? 30.278 -4.777 27.622 1.00 17.41 374 LEU A CA 1
ATOM 2711 C C . LEU A 1 394 ? 31.799 -4.865 27.645 1.00 18.70 374 LEU A C 1
ATOM 2712 O O . LEU A 1 394 ? 32.402 -4.966 28.721 1.00 21.15 374 LEU A O 1
ATOM 2717 N N . ASN A 1 395 ? 32.433 -4.840 26.477 1.00 19.60 375 ASN A N 1
ATOM 2718 C CA . ASN A 1 395 ? 33.880 -4.930 26.351 1.00 18.92 375 ASN A CA 1
ATOM 2719 C C . ASN A 1 395 ? 34.305 -4.038 25.197 1.00 21.13 375 ASN A C 1
ATOM 2720 O O . ASN A 1 395 ? 33.498 -3.690 24.330 1.00 20.69 375 ASN A O 1
ATOM 2725 N N . THR A 1 396 ? 35.584 -3.680 25.181 1.00 20.77 376 THR A N 1
ATOM 2726 C CA . THR A 1 396 ? 36.117 -2.899 24.075 1.00 22.95 376 THR A CA 1
ATOM 2727 C C . THR A 1 396 ? 35.848 -3.645 22.769 1.00 20.37 376 THR A C 1
ATOM 2728 O O . THR A 1 396 ? 36.162 -4.840 22.667 1.00 22.16 376 THR A O 1
ATOM 2732 N N . PRO A 1 397 ? 35.256 -3.004 21.768 1.00 20.06 377 PRO A N 1
ATOM 2733 C CA . PRO A 1 397 ? 34.850 -3.740 20.566 1.00 19.45 377 PRO A CA 1
ATOM 2734 C C . PRO A 1 397 ? 36.013 -4.124 19.660 1.00 20.35 377 PRO A C 1
ATOM 2735 O O . PRO A 1 397 ? 37.130 -3.606 19.754 1.00 20.27 377 PRO A O 1
ATOM 2739 N N . THR A 1 398 ? 35.726 -5.089 18.782 1.00 17.99 378 THR A N 1
ATOM 2740 C CA . THR A 1 398 ? 36.603 -5.526 17.707 1.00 18.11 378 THR A CA 1
ATOM 2741 C C . THR A 1 398 ? 35.858 -5.252 16.411 1.00 16.52 378 THR A C 1
ATOM 2742 O O . THR A 1 398 ? 34.666 -4.908 16.455 1.00 16.50 378 THR A O 1
ATOM 2746 N N . PRO A 1 399 ? 36.500 -5.385 15.248 1.00 18.70 379 PRO A N 1
ATOM 2747 C CA . PRO A 1 399 ? 35.735 -5.258 13.998 1.00 17.85 379 PRO A CA 1
ATOM 2748 C C . PRO A 1 399 ? 34.530 -6.191 13.940 1.00 17.75 379 PRO A C 1
ATOM 2749 O O . PRO A 1 399 ? 33.486 -5.804 13.399 1.00 17.57 379 PRO A O 1
ATOM 2753 N N . ASN A 1 400 ? 34.612 -7.375 14.547 1.00 16.48 380 ASN A N 1
ATOM 2754 C CA . ASN A 1 400 ? 33.489 -8.307 14.534 1.00 16.10 380 ASN A CA 1
ATOM 2755 C C . ASN A 1 400 ? 32.344 -7.868 15.430 1.00 14.42 380 ASN A C 1
ATOM 2756 O O . ASN A 1 400 ? 31.246 -8.420 15.312 1.00 17.12 380 ASN A O 1
ATOM 2761 N N . SER A 1 401 ? 32.558 -6.915 16.338 1.00 15.45 381 SER A N 1
ATOM 2762 C CA . SER A 1 401 ? 31.504 -6.506 17.258 1.00 14.15 381 SER A CA 1
ATOM 2763 C C . SER A 1 401 ? 31.135 -5.031 17.120 1.00 13.96 381 SER A C 1
ATOM 2764 O O . SER A 1 401 ? 30.467 -4.484 17.998 1.00 15.21 381 SER A O 1
ATOM 2767 N N . ARG A 1 402 ? 31.557 -4.384 16.032 1.00 14.47 382 ARG A N 1
ATOM 2768 C CA . ARG A 1 402 ? 31.161 -3.001 15.763 1.00 14.04 382 ARG A CA 1
ATOM 2769 C C . ARG A 1 402 ? 29.707 -2.897 15.309 1.00 14.41 382 ARG A C 1
ATOM 2770 O O . ARG A 1 402 ? 29.032 -1.906 15.604 1.00 14.04 382 ARG A O 1
ATOM 2778 N N . GLY A 1 403 ? 29.214 -3.890 14.580 1.00 14.59 383 GLY A N 1
ATOM 2779 C CA . GLY A 1 403 ? 27.949 -3.822 13.884 1.00 14.32 383 GLY A CA 1
ATOM 2780 C C . GLY A 1 403 ? 28.142 -4.318 12.472 1.00 15.62 383 GLY A C 1
ATOM 2781 O O . GLY A 1 403 ? 29.109 -5.028 12.173 1.00 15.07 383 GLY A O 1
ATOM 2782 N N . LEU A 1 404 ? 27.225 -3.943 11.578 1.00 14.06 384 LEU A N 1
ATOM 2783 C CA . LEU A 1 404 ? 27.301 -4.390 10.195 1.00 15.11 384 LEU A CA 1
ATOM 2784 C C . LEU A 1 404 ? 27.012 -3.206 9.294 1.00 13.85 384 LEU A C 1
ATOM 2785 O O . LEU A 1 404 ? 26.290 -2.287 9.686 1.00 14.34 384 LEU A O 1
ATOM 2790 N N . ARG A 1 405 ? 27.550 -3.247 8.074 1.00 12.97 385 ARG A N 1
ATOM 2791 C CA . ARG A 1 405 ? 27.239 -2.228 7.067 1.00 13.24 385 ARG A CA 1
ATOM 2792 C C . ARG A 1 405 ? 27.297 -2.905 5.695 1.00 13.81 385 ARG A C 1
ATOM 2793 O O . ARG A 1 405 ? 28.354 -2.962 5.060 1.00 14.73 385 ARG A O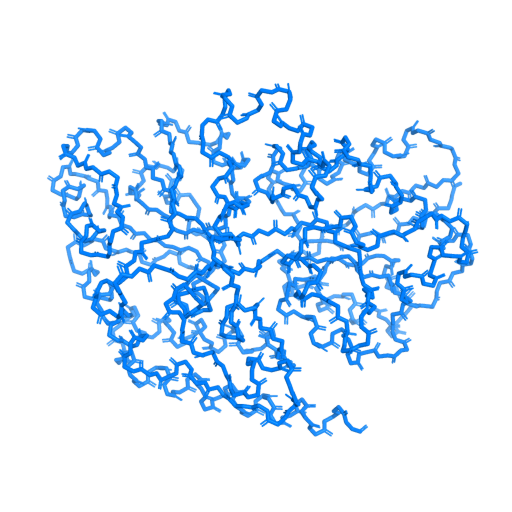 1
ATOM 2801 N N . PHE A 1 406 ? 26.148 -3.392 5.237 1.00 13.04 386 PHE A N 1
ATOM 2802 C CA . PHE A 1 406 ? 26.053 -4.097 3.963 1.00 12.49 386 PHE A CA 1
ATOM 2803 C C . PHE A 1 406 ? 25.000 -3.438 3.093 1.00 12.57 386 PHE A C 1
ATOM 2804 O O . PHE A 1 406 ? 23.865 -3.227 3.538 1.00 13.15 386 PHE A O 1
ATOM 2812 N N . GLY A 1 407 ? 25.363 -3.150 1.844 1.00 12.75 387 GLY A N 1
ATOM 2813 C CA . GLY A 1 407 ? 24.376 -2.712 0.878 1.00 12.55 387 GLY A CA 1
ATOM 2814 C C . GLY A 1 407 ? 23.434 -3.845 0.522 1.00 13.75 387 GLY A C 1
ATOM 2815 O O . GLY A 1 407 ? 23.801 -5.020 0.545 1.00 13.76 387 GLY A O 1
ATOM 2816 N N . ASN A 1 408 ? 22.186 -3.485 0.213 1.00 12.98 388 ASN A N 1
ATOM 2817 C CA . ASN A 1 408 ? 21.142 -4.461 -0.098 1.00 12.44 388 ASN A CA 1
ATOM 2818 C C . ASN A 1 408 ? 20.841 -5.401 1.062 1.00 13.75 388 ASN A C 1
ATOM 2819 O O . ASN A 1 408 ? 20.287 -6.484 0.858 1.00 12.32 388 ASN A O 1
ATOM 2824 N N . PHE A 1 409 ? 21.180 -5.012 2.291 1.00 12.90 389 PHE A N 1
ATOM 2825 C CA . PHE A 1 409 ? 20.915 -5.900 3.411 1.00 11.88 389 PHE A CA 1
ATOM 2826 C C . PHE A 1 409 ? 19.420 -6.050 3.691 1.00 11.20 389 PHE A C 1
ATOM 2827 O O . PHE A 1 409 ? 19.022 -7.047 4.286 1.00 12.15 389 PHE A O 1
ATOM 2835 N N . VAL A 1 410 ? 18.583 -5.108 3.242 1.00 12.15 390 VAL A N 1
ATOM 2836 C CA . VAL A 1 410 ? 17.134 -5.306 3.335 1.00 13.07 390 VAL A CA 1
ATOM 2837 C C . VAL A 1 410 ? 16.737 -6.616 2.669 1.00 12.63 390 VAL A C 1
ATOM 2838 O O . VAL A 1 410 ? 15.960 -7.410 3.214 1.00 14.93 390 VAL A O 1
ATOM 2842 N N . GLN A 1 411 ? 17.274 -6.857 1.467 1.00 13.43 391 GLN A N 1
ATOM 2843 C CA . GLN A 1 411 ? 16.977 -8.089 0.744 1.00 12.58 391 GLN A CA 1
ATOM 2844 C C . GLN A 1 411 ? 17.674 -9.294 1.369 1.00 12.39 391 GLN A C 1
ATOM 2845 O O . GLN A 1 411 ? 17.102 -10.390 1.429 1.00 12.87 391 GLN A O 1
ATOM 2851 N N . VAL A 1 412 ? 18.898 -9.111 1.869 1.00 12.57 392 VAL A N 1
ATOM 2852 C CA . VAL A 1 412 ? 19.586 -10.218 2.524 1.00 11.63 392 VAL A CA 1
ATOM 2853 C C . VAL A 1 412 ? 18.807 -10.695 3.743 1.00 10.65 392 VAL A C 1
ATOM 2854 O O . VAL A 1 412 ? 18.770 -11.895 4.050 1.00 12.61 392 VAL A O 1
ATOM 2858 N N . ARG A 1 413 ? 18.200 -9.753 4.480 1.00 12.51 393 ARG A N 1
ATOM 2859 C CA . ARG A 1 413 ? 17.405 -10.119 5.644 1.00 11.62 393 ARG A CA 1
ATOM 2860 C C . ARG A 1 413 ? 16.312 -11.111 5.266 1.00 12.29 393 ARG A C 1
ATOM 2861 O O . ARG A 1 413 ? 16.070 -12.081 5.989 1.00 12.18 393 ARG A O 1
ATOM 2869 N N . ASP A 1 414 ? 15.653 -10.893 4.125 1.00 13.25 394 ASP A N 1
ATOM 2870 C CA . ASP A 1 414 ? 14.631 -11.839 3.691 1.00 12.34 394 ASP A CA 1
ATOM 2871 C C . ASP A 1 414 ? 15.246 -13.197 3.370 1.00 13.74 394 ASP A C 1
ATOM 2872 O O . ASP A 1 414 ? 14.708 -14.240 3.760 1.00 13.89 394 ASP A O 1
ATOM 2877 N N . VAL A 1 415 ? 16.377 -13.197 2.655 1.00 12.84 395 VAL A N 1
ATOM 2878 C CA . VAL A 1 415 ? 17.109 -14.431 2.371 1.00 13.22 395 VAL A CA 1
ATOM 2879 C C . VAL A 1 415 ? 17.381 -15.206 3.653 1.00 12.84 395 VAL A C 1
ATOM 2880 O O . VAL A 1 415 ? 17.115 -16.412 3.737 1.00 14.41 395 VAL A O 1
ATOM 2884 N N . ILE A 1 416 ? 17.956 -14.535 4.662 1.00 12.59 396 ILE A N 1
ATOM 2885 C CA . ILE A 1 416 ? 18.347 -15.246 5.876 1.00 12.76 396 ILE A CA 1
ATOM 2886 C C . ILE A 1 416 ? 17.126 -15.786 6.600 1.00 12.78 396 ILE A C 1
ATOM 2887 O O . ILE A 1 416 ? 17.129 -16.922 7.090 1.00 12.80 396 ILE A O 1
ATOM 2892 N N . ASN A 1 417 ? 16.059 -14.984 6.680 1.00 12.13 397 ASN A N 1
ATOM 2893 C CA . ASN A 1 417 ? 14.834 -15.463 7.310 1.00 11.84 397 ASN A CA 1
ATOM 2894 C C . ASN A 1 417 ? 14.261 -16.678 6.592 1.00 12.31 397 ASN A C 1
ATOM 2895 O O . ASN A 1 417 ? 13.814 -17.630 7.235 1.00 13.60 397 ASN A O 1
ATOM 2900 N N . GLU A 1 418 ? 14.260 -16.655 5.258 1.00 13.08 398 GLU A N 1
ATOM 2901 C CA . GLU A 1 418 ? 13.765 -17.795 4.494 1.00 14.47 398 GLU A CA 1
ATOM 2902 C C . GLU A 1 418 ? 14.561 -19.049 4.811 1.00 14.40 398 GLU A C 1
ATOM 2903 O O . GLU A 1 418 ? 13.993 -20.127 5.005 1.00 14.66 398 GLU A O 1
ATOM 2909 N N . GLU A 1 419 ? 15.890 -18.934 4.831 1.00 13.40 399 GLU A N 1
ATOM 2910 C CA . GLU A 1 419 ? 16.723 -20.109 5.050 1.00 14.61 399 GLU A CA 1
ATOM 2911 C C . GLU A 1 419 ? 16.602 -20.617 6.475 1.00 15.22 399 GLU A C 1
ATOM 2912 O O . GLU A 1 419 ? 16.581 -21.831 6.706 1.00 15.84 399 GLU A O 1
ATOM 2918 N N . LEU A 1 420 ? 16.517 -19.710 7.450 1.00 13.15 400 LEU A N 1
ATOM 2919 C CA . LEU A 1 420 ? 16.290 -20.161 8.818 1.00 13.58 400 LEU A CA 1
ATOM 2920 C C . LEU A 1 420 ? 14.941 -20.863 8.957 1.00 14.23 400 LEU A C 1
ATOM 2921 O O . LEU A 1 420 ? 14.817 -21.849 9.691 1.00 15.22 400 LEU A O 1
ATOM 2926 N N . GLU A 1 421 ? 13.914 -20.375 8.258 1.00 14.68 401 GLU A N 1
ATOM 2927 C CA . GLU A 1 421 ? 12.624 -21.054 8.300 1.00 13.54 401 GLU A CA 1
ATOM 2928 C C . GLU A 1 421 ? 12.727 -22.470 7.752 1.00 16.19 401 GLU A C 1
ATOM 2929 O O . GLU A 1 421 ? 12.050 -23.378 8.252 1.00 15.70 401 GLU A O 1
ATOM 2935 N N . ALA A 1 422 ? 13.578 -22.679 6.741 1.00 14.85 402 ALA A N 1
ATOM 2936 C CA . ALA A 1 422 ? 13.806 -24.029 6.235 1.00 16.31 402 ALA A CA 1
ATOM 2937 C C . ALA A 1 422 ? 14.443 -24.916 7.293 1.00 17.45 402 ALA A C 1
ATOM 2938 O O . ALA A 1 422 ? 14.175 -26.124 7.333 1.00 17.97 402 ALA A O 1
ATOM 2940 N N . VAL A 1 423 ? 15.281 -24.350 8.157 1.00 15.08 403 VAL A N 1
ATOM 2941 C CA . VAL A 1 423 ? 15.837 -25.126 9.266 1.00 14.81 403 VAL A CA 1
ATOM 2942 C C . VAL A 1 423 ? 14.745 -25.524 10.253 1.00 17.09 403 VAL A C 1
ATOM 2943 O O . VAL A 1 423 ? 14.660 -26.685 10.669 1.00 17.60 403 VAL A O 1
ATOM 2947 N N . TRP A 1 424 ? 13.912 -24.561 10.674 1.00 14.86 404 TRP A N 1
ATOM 2948 C CA . TRP A 1 424 ? 12.877 -24.876 11.654 1.00 15.93 404 TRP A CA 1
ATOM 2949 C C . TRP A 1 424 ? 11.867 -25.872 11.109 1.00 18.96 404 TRP A C 1
ATOM 2950 O O . TRP A 1 424 ? 11.320 -26.671 11.877 1.00 18.96 404 TRP A O 1
ATOM 2961 N N . ALA A 1 425 ? 11.614 -25.846 9.802 1.00 18.24 405 ALA A N 1
ATOM 2962 C CA . ALA A 1 425 ? 10.686 -26.784 9.190 1.00 18.16 405 ALA A CA 1
ATOM 2963 C C . ALA A 1 425 ? 11.293 -28.159 8.982 1.00 19.20 405 ALA A C 1
ATOM 2964 O O . ALA A 1 425 ? 10.576 -29.071 8.554 1.00 22.92 405 ALA A O 1
ATOM 2966 N N . GLY A 1 426 ? 12.584 -28.327 9.253 1.00 18.19 406 GLY A N 1
ATOM 2967 C CA . GLY A 1 426 ? 13.243 -29.603 9.042 1.00 19.79 406 GLY A CA 1
ATOM 2968 C C . GLY A 1 426 ? 13.551 -29.912 7.597 1.00 21.45 406 GLY A C 1
ATOM 2969 O O . GLY A 1 426 ? 13.832 -31.072 7.265 1.00 22.74 406 GLY A O 1
ATOM 2970 N N . ASP A 1 427 ? 13.512 -28.910 6.724 1.00 19.20 407 ASP A N 1
ATOM 2971 C CA . ASP A 1 427 ? 13.737 -29.093 5.298 1.00 19.48 407 ASP A CA 1
ATOM 2972 C C . ASP A 1 427 ? 15.205 -28.991 4.912 1.00 20.87 407 ASP A C 1
ATOM 2973 O O . ASP A 1 427 ? 15.600 -29.538 3.874 1.00 21.53 407 ASP A O 1
ATOM 2978 N N . LYS A 1 428 ? 16.017 -28.302 5.714 1.00 20.31 408 LYS A N 1
ATOM 2979 C CA . LYS A 1 428 ? 17.441 -28.125 5.468 1.00 18.09 408 LYS A CA 1
ATOM 2980 C C . LYS A 1 428 ? 18.166 -28.204 6.805 1.00 18.19 408 LYS A C 1
ATOM 2981 O O . LYS A 1 428 ? 17.628 -27.800 7.841 1.00 18.63 408 LYS A O 1
ATOM 2987 N N . SER A 1 429 ? 19.390 -28.725 6.776 1.00 16.79 409 SER A N 1
ATOM 2988 C CA . SER A 1 429 ? 20.278 -28.575 7.917 1.00 16.05 409 SER A CA 1
ATOM 2989 C C . SER A 1 429 ? 20.723 -27.116 7.993 1.00 14.91 409 SER A C 1
ATOM 2990 O O . SER A 1 429 ? 20.661 -26.380 7.007 1.00 15.88 409 SER A O 1
ATOM 2993 N N . ALA A 1 430 ? 21.185 -26.699 9.177 1.00 16.56 410 ALA A N 1
ATOM 2994 C CA . ALA A 1 430 ? 21.678 -25.329 9.305 1.00 16.20 410 ALA A CA 1
ATOM 2995 C C . ALA A 1 430 ? 22.902 -25.090 8.428 1.00 16.62 410 ALA A C 1
ATOM 2996 O O . ALA A 1 430 ? 23.073 -23.995 7.875 1.00 15.86 410 ALA A O 1
ATOM 2998 N N . THR A 1 431 ? 23.765 -26.103 8.275 1.00 16.35 411 THR A N 1
ATOM 2999 C CA . THR A 1 431 ? 24.936 -25.932 7.419 1.00 16.35 411 THR A CA 1
ATOM 3000 C C . THR A 1 431 ? 24.522 -25.589 5.998 1.00 15.76 411 THR A C 1
ATOM 3001 O O . THR A 1 431 ? 25.026 -24.624 5.413 1.00 17.16 411 THR A O 1
ATOM 3005 N N . ASP A 1 432 ? 23.562 -26.340 5.449 1.00 17.51 412 ASP A N 1
ATOM 3006 C CA . ASP A 1 432 ? 23.112 -26.086 4.084 1.00 16.92 412 ASP A CA 1
ATOM 3007 C C . ASP A 1 432 ? 22.325 -24.783 3.983 1.00 16.33 412 ASP A C 1
ATOM 3008 O O . ASP A 1 432 ? 22.472 -24.037 3.007 1.00 17.81 412 ASP A O 1
ATOM 3013 N N . ALA A 1 433 ? 21.467 -24.505 4.968 1.00 16.75 413 ALA A N 1
ATOM 3014 C CA . ALA A 1 433 ? 20.677 -23.277 4.930 1.00 14.85 413 ALA A CA 1
ATOM 3015 C C . ALA A 1 433 ? 21.568 -22.043 4.974 1.00 13.83 413 ALA A C 1
ATOM 3016 O O . ALA A 1 433 ? 21.353 -21.088 4.223 1.00 13.50 413 ALA A O 1
ATOM 3018 N N . LEU A 1 434 ? 22.588 -22.054 5.836 1.00 14.42 414 LEU A N 1
ATOM 3019 C CA . LEU A 1 434 ? 23.475 -20.900 5.939 1.00 14.50 414 LEU A CA 1
ATOM 3020 C C . LEU A 1 434 ? 24.350 -20.761 4.705 1.00 14.14 414 LEU A C 1
ATOM 3021 O O . LEU A 1 434 ? 24.652 -19.644 4.274 1.00 15.18 414 LEU A O 1
ATOM 3026 N N . ASN A 1 435 ? 24.779 -21.884 4.122 1.00 14.27 415 ASN A N 1
ATOM 3027 C CA . ASN A 1 435 ? 25.536 -21.805 2.881 1.00 14.24 415 ASN A CA 1
ATOM 3028 C C . ASN A 1 435 ? 24.689 -21.196 1.772 1.00 14.21 415 ASN A C 1
ATOM 3029 O O . ASN A 1 435 ? 25.164 -20.353 1.000 1.00 16.08 415 ASN A O 1
ATOM 3034 N N . ALA A 1 436 ? 23.414 -21.592 1.698 1.00 15.36 416 ALA A N 1
ATOM 3035 C CA . ALA A 1 436 ? 22.518 -20.997 0.716 1.00 14.84 416 ALA A CA 1
ATOM 3036 C C . ALA A 1 436 ? 22.294 -19.515 0.995 1.00 13.27 416 ALA A C 1
ATOM 3037 O O . ALA A 1 436 ? 22.267 -18.702 0.067 1.00 15.98 416 ALA A O 1
ATOM 3039 N N . ALA A 1 437 ? 22.138 -19.148 2.275 1.00 13.57 417 ALA A N 1
ATOM 3040 C CA . ALA A 1 437 ? 21.922 -17.745 2.613 1.00 13.42 417 ALA A CA 1
ATOM 3041 C C . ALA A 1 437 ? 23.141 -16.906 2.258 1.00 14.40 417 ALA A C 1
ATOM 3042 O O . ALA A 1 437 ? 23.005 -15.798 1.732 1.00 14.37 417 ALA A O 1
ATOM 3044 N N . ALA A 1 438 ? 24.344 -17.430 2.523 1.00 14.44 418 ALA A N 1
ATOM 3045 C CA . ALA A 1 438 ? 25.554 -16.693 2.178 1.00 14.30 418 ALA A CA 1
ATOM 3046 C C . ALA A 1 438 ? 25.706 -16.560 0.670 1.00 15.44 418 ALA A C 1
ATOM 3047 O O . ALA A 1 438 ? 26.108 -15.507 0.175 1.00 15.40 418 ALA A O 1
ATOM 3049 N N . GLU A 1 439 ? 25.379 -17.617 -0.074 1.00 16.39 419 GLU A N 1
ATOM 3050 C CA . GLU A 1 439 ? 25.500 -17.565 -1.526 1.00 16.22 419 GLU A CA 1
ATOM 3051 C C . GLU A 1 439 ? 24.515 -16.567 -2.122 1.00 14.89 419 GLU A C 1
ATOM 3052 O O . GLU A 1 439 ? 24.889 -15.714 -2.936 1.00 15.96 419 GLU A O 1
ATOM 3058 N N . ARG A 1 440 ? 23.243 -16.665 -1.728 1.00 15.03 420 ARG A N 1
ATOM 3059 C CA . ARG A 1 440 ? 22.244 -15.721 -2.216 1.00 15.17 420 ARG A CA 1
ATOM 3060 C C . ARG A 1 440 ? 22.542 -14.304 -1.740 1.00 14.37 420 ARG A C 1
ATOM 3061 O O . ARG A 1 440 ? 22.386 -13.341 -2.500 1.00 15.88 420 ARG A O 1
ATOM 3069 N N . GLY A 1 441 ? 22.988 -14.161 -0.491 1.00 14.52 421 GLY A N 1
ATOM 3070 C CA . GLY A 1 441 ? 23.364 -12.843 -0.004 1.00 14.06 421 GLY A CA 1
ATOM 3071 C C . GLY A 1 441 ? 24.522 -12.244 -0.779 1.00 14.23 421 GLY A C 1
ATOM 3072 O O . GLY A 1 441 ? 24.538 -11.043 -1.061 1.00 13.82 421 GLY A O 1
ATOM 3073 N N . ASN A 1 442 ? 25.501 -13.074 -1.145 1.00 14.92 422 ASN A N 1
ATOM 3074 C CA . ASN A 1 442 ? 26.654 -12.556 -1.876 1.00 14.79 422 ASN A CA 1
ATOM 3075 C C . ASN A 1 442 ? 26.245 -11.993 -3.227 1.00 14.48 422 ASN A C 1
ATOM 3076 O O . ASN A 1 442 ? 26.795 -10.979 -3.677 1.00 15.29 422 ASN A O 1
ATOM 3081 N N . THR A 1 443 ? 25.302 -12.656 -3.900 1.00 16.06 423 THR A N 1
ATOM 3082 C CA . THR A 1 443 ? 24.768 -12.120 -5.146 1.00 15.81 423 THR A CA 1
ATOM 3083 C C . THR A 1 443 ? 24.228 -10.711 -4.947 1.00 16.33 423 THR A C 1
ATOM 3084 O O . THR A 1 443 ? 24.458 -9.829 -5.782 1.00 16.23 423 THR A O 1
ATOM 3088 N N . LEU A 1 444 ? 23.531 -10.476 -3.831 1.00 15.16 424 LEU A N 1
ATOM 3089 C CA . LEU A 1 444 ? 23.007 -9.144 -3.536 1.00 15.30 424 LEU A CA 1
ATOM 3090 C C . LEU A 1 444 ? 24.122 -8.150 -3.224 1.00 13.75 424 LEU A C 1
ATOM 3091 O O . LEU A 1 444 ? 24.057 -6.986 -3.643 1.00 15.20 424 LEU A O 1
ATOM 3096 N N . LEU A 1 445 ? 25.154 -8.591 -2.496 1.00 14.43 425 LEU A N 1
ATOM 3097 C CA . LEU A 1 445 ? 26.310 -7.731 -2.241 1.00 14.60 425 LEU A CA 1
ATOM 3098 C C . LEU A 1 445 ? 27.005 -7.327 -3.537 1.00 14.12 425 LEU A C 1
ATOM 3099 O O . LEU A 1 445 ? 27.424 -6.173 -3.687 1.00 15.28 425 LEU A O 1
ATOM 3104 N N . ARG A 1 446 ? 27.154 -8.268 -4.483 1.00 15.75 426 ARG A N 1
ATOM 3105 C CA . ARG A 1 446 ? 27.773 -7.928 -5.766 1.00 16.85 426 ARG A CA 1
ATOM 3106 C C . ARG A 1 446 ? 26.914 -6.959 -6.563 1.00 17.31 426 ARG A C 1
ATOM 3107 O O . ARG A 1 446 ? 27.441 -6.048 -7.210 1.00 18.39 426 ARG A O 1
ATOM 3115 N N . LYS A 1 447 ? 25.594 -7.152 -6.551 1.00 16.24 427 LYS A N 1
ATOM 3116 C CA . LYS A 1 447 ? 24.703 -6.198 -7.204 1.00 18.83 427 LYS A CA 1
ATOM 3117 C C . LYS A 1 447 ? 24.886 -4.801 -6.627 1.00 18.85 427 LYS A C 1
ATOM 3118 O O . LYS A 1 447 ? 24.939 -3.812 -7.368 1.00 19.73 427 LYS A O 1
ATOM 3124 N N . PHE A 1 448 ? 24.989 -4.698 -5.302 1.00 15.82 428 PHE A N 1
ATOM 3125 C CA . PHE A 1 448 ? 25.199 -3.396 -4.687 1.00 15.76 428 PHE A CA 1
ATOM 3126 C C . PHE A 1 448 ? 26.536 -2.808 -5.110 1.00 18.05 428 PHE A C 1
ATOM 3127 O O . PHE A 1 448 ? 26.629 -1.619 -5.432 1.00 19.06 428 PHE A O 1
ATOM 3135 N N . GLU A 1 449 ? 27.586 -3.637 -5.128 1.00 16.54 429 GLU A N 1
ATOM 3136 C CA . GLU A 1 449 ? 28.913 -3.130 -5.452 1.00 18.72 429 GLU A CA 1
ATOM 3137 C C . GLU A 1 449 ? 28.966 -2.619 -6.885 1.00 19.24 429 GLU A C 1
ATOM 3138 O O . GLU A 1 449 ? 29.582 -1.586 -7.157 1.00 21.66 429 GLU A O 1
ATOM 3144 N N . ARG A 1 450 ? 28.291 -3.309 -7.805 1.00 20.59 430 ARG A N 1
ATOM 3145 C CA . ARG A 1 450 ? 28.261 -2.866 -9.198 1.00 22.79 430 ARG A CA 1
ATOM 3146 C C . ARG A 1 450 ? 27.577 -1.518 -9.358 1.00 27.15 430 ARG A C 1
ATOM 3147 O O . ARG A 1 450 ? 28.006 -0.703 -10.182 1.00 27.95 430 ARG A O 1
ATOM 3155 N N . SER A 1 451 ? 26.516 -1.263 -8.594 1.00 25.57 431 SER A N 1
ATOM 3156 C CA . SER A 1 451 ? 25.796 -0.002 -8.714 1.00 28.36 431 SER A CA 1
ATOM 3157 C C . SER A 1 451 ? 26.420 1.117 -7.899 1.00 27.45 431 SER A C 1
ATOM 3158 O O . SER A 1 451 ? 26.219 2.292 -8.222 1.00 33.81 431 SER A O 1
ATOM 3161 N N . ALA A 1 452 ? 27.177 0.789 -6.852 1.00 29.94 432 ALA A N 1
ATOM 3162 C CA . ALA A 1 452 ? 27.764 1.811 -5.996 1.00 31.63 432 ALA A CA 1
ATOM 3163 C C . ALA A 1 452 ? 29.025 2.436 -6.584 1.00 35.56 432 ALA A C 1
ATOM 3164 O O . ALA A 1 452 ? 29.807 3.038 -5.839 1.00 36.40 432 ALA A O 1
ATOM 3166 N N . LYS A 1 453 ? 29.242 2.295 -7.890 1.00 39.07 433 LYS A N 1
ATOM 3167 C CA . LYS A 1 453 ? 30.329 2.984 -8.583 1.00 39.66 433 LYS A CA 1
ATOM 3168 C C . LYS A 1 453 ? 29.778 3.796 -9.753 1.00 39.26 433 LYS A C 1
ATOM 3169 O O . LYS A 1 453 ? 29.178 4.855 -9.558 1.00 43.69 433 LYS A O 1
#

Secondary structure (DSSP, 8-state):
-EEEEEEE---HHHHHHHHHHHHHHHHH-SSEEEEEEE-SSHHHHHHHHHHHTTTT---SEEEEEGGGHHHHHH-TTTB--HHHHHHHHT----GGGB-HHHHHHH--TTS---SEEEEEE-EEEEEEHHHHHHTT----SBHHHHHHHHHHHHHTT-SEEEEESSHHIIIIIIHHHHTT--SBHHHHTTT-SS--B---SHHHHHHHHHHHHTTGGGSB----STTTTHHHHHTTSEEEEEEEGGGHHHHHHH--S-EEEEPPPB-TTT-SS------EEEEEEEBSS--HHHHHHHHHHHHHHTSHHHHHHHHHHH-PPPSBHHHHHHHHHTTHHHHSTTTTHHHHHHTSS---GGGS----TTHHHHHHHHHHHHHHHHTTSS-HHHHHHHHHHHHHHHHHHHHHHT-

Foldseek 3Di:
DAEAEEEEADDDQLVVVVVVLQVVLCVVDPQYHYDYDYQHHQLRQVVVQVVCVVVVNHGQKYWHKLLCQLVVVLPPVFFDFLVNLCVVLVHDDDLVQFDPLVQLSQAAPVRGHRFAAFFKWFKWKKFFVQLLVQLVADDAAAPVSQLVSQLSSVVSPALEAEEEEQCCQFLQQQLQLFLVHAQWPCLQCNNHLLIFGDSLDPVSQVVLLVLLVRPVSRNYDYQDYHCSCVCCPQVRRYGIYIYILQCVLVSVPRHPGDMAIAHDHHHVVRHVGTRFGHIIGTTMTGTDDDDDSNSSNVSVSSSSSPDLVNLLVSCLNGRRHSRGPSVVVVCVVVCVCVVPPHSCRTVCRLPVDDGDSRNSGHNAHPSSVLSVLLSVLSVCSNVVNDRSSVSVVSSRVVVRVRSVVCNVVSD

Sequence (411 aa):
ETEVQWWHAMGGANGERVNKIAEDFNATQSEYKVVPVYKGNYTETMTAAIAAFRAKEHPQIVQVFEVGTATMMAAKGAIYPVEKLMNDAGEAFDGDAFLPAVVSYYETPEGELLSMPFNSSTPVMWYNKTALDAAGASVPTTWDEVKETAQKLVDNGMDCGVSFGWQSWVMVENFSAWHNIGMGTKENGFAGFDTEFSFNNEAVAARLDGIAAMSEGNLFKYGGRRGDSLPMFTNGECGMWMNSSAYYGSIKSQAEFEFGQTMLPLDTSVADAPQNSIIGGATLWVLAGHDEEEYKGTAQFLTYLSSPEVQAWWHQETGYVPITTAAYELSKEQGFYESNPGTDTAIQQLSLNTPTPNSRGLRFGNFVQVRDVINEELEAVWAGDKSATDALNAAAERGNTLLRKFERSAK

Nearest PDB structures (foldseek):
  4aq4-assembly1_A  TM=9.815E-01  e=1.196E-51  Escherichia coli K-12
  6x84-assembly2_B  TM=9.095E-01  e=1.787E-49  Escherichia coli K-12
  1eu8-assembly1_A  TM=7.943E-01  e=3.715E-20  Thermococcus litoralis
  8kd0-assembly1_A  TM=7.135E-01  e=3.411E-17  Candidatus Pelagibacter ubique HTCC1062
  4gqo-assembly3_C  TM=6.507E-01  e=1.017E-17  Listeria monocytogenes EGD-e